Protein 5WX1 (pdb70)

Structure (mmCIF, N/CA/C/O backbone):
data_5WX1
#
_entry.id   5WX1
#
_cell.length_a   111.084
_cell.length_b   111.084
_cell.length_c   139.032
_cell.angle_alpha   90.000
_cell.angle_beta   90.000
_cell.angle_gamma   90.000
#
_symmetry.space_group_name_H-M   'P 42 21 2'
#
loop_
_entity.id
_entity.type
_entity.pdbx_description
1 polymer 'Serine protease NS3'
2 water water
#
loop_
_atom_site.group_PDB
_atom_site.id
_atom_site.type_symbol
_atom_site.label_atom_id
_atom_site.label_alt_id
_atom_site.label_comp_id
_atom_site.label_asym_id
_atom_site.label_entity_id
_atom_site.label_seq_id
_atom_site.pdbx_PDB_ins_code
_atom_site.Cartn_x
_atom_site.Cartn_y
_atom_site.Cartn_z
_atom_site.occupancy
_atom_site.B_iso_or_equiv
_atom_site.auth_seq_id
_atom_site.auth_comp_id
_atom_site.auth_asym_id
_atom_site.auth_atom_id
_atom_site.pdbx_PDB_model_num
ATOM 1 N N . ARG A 1 12 ? 116.783 99.325 58.010 1.00 75.19 -38 ARG A N 1
ATOM 2 C CA . ARG A 1 12 ? 115.958 100.532 58.080 1.00 79.80 -38 ARG A CA 1
ATOM 3 C C . ARG A 1 12 ? 116.735 101.815 58.458 1.00 84.68 -38 ARG A C 1
ATOM 4 O O . ARG A 1 12 ? 116.569 102.846 57.808 1.00 87.72 -38 ARG A O 1
ATOM 6 N N . HIS A 1 13 ? 117.588 101.737 59.485 1.00 83.47 -37 HIS A N 1
ATOM 7 C CA . HIS A 1 13 ? 118.177 102.918 60.121 1.00 73.28 -37 HIS A CA 1
ATOM 8 C C . HIS A 1 13 ? 119.100 103.693 59.173 1.00 65.30 -37 HIS A C 1
ATOM 9 O O . HIS A 1 13 ? 119.464 103.233 58.091 1.00 66.65 -37 HIS A O 1
ATOM 16 N N . ILE A 1 14 ? 119.497 104.877 59.623 1.00 63.93 -36 ILE A N 1
ATOM 17 C CA . ILE A 1 14 ? 120.356 105.786 58.861 1.00 56.09 -36 ILE A CA 1
ATOM 18 C C . ILE A 1 14 ? 121.787 105.640 59.363 1.00 49.83 -36 ILE A C 1
ATOM 19 O O . ILE A 1 14 ? 122.013 105.736 60.581 1.00 52.41 -36 ILE A O 1
ATOM 24 N N . PRO A 1 15 ? 122.773 105.441 58.484 1.00 42.12 -35 PRO A N 1
ATOM 25 C CA . PRO A 1 15 ? 124.171 105.331 58.944 1.00 46.19 -35 PRO A CA 1
ATOM 26 C C . PRO A 1 15 ? 124.708 106.674 59.422 1.00 45.09 -35 PRO A C 1
ATOM 27 O O . PRO A 1 15 ? 124.524 107.697 58.760 1.00 46.44 -35 PRO A O 1
ATOM 31 N N . VAL A 1 16 ? 125.413 106.660 60.550 1.00 34.59 -34 VAL A N 1
ATOM 32 C CA . VAL A 1 16 ? 125.960 107.872 61.146 1.00 39.76 -34 VAL A CA 1
ATOM 33 C C . VAL A 1 16 ? 127.466 107.726 61.301 1.00 42.13 -34 VAL A C 1
ATOM 34 O O . VAL A 1 16 ? 127.945 106.779 61.935 1.00 49.99 -34 VAL A O 1
ATOM 38 N N . VAL A 1 17 ? 128.211 108.673 60.736 1.00 50.57 -33 VAL A N 1
ATOM 39 C CA . VAL A 1 17 ? 129.638 108.762 61.014 1.00 42.39 -33 VAL A CA 1
ATOM 40 C C . VAL A 1 17 ? 129.822 109.283 62.430 1.00 52.85 -33 VAL A C 1
ATOM 41 O O . VAL A 1 17 ? 129.318 110.357 62.776 1.00 61.24 -33 VAL A O 1
ATOM 45 N N . THR A 1 18 ? 130.524 108.511 63.262 1.00 41.19 -32 THR A N 1
ATOM 46 C CA . THR A 1 18 ? 130.779 108.874 64.647 1.00 33.39 -32 THR A CA 1
ATOM 47 C C . THR A 1 18 ? 132.206 109.325 64.894 1.00 39.01 -32 THR A C 1
ATOM 48 O O . THR A 1 18 ? 132.456 110.018 65.884 1.00 50.29 -32 THR A O 1
ATOM 52 N N . ASP A 1 19 ? 133.139 108.942 64.028 1.00 43.89 -31 ASP A N 1
ATOM 53 C CA . ASP A 1 19 ? 134.546 109.266 64.185 1.00 43.03 -31 ASP A CA 1
ATOM 54 C C . ASP A 1 19 ? 135.189 109.366 62.813 1.00 46.55 -31 ASP A C 1
ATOM 55 O O . ASP A 1 19 ? 134.885 108.582 61.905 1.00 39.08 -31 ASP A O 1
ATOM 60 N N . ILE A 1 20 ? 136.090 110.338 62.677 1.00 38.57 -30 ILE A N 1
ATOM 61 C CA . ILE A 1 20 ? 136.834 110.551 61.449 1.00 40.22 -30 ILE A CA 1
ATOM 62 C C . ILE A 1 20 ? 138.301 110.532 61.813 1.00 48.19 -30 ILE A C 1
ATOM 63 O O . ILE A 1 20 ? 138.768 111.396 62.566 1.00 40.73 -30 ILE A O 1
ATOM 68 N N . TYR A 1 21 ? 139.017 109.530 61.303 1.00 43.14 -29 TYR A N 1
ATOM 69 C CA . TYR A 1 21 ? 140.437 109.354 61.542 1.00 41.07 -29 TYR A CA 1
ATOM 70 C C . TYR A 1 21 ? 141.187 109.773 60.284 1.00 42.48 -29 TYR A C 1
ATOM 71 O O . TYR A 1 21 ? 141.104 109.097 59.253 1.00 38.87 -29 TYR A O 1
ATOM 80 N N . SER A 1 22 ? 141.906 110.888 60.366 1.00 38.69 -28 SER A N 1
ATOM 81 C CA . SER A 1 22 ? 142.747 111.326 59.266 1.00 40.80 -28 SER A CA 1
ATOM 82 C C . SER A 1 22 ? 144.000 110.481 59.263 1.00 44.45 -28 SER A C 1
ATOM 83 O O . SER A 1 22 ? 144.525 110.128 60.320 1.00 50.80 -28 SER A O 1
ATOM 86 N N . ILE A 1 23 ? 144.473 110.134 58.075 1.00 48.97 -27 ILE A N 1
ATOM 87 C CA . ILE A 1 23 ? 145.635 109.267 57.950 1.00 46.06 -27 ILE A CA 1
ATOM 88 C C . ILE A 1 23 ? 146.547 109.800 56.866 1.00 45.01 -27 ILE A C 1
ATOM 89 O O . ILE A 1 23 ? 146.185 110.675 56.083 1.00 50.55 -27 ILE A O 1
ATOM 94 N N . GLU A 1 24 ? 147.741 109.230 56.832 1.00 46.00 -26 GLU A N 1
ATOM 95 C CA . GLU A 1 24 ? 148.717 109.547 55.814 1.00 49.69 -26 GLU A CA 1
ATOM 96 C C . GLU A 1 24 ? 149.709 108.401 55.747 1.00 49.78 -26 GLU A C 1
ATOM 97 O O . GLU A 1 24 ? 149.839 107.619 56.692 1.00 45.42 -26 GLU A O 1
ATOM 103 N N . ASP A 1 25 ? 150.396 108.314 54.609 1.00 46.21 -25 ASP A N 1
ATOM 104 C CA . ASP A 1 25 ? 151.372 107.261 54.393 1.00 50.30 -25 ASP A CA 1
ATOM 105 C C . ASP A 1 25 ? 152.511 107.355 55.400 1.00 51.38 -25 ASP A C 1
ATOM 106 O O . ASP A 1 25 ? 152.778 108.402 55.995 1.00 55.44 -25 ASP A O 1
ATOM 111 N N . HIS A 1 26 ? 153.172 106.218 55.600 1.00 48.83 -24 HIS A N 1
ATOM 112 C CA . HIS A 1 26 ? 154.189 106.093 56.640 1.00 51.25 -24 HIS A CA 1
ATOM 113 C C . HIS A 1 26 ? 155.013 104.861 56.267 1.00 44.65 -24 HIS A C 1
ATOM 114 O O . HIS A 1 26 ? 154.587 103.729 56.522 1.00 41.26 -24 HIS A O 1
ATOM 121 N N . ARG A 1 27 ? 156.156 105.092 55.631 1.00 40.92 -23 ARG A N 1
ATOM 122 C CA . ARG A 1 27 ? 157.010 103.997 55.194 1.00 51.12 -23 ARG A CA 1
ATOM 123 C C . ARG A 1 27 ? 157.741 103.413 56.391 1.00 48.76 -23 ARG A C 1
ATOM 124 O O . ARG A 1 27 ? 158.362 104.146 57.162 1.00 49.62 -23 ARG A O 1
ATOM 132 N N . LEU A 1 28 ? 157.665 102.095 56.546 1.00 46.78 -22 LEU A N 1
ATOM 133 C CA . LEU A 1 28 ? 158.273 101.396 57.670 1.00 47.99 -22 LEU A CA 1
ATOM 134 C C . LEU A 1 28 ? 159.120 100.250 57.141 1.00 43.95 -22 LEU A C 1
ATOM 135 O O . LEU A 1 28 ? 158.725 99.574 56.188 1.00 48.46 -22 LEU A O 1
ATOM 140 N N . GLU A 1 29 ? 160.279 100.024 57.762 1.00 47.79 -21 GLU A N 1
ATOM 141 C CA . GLU A 1 29 ? 161.094 98.873 57.378 1.00 49.28 -21 GLU A CA 1
ATOM 142 C C . GLU A 1 29 ? 160.518 97.579 57.928 1.00 49.33 -21 GLU A C 1
ATOM 143 O O . GLU A 1 29 ? 160.701 96.514 57.330 1.00 54.62 -21 GLU A O 1
ATOM 149 N N . ASP A 1 30 ? 159.820 97.655 59.056 1.00 44.71 -20 ASP A N 1
ATOM 150 C CA . ASP A 1 30 ? 159.258 96.495 59.722 1.00 41.14 -20 ASP A CA 1
ATOM 151 C C . ASP A 1 30 ? 157.965 96.906 60.409 1.00 47.23 -20 ASP A C 1
ATOM 152 O O . ASP A 1 30 ? 157.915 97.931 61.096 1.00 50.28 -20 ASP A O 1
ATOM 157 N N . THR A 1 31 ? 156.913 96.108 60.208 1.00 42.81 -19 THR A N 1
ATOM 158 C CA . THR A 1 31 ? 155.596 96.414 60.750 1.00 37.69 -19 THR A CA 1
ATOM 159 C C . THR A 1 31 ? 155.136 95.387 61.777 1.00 40.66 -19 THR A C 1
ATOM 160 O O . THR A 1 31 ? 153.943 95.353 62.108 1.00 42.79 -19 THR A O 1
ATOM 164 N N . THR A 1 32 ? 156.048 94.544 62.275 1.00 34.18 -18 THR A N 1
ATOM 165 C CA . THR A 1 32 ? 155.681 93.502 63.233 1.00 34.59 -18 THR A CA 1
ATOM 166 C C . THR A 1 32 ? 154.939 94.081 64.428 1.00 41.54 -18 THR A C 1
ATOM 167 O O . THR A 1 32 ? 153.903 93.554 64.850 1.00 40.03 -18 THR A O 1
ATOM 171 N N . HIS A 1 33 ? 155.465 95.170 64.991 1.00 40.62 -17 HIS A N 1
ATOM 172 C CA . HIS A 1 33 ? 154.933 95.758 66.214 1.00 38.54 -17 HIS A CA 1
ATOM 173 C C . HIS A 1 33 ? 153.530 96.341 66.045 1.00 41.90 -17 HIS A C 1
ATOM 174 O O . HIS A 1 33 ? 152.914 96.709 67.049 1.00 41.31 -17 HIS A O 1
ATOM 181 N N . LEU A 1 34 ? 153.022 96.451 64.813 1.00 37.27 -16 LEU A N 1
ATOM 182 C CA . LEU A 1 34 ? 151.714 97.034 64.534 1.00 33.21 -16 LEU A CA 1
ATOM 183 C C . LEU A 1 34 ? 150.624 95.987 64.354 1.00 39.70 -16 LEU A C 1
ATOM 184 O O . LEU A 1 34 ? 149.475 96.351 64.088 1.00 43.66 -16 LEU A O 1
ATOM 189 N N . GLN A 1 35 ? 150.940 94.703 64.476 1.00 33.85 -15 GLN A N 1
ATOM 190 C CA . GLN A 1 35 ? 150.008 93.700 63.986 1.00 42.54 -15 GLN A CA 1
ATOM 191 C C . GLN A 1 35 ? 148.956 93.356 65.036 1.00 40.92 -15 GLN A C 1
ATOM 192 O O . GLN A 1 35 ? 149.248 93.239 66.231 1.00 36.60 -15 GLN A O 1
ATOM 198 N N . TYR A 1 36 ? 147.713 93.284 64.577 1.00 32.54 -14 TYR A N 1
ATOM 199 C CA . TYR A 1 36 ? 146.600 92.840 65.399 1.00 24.20 -14 TYR A CA 1
ATOM 200 C C . TYR A 1 36 ? 146.837 91.407 65.854 1.00 22.40 -14 TYR A C 1
ATOM 201 O O . TYR A 1 36 ? 147.181 90.543 65.049 1.00 31.70 -14 TYR A O 1
ATOM 210 N N . ALA A 1 37 ? 146.689 91.145 67.150 1.00 27.54 -13 ALA A N 1
ATOM 211 C CA . ALA A 1 37 ? 146.880 89.793 67.685 1.00 39.78 -13 ALA A CA 1
ATOM 212 C C . ALA A 1 37 ? 146.067 89.615 68.957 1.00 38.48 -13 ALA A C 1
ATOM 213 O O . ALA A 1 37 ? 146.597 89.672 70.069 1.00 44.46 -13 ALA A O 1
ATOM 215 N N . PRO A 1 38 ? 144.764 89.385 68.831 1.00 40.43 -12 PRO A N 1
ATOM 216 C CA . PRO A 1 38 ? 143.959 89.089 70.023 1.00 38.54 -12 PRO A CA 1
ATOM 217 C C . PRO A 1 38 ? 144.511 87.896 70.792 1.00 39.83 -12 PRO A C 1
ATOM 218 O O . PRO A 1 38 ? 144.910 86.885 70.210 1.00 45.99 -12 PRO A O 1
ATOM 222 N N . ASN A 1 39 ? 144.585 88.045 72.112 1.00 36.86 -11 ASN A N 1
ATOM 223 C CA . ASN A 1 39 ? 144.930 86.989 73.069 1.00 51.14 -11 ASN A CA 1
ATOM 224 C C . ASN A 1 39 ? 146.426 86.685 73.163 1.00 60.01 -11 ASN A C 1
ATOM 225 O O . ASN A 1 39 ? 146.799 85.743 73.873 1.00 57.77 -11 ASN A O 1
ATOM 230 N N . ALA A 1 40 ? 147.299 87.452 72.516 1.00 62.28 -10 ALA A N 1
ATOM 231 C CA . ALA A 1 40 ? 148.709 87.090 72.424 1.00 70.01 -10 ALA A CA 1
ATOM 232 C C . ALA A 1 40 ? 149.560 87.773 73.496 1.00 63.25 -10 ALA A C 1
ATOM 233 O O . ALA A 1 40 ? 149.099 88.648 74.234 1.00 55.24 -10 ALA A O 1
ATOM 235 N N . ILE A 1 41 ? 150.823 87.337 73.564 1.00 71.80 -9 ILE A N 1
ATOM 236 C CA . ILE A 1 41 ? 151.834 87.899 74.463 1.00 75.34 -9 ILE A CA 1
ATOM 237 C C . ILE A 1 41 ? 153.208 87.561 73.882 1.00 83.23 -9 ILE A C 1
ATOM 238 O O . ILE A 1 41 ? 153.364 86.578 73.155 1.00 86.02 -9 ILE A O 1
ATOM 243 N N . LYS A 1 42 ? 154.206 88.404 74.178 1.00 84.77 -8 LYS A N 1
ATOM 244 C CA . LYS A 1 42 ? 155.582 88.256 73.663 1.00 75.99 -8 LYS A CA 1
ATOM 245 C C . LYS A 1 42 ? 155.620 88.285 72.136 1.00 75.96 -8 LYS A C 1
ATOM 246 O O . LYS A 1 42 ? 154.954 89.106 71.501 1.00 69.23 -8 LYS A O 1
ATOM 248 N N . GLY A 1 49 ? 160.852 88.882 60.832 1.00 63.03 -1 GLY A N 1
ATOM 249 C CA . GLY A 1 49 ? 160.891 90.191 60.197 1.00 55.10 -1 GLY A CA 1
ATOM 250 C C . GLY A 1 49 ? 159.839 90.333 59.115 1.00 57.75 -1 GLY A C 1
ATOM 251 O O . GLY A 1 49 ? 159.639 89.419 58.316 1.00 62.80 -1 GLY A O 1
ATOM 252 N N . SER A 1 50 ? 159.178 91.490 59.064 1.00 59.93 0 SER A N 1
ATOM 253 C CA . SER A 1 50 ? 157.993 91.623 58.217 1.00 57.15 0 SER A CA 1
ATOM 254 C C . SER A 1 50 ? 158.335 91.935 56.763 1.00 61.28 0 SER A C 1
ATOM 255 O O . SER A 1 50 ? 157.655 91.456 55.847 1.00 59.78 0 SER A O 1
ATOM 258 N N . GLY A 1 51 ? 159.366 92.738 56.529 1.00 55.86 1 GLY A N 1
ATOM 259 C CA . GLY A 1 51 ? 159.516 93.394 55.253 1.00 59.81 1 GLY A CA 1
ATOM 260 C C . GLY A 1 51 ? 158.883 94.771 55.306 1.00 50.87 1 GLY A C 1
ATOM 261 O O . GLY A 1 51 ? 158.079 95.074 56.194 1.00 50.42 1 GLY A O 1
ATOM 262 N N . PRO A 1 52 ? 159.230 95.633 54.358 1.00 52.89 2 PRO A N 1
ATOM 263 C CA . PRO A 1 52 ? 158.742 97.013 54.394 1.00 52.76 2 PRO A CA 1
ATOM 264 C C . PRO A 1 52 ? 157.290 97.100 53.942 1.00 51.42 2 PRO A C 1
ATOM 265 O O . PRO A 1 52 ? 156.722 96.175 53.360 1.00 55.15 2 PRO A O 1
ATOM 269 N N . ALA A 1 53 ? 156.698 98.252 54.215 1.00 46.04 3 ALA A N 1
ATOM 270 C CA . ALA A 1 53 ? 155.336 98.514 53.794 1.00 41.03 3 ALA A CA 1
ATOM 271 C C . ALA A 1 53 ? 155.105 100.014 53.845 1.00 36.19 3 ALA A C 1
ATOM 272 O O . ALA A 1 53 ? 155.645 100.713 54.704 1.00 46.17 3 ALA A O 1
ATOM 274 N N . VAL A 1 54 ? 154.298 100.502 52.909 1.00 36.97 4 VAL A N 1
ATOM 275 C CA . VAL A 1 54 ? 153.744 101.842 53.019 1.00 37.19 4 VAL A CA 1
ATOM 276 C C . VAL A 1 54 ? 152.588 101.719 54.002 1.00 38.69 4 VAL A C 1
ATOM 277 O O . VAL A 1 54 ? 151.494 101.293 53.631 1.00 38.18 4 VAL A O 1
ATOM 281 N N . CYS A 1 55 ? 152.842 102.041 55.266 1.00 34.16 5 CYS A N 1
ATOM 282 C CA . CYS A 1 55 ? 151.832 101.928 56.308 1.00 30.67 5 CYS A CA 1
ATOM 283 C C . CYS A 1 55 ? 150.960 103.173 56.357 1.00 27.65 5 CYS A C 1
ATOM 284 O O . CYS A 1 55 ? 151.192 104.154 55.654 1.00 33.24 5 CYS A O 1
ATOM 287 N N . LYS A 1 56 ? 149.931 103.117 57.191 1.00 28.50 6 LYS A N 1
ATOM 288 C CA . LYS A 1 56 ? 149.034 104.241 57.433 1.00 36.83 6 LYS A CA 1
ATOM 289 C C . LYS A 1 56 ? 149.193 104.703 58.875 1.00 43.97 6 LYS A C 1
ATOM 290 O O . LYS A 1 56 ? 149.275 103.886 59.798 1.00 45.32 6 LYS A O 1
ATOM 296 N N . LYS A 1 57 ? 149.254 106.012 59.060 1.00 51.75 7 LYS A N 1
ATOM 297 C CA . LYS A 1 57 ? 149.456 106.623 60.364 1.00 53.35 7 LYS A CA 1
ATOM 298 C C . LYS A 1 57 ? 148.271 107.524 60.634 1.00 44.33 7 LYS A C 1
ATOM 299 O O . LYS A 1 57 ? 147.916 108.344 59.783 1.00 47.02 7 LYS A O 1
ATOM 305 N N . VAL A 1 58 ? 147.638 107.344 61.788 1.00 38.54 8 VAL A N 1
ATOM 306 C CA . VAL A 1 58 ? 146.567 108.255 62.163 1.00 36.16 8 VAL A CA 1
ATOM 307 C C . VAL A 1 58 ? 147.179 109.610 62.470 1.00 47.56 8 VAL A C 1
ATOM 308 O O . VAL A 1 58 ? 148.106 109.731 63.283 1.00 42.70 8 VAL A O 1
ATOM 312 N N . THR A 1 59 ? 146.664 110.631 61.809 1.00 59.24 9 THR A N 1
ATOM 313 C CA . THR A 1 59 ? 147.151 111.997 61.902 1.00 62.03 9 THR A CA 1
ATOM 314 C C . THR A 1 59 ? 146.320 112.843 62.859 1.00 59.83 9 THR A C 1
ATOM 315 O O . THR A 1 59 ? 146.854 113.715 63.549 1.00 57.41 9 THR A O 1
ATOM 319 N N . GLU A 1 60 ? 145.028 112.554 62.942 1.00 60.54 10 GLU A N 1
ATOM 320 C CA . GLU A 1 60 ? 144.115 113.291 63.791 1.00 58.88 10 GLU A CA 1
ATOM 321 C C . GLU A 1 60 ? 142.838 112.482 63.910 1.00 60.84 10 GLU A C 1
ATOM 322 O O . GLU A 1 60 ? 142.384 111.877 62.935 1.00 64.76 10 GLU A O 1
ATOM 328 N N . HIS A 1 61 ? 142.278 112.472 65.110 1.00 51.78 11 HIS A N 1
ATOM 329 C CA . HIS A 1 61 ? 141.011 111.821 65.378 1.00 47.30 11 HIS A CA 1
ATOM 330 C C . HIS A 1 61 ? 140.016 112.889 65.794 1.00 56.73 11 HIS A C 1
ATOM 331 O O . HIS A 1 61 ? 140.175 113.512 66.848 1.00 63.63 11 HIS A O 1
ATOM 338 N N . GLU A 1 62 ? 138.992 113.088 64.975 1.00 63.07 12 GLU A N 1
ATOM 339 C CA . GLU A 1 62 ? 137.883 113.973 65.295 1.00 53.42 12 GLU A CA 1
ATOM 340 C C . GLU A 1 62 ? 136.669 113.127 65.641 1.00 55.72 12 GLU A C 1
ATOM 341 O O . GLU A 1 62 ? 136.321 112.206 64.897 1.00 62.80 12 GLU A O 1
ATOM 347 N N . LYS A 1 63 ? 136.030 113.425 66.767 1.00 59.28 13 LYS A N 1
ATOM 348 C CA . LYS A 1 63 ? 134.801 112.744 67.150 1.00 57.73 13 LYS A CA 1
ATOM 349 C C . LYS A 1 63 ? 133.612 113.599 66.744 1.00 52.19 13 LYS A C 1
ATOM 350 O O . LYS A 1 63 ? 133.554 114.783 67.079 1.00 64.54 13 LYS A O 1
ATOM 356 N N . CYS A 1 64 ? 132.681 113.003 66.001 1.00 62.52 14 CYS A N 1
ATOM 357 C CA . CYS A 1 64 ? 131.497 113.726 65.557 1.00 69.27 14 CYS A CA 1
ATOM 358 C C . CYS A 1 64 ? 130.592 114.056 66.738 1.00 76.74 14 CYS A C 1
ATOM 359 O O . CYS A 1 64 ? 130.389 113.239 67.639 1.00 78.02 14 CYS A O 1
ATOM 362 N N . THR A 1 65 ? 130.033 115.263 66.710 1.00 80.45 15 THR A N 1
ATOM 363 C CA . THR A 1 65 ? 129.292 115.849 67.819 1.00 82.50 15 THR A CA 1
ATOM 364 C C . THR A 1 65 ? 127.813 115.473 67.819 1.00 85.93 15 THR A C 1
ATOM 365 O O . THR A 1 65 ? 127.052 116.038 68.609 1.00 88.04 15 THR A O 1
ATOM 369 N N . THR A 1 66 ? 127.419 114.500 66.994 1.00 85.93 16 THR A N 1
ATOM 370 C CA . THR A 1 66 ? 126.036 114.243 66.588 1.00 82.21 16 THR A CA 1
ATOM 371 C C . THR A 1 66 ? 125.002 114.497 67.686 1.00 89.90 16 THR A C 1
ATOM 372 O O . THR A 1 66 ? 125.103 113.965 68.796 1.00 87.72 16 THR A O 1
ATOM 376 N N . SER A 1 67 ? 123.992 115.308 67.347 1.00 91.73 17 SER A N 1
ATOM 377 C CA . SER A 1 67 ? 122.960 115.703 68.299 1.00 89.79 17 SER A CA 1
ATOM 378 C C . SER A 1 67 ? 122.043 114.529 68.598 1.00 89.83 17 SER A C 1
ATOM 379 O O . SER A 1 67 ? 121.512 113.904 67.672 1.00 92.57 17 SER A O 1
ATOM 381 N N . ILE A 1 68 ? 121.800 114.271 69.893 1.00 84.40 18 ILE A N 1
ATOM 382 C CA . ILE A 1 68 ? 121.019 113.121 70.366 1.00 77.08 18 ILE A CA 1
ATOM 383 C C . ILE A 1 68 ? 119.637 113.093 69.705 1.00 77.66 18 ILE A C 1
ATOM 384 O O . ILE A 1 68 ? 118.783 112.271 70.050 1.00 80.94 18 ILE A O 1
ATOM 389 N N . MET A 1 69 ? 119.428 113.970 68.721 1.00 78.96 19 MET A N 1
ATOM 390 C CA . MET A 1 69 ? 118.217 114.046 67.924 1.00 74.71 19 MET A CA 1
ATOM 391 C C . MET A 1 69 ? 118.428 113.391 66.560 1.00 69.69 19 MET A C 1
ATOM 392 O O . MET A 1 69 ? 117.541 112.724 66.035 1.00 71.39 19 MET A O 1
ATOM 394 N N . LEU A 1 72 ? 120.609 111.263 66.391 1.00 64.29 22 LEU A N 1
ATOM 395 C CA . LEU A 1 72 ? 120.763 109.813 66.548 1.00 67.63 22 LEU A CA 1
ATOM 396 C C . LEU A 1 72 ? 119.419 109.108 66.701 1.00 77.06 22 LEU A C 1
ATOM 397 O O . LEU A 1 72 ? 119.190 108.084 66.053 1.00 81.25 22 LEU A O 1
ATOM 402 N N . THR A 1 73 ? 118.532 109.622 67.567 1.00 74.39 23 THR A N 1
ATOM 403 C CA . THR A 1 73 ? 117.201 109.025 67.708 1.00 68.72 23 THR A CA 1
ATOM 404 C C . THR A 1 73 ? 116.471 109.028 66.370 1.00 68.92 23 THR A C 1
ATOM 405 O O . THR A 1 73 ? 116.010 107.981 65.897 1.00 61.25 23 THR A O 1
ATOM 407 N N . ALA A 1 74 ? 116.340 110.202 65.757 1.00 71.75 24 ALA A N 1
ATOM 408 C CA . ALA A 1 74 ? 116.190 110.255 64.314 1.00 75.38 24 ALA A CA 1
ATOM 409 C C . ALA A 1 74 ? 117.546 109.928 63.718 1.00 80.62 24 ALA A C 1
ATOM 410 O O . ALA A 1 74 ? 118.569 110.450 64.173 1.00 81.66 24 ALA A O 1
ATOM 412 N N . PHE A 1 75 ? 117.531 109.076 62.687 1.00 76.27 25 PHE A N 1
ATOM 413 C CA . PHE A 1 75 ? 118.631 108.252 62.176 1.00 71.66 25 PHE A CA 1
ATOM 414 C C . PHE A 1 75 ? 118.323 106.833 62.612 1.00 69.16 25 PHE A C 1
ATOM 415 O O . PHE A 1 75 ? 118.046 105.966 61.778 1.00 69.46 25 PHE A O 1
ATOM 417 N N . PHE A 1 76 ? 118.342 106.596 63.924 1.00 70.76 26 PHE A N 1
ATOM 418 C CA . PHE A 1 76 ? 117.731 105.381 64.448 1.00 74.25 26 PHE A CA 1
ATOM 419 C C . PHE A 1 76 ? 116.277 105.288 64.006 1.00 81.99 26 PHE A C 1
ATOM 420 O O . PHE A 1 76 ? 115.775 104.195 63.715 1.00 84.52 26 PHE A O 1
ATOM 428 N N . GLY A 1 77 ? 115.587 106.430 63.942 1.00 82.59 27 GLY A N 1
ATOM 429 C CA . GLY A 1 77 ? 114.356 106.533 63.182 1.00 73.61 27 GLY A CA 1
ATOM 430 C C . GLY A 1 77 ? 114.646 106.698 61.699 1.00 76.58 27 GLY A C 1
ATOM 431 O O . GLY A 1 77 ? 114.389 105.774 60.921 1.00 70.14 27 GLY A O 1
ATOM 432 N N . VAL A 1 78 ? 115.192 107.861 61.309 1.00 84.09 28 VAL A N 1
ATOM 433 C CA . VAL A 1 78 ? 115.544 108.217 59.928 1.00 83.03 28 VAL A CA 1
ATOM 434 C C . VAL A 1 78 ? 116.087 109.653 59.917 1.00 79.02 28 VAL A C 1
ATOM 435 O O . VAL A 1 78 ? 116.131 110.304 60.965 1.00 87.48 28 VAL A O 1
ATOM 439 N N . MET A 1 79 ? 116.546 110.148 58.741 1.00 68.84 29 MET A N 1
ATOM 440 C CA . MET A 1 79 ? 117.279 111.404 58.530 1.00 77.81 29 MET A CA 1
ATOM 441 C C . MET A 1 79 ? 116.715 112.582 59.325 1.00 89.63 29 MET A C 1
ATOM 442 O O . MET A 1 79 ? 115.533 112.565 59.690 1.00 97.97 29 MET A O 1
ATOM 447 N N . PRO A 1 80 ? 117.527 113.622 59.640 1.00 85.77 30 PRO A N 1
ATOM 448 C CA . PRO A 1 80 ? 116.970 114.792 60.340 1.00 85.41 30 PRO A CA 1
ATOM 449 C C . PRO A 1 80 ? 117.027 116.122 59.597 1.00 90.30 30 PRO A C 1
ATOM 450 O O . PRO A 1 80 ? 117.443 116.204 58.435 1.00 90.20 30 PRO A O 1
ATOM 454 N N . ARG A 1 81 ? 116.566 117.156 60.318 1.00 90.69 31 ARG A N 1
ATOM 455 C CA . ARG A 1 81 ? 116.637 118.598 60.066 1.00 89.18 31 ARG A CA 1
ATOM 456 C C . ARG A 1 81 ? 116.855 119.093 58.638 1.00 87.92 31 ARG A C 1
ATOM 457 O O . ARG A 1 81 ? 116.425 118.478 57.658 1.00 86.62 31 ARG A O 1
ATOM 465 N N . GLY A 1 82 ? 117.461 120.272 58.543 1.00 89.62 32 GLY A N 1
ATOM 466 C CA . GLY A 1 82 ? 117.931 120.820 57.294 1.00 88.35 32 GLY A CA 1
ATOM 467 C C . GLY A 1 82 ? 119.418 120.597 57.277 1.00 90.02 32 GLY A C 1
ATOM 468 O O . GLY A 1 82 ? 120.208 121.416 57.753 1.00 88.23 32 GLY A O 1
ATOM 469 N N . THR A 1 83 ? 119.797 119.439 56.775 1.00 93.70 33 THR A N 1
ATOM 470 C CA . THR A 1 83 ? 121.183 119.017 56.778 1.00 85.71 33 THR A CA 1
ATOM 471 C C . THR A 1 83 ? 121.811 119.384 55.442 1.00 78.77 33 THR A C 1
ATOM 472 O O . THR A 1 83 ? 121.280 119.039 54.382 1.00 81.94 33 THR A O 1
ATOM 476 N N . THR A 1 84 ? 122.910 120.118 55.500 1.00 68.96 34 THR A N 1
ATOM 477 C CA . THR A 1 84 ? 123.557 120.604 54.289 1.00 78.09 34 THR A CA 1
ATOM 478 C C . THR A 1 84 ? 124.146 119.434 53.508 1.00 83.88 34 THR A C 1
ATOM 479 O O . THR A 1 84 ? 124.917 118.650 54.078 1.00 82.49 34 THR A O 1
ATOM 483 N N . PRO A 1 85 ? 123.802 119.257 52.233 1.00 81.47 35 PRO A N 1
ATOM 484 C CA . PRO A 1 85 ? 124.509 118.267 51.414 1.00 66.02 35 PRO A CA 1
ATOM 485 C C . PRO A 1 85 ? 125.994 118.586 51.342 1.00 65.04 35 PRO A C 1
ATOM 486 O O . PRO A 1 85 ? 126.399 119.751 51.373 1.00 59.53 35 PRO A O 1
ATOM 490 N N . ARG A 1 86 ? 126.813 117.533 51.246 1.00 62.47 36 ARG A N 1
ATOM 491 C CA . ARG A 1 86 ? 128.266 117.688 51.185 1.00 56.53 36 ARG A CA 1
ATOM 492 C C . ARG A 1 86 ? 128.858 116.773 50.122 1.00 54.52 36 ARG A C 1
ATOM 493 O O . ARG A 1 86 ? 128.567 115.573 50.086 1.00 59.07 36 ARG A O 1
ATOM 501 N N . ALA A 1 87 ? 129.695 117.340 49.271 1.00 50.96 37 ALA A N 1
ATOM 502 C CA . ALA A 1 87 ? 130.364 116.536 48.270 1.00 51.50 37 ALA A CA 1
ATOM 503 C C . ALA A 1 87 ? 131.352 115.591 48.954 1.00 55.47 37 ALA A C 1
ATOM 504 O O . ALA A 1 87 ? 132.054 115.992 49.890 1.00 45.63 37 ALA A O 1
ATOM 506 N N . PRO A 1 88 ? 131.419 114.328 48.523 1.00 50.94 38 PRO A N 1
ATOM 507 C CA . PRO A 1 88 ? 132.207 113.326 49.270 1.00 53.71 38 PRO A CA 1
ATOM 508 C C . PRO A 1 88 ? 133.721 113.536 49.200 1.00 53.17 38 PRO A C 1
ATOM 509 O O . PRO A 1 88 ? 134.463 112.810 49.877 1.00 47.94 38 PRO A O 1
ATOM 513 N N . VAL A 1 89 ? 134.199 114.508 48.424 1.00 57.80 39 VAL A N 1
ATOM 514 C CA . VAL A 1 89 ? 135.619 114.848 48.439 1.00 56.38 39 VAL A CA 1
ATOM 515 C C . VAL A 1 89 ? 135.973 115.776 49.598 1.00 54.69 39 VAL A C 1
ATOM 516 O O . VAL A 1 89 ? 137.152 115.910 49.948 1.00 63.00 39 VAL A O 1
ATOM 520 N N . ARG A 1 90 ? 134.992 116.421 50.222 1.00 49.92 40 ARG A N 1
ATOM 521 C CA . ARG A 1 90 ? 135.291 117.496 51.167 1.00 54.30 40 ARG A CA 1
ATOM 522 C C . ARG A 1 90 ? 135.585 116.922 52.556 1.00 58.01 40 ARG A C 1
ATOM 523 O O . ARG A 1 90 ? 134.931 117.226 53.554 1.00 59.05 40 ARG A O 1
ATOM 525 N N . PHE A 1 91 ? 136.598 116.069 52.597 1.00 55.78 41 PHE A N 1
ATOM 526 C CA . PHE A 1 91 ? 137.086 115.471 53.829 1.00 51.64 41 PHE A CA 1
ATOM 527 C C . PHE A 1 91 ? 138.601 115.405 53.751 1.00 47.50 41 PHE A C 1
ATOM 528 O O . PHE A 1 91 ? 139.171 115.488 52.662 1.00 51.28 41 PHE A O 1
ATOM 536 N N . PRO A 1 92 ? 139.270 115.268 54.889 1.00 44.95 42 PRO A N 1
ATOM 537 C CA . PRO A 1 92 ? 140.664 114.815 54.859 1.00 52.03 42 PRO A CA 1
ATOM 538 C C . PRO A 1 92 ? 140.723 113.352 54.438 1.00 47.24 42 PRO A C 1
ATOM 539 O O . PRO A 1 92 ? 139.758 112.604 54.583 1.00 42.40 42 PRO A O 1
ATOM 543 N N . THR A 1 93 ? 141.862 112.960 53.869 1.00 51.71 43 THR A N 1
ATOM 544 C CA . THR A 1 93 ? 142.106 111.553 53.575 1.00 45.77 43 THR A CA 1
ATOM 545 C C . THR A 1 93 ? 141.939 110.796 54.882 1.00 50.94 43 THR A C 1
ATOM 546 O O . THR A 1 93 ? 142.685 111.033 55.840 1.00 46.97 43 THR A O 1
ATOM 550 N N . SER A 1 94 ? 140.947 109.919 54.963 1.00 45.95 44 SER A N 1
ATOM 551 C CA . SER A 1 94 ? 140.529 109.511 56.290 1.00 38.99 44 SER A CA 1
ATOM 552 C C . SER A 1 94 ? 139.784 108.189 56.243 1.00 41.45 44 SER A C 1
ATOM 553 O O . SER A 1 94 ? 139.345 107.723 55.186 1.00 41.28 44 SER A O 1
ATOM 556 N N . LEU A 1 95 ? 139.626 107.611 57.430 1.00 36.93 45 LEU A N 1
ATOM 557 C CA . LEU A 1 95 ? 138.771 106.460 57.667 1.00 39.27 45 LEU A CA 1
ATOM 558 C C . LEU A 1 95 ? 137.596 106.916 58.526 1.00 35.63 45 LEU A C 1
ATOM 559 O O . LEU A 1 95 ? 137.796 107.575 59.551 1.00 36.44 45 LEU A O 1
ATOM 564 N N . LEU A 1 96 ? 136.378 106.596 58.098 1.00 34.11 46 LEU A N 1
ATOM 565 C CA . LEU A 1 96 ? 135.170 107.092 58.762 1.00 39.51 46 LEU A CA 1
ATOM 566 C C . LEU A 1 96 ? 134.502 105.945 59.518 1.00 46.57 46 LEU A C 1
ATOM 567 O O . LEU A 1 96 ? 133.981 105.010 58.906 1.00 45.18 46 LEU A O 1
ATOM 572 N N . LYS A 1 97 ? 134.536 106.013 60.848 1.00 45.97 47 LYS A N 1
ATOM 573 C CA . LYS A 1 97 ? 133.810 105.058 61.674 1.00 38.83 47 LYS A CA 1
ATOM 574 C C . LYS A 1 97 ? 132.305 105.321 61.578 1.00 43.25 47 LYS A C 1
ATOM 575 O O . LYS A 1 97 ? 131.851 106.458 61.728 1.00 45.57 47 LYS A O 1
ATOM 581 N N . ILE A 1 98 ? 131.530 104.276 61.306 1.00 39.75 48 ILE A N 1
ATOM 582 C CA . ILE A 1 98 ? 130.106 104.418 61.029 1.00 42.83 48 ILE A CA 1
ATOM 583 C C . ILE A 1 98 ? 129.307 103.595 62.023 1.00 44.70 48 ILE A C 1
ATOM 584 O O . ILE A 1 98 ? 129.673 102.456 62.338 1.00 40.79 48 ILE A O 1
ATOM 589 N N . ARG A 1 99 ? 128.210 104.172 62.514 1.00 49.85 49 ARG A N 1
ATOM 590 C CA . ARG A 1 99 ? 127.217 103.416 63.260 1.00 45.77 49 ARG A CA 1
ATOM 591 C C . ARG A 1 99 ? 125.871 103.528 62.565 1.00 48.51 49 ARG A C 1
ATOM 592 O O . ARG A 1 99 ? 125.452 104.612 62.158 1.00 48.35 49 ARG A O 1
ATOM 600 N N . ARG A 1 100 ? 125.212 102.385 62.419 1.00 43.08 50 ARG A N 1
ATOM 601 C CA . ARG A 1 100 ? 123.940 102.283 61.722 1.00 38.38 50 ARG A CA 1
ATOM 602 C C . ARG A 1 100 ? 123.134 101.309 62.572 1.00 48.60 50 ARG A C 1
ATOM 603 O O . ARG A 1 100 ? 123.371 100.090 62.525 1.00 42.33 50 ARG A O 1
ATOM 611 N N . GLY A 1 101 ? 122.230 101.858 63.387 1.00 44.07 51 GLY A N 1
ATOM 612 C CA . GLY A 1 101 ? 121.469 101.035 64.312 1.00 43.07 51 GLY A CA 1
ATOM 613 C C . GLY A 1 101 ? 122.383 100.423 65.353 1.00 41.80 51 GLY A C 1
ATOM 614 O O . GLY A 1 101 ? 123.132 101.122 66.039 1.00 48.83 51 GLY A O 1
ATOM 615 N N . LEU A 1 102 ? 122.327 99.101 65.469 1.00 42.82 52 LEU A N 1
ATOM 616 C CA . LEU A 1 102 ? 123.188 98.350 66.370 1.00 51.27 52 LEU A CA 1
ATOM 617 C C . LEU A 1 102 ? 124.465 97.869 65.709 1.00 50.63 52 LEU A C 1
ATOM 618 O O . LEU A 1 102 ? 125.261 97.194 66.362 1.00 56.16 52 LEU A O 1
ATOM 623 N N . GLU A 1 103 ? 124.676 98.184 64.441 1.00 48.73 53 GLU A N 1
ATOM 624 C CA . GLU A 1 103 ? 125.808 97.672 63.686 1.00 39.56 53 GLU A CA 1
ATOM 625 C C . GLU A 1 103 ? 126.822 98.781 63.461 1.00 40.02 53 GLU A C 1
ATOM 626 O O . GLU A 1 103 ? 126.457 99.957 63.326 1.00 42.47 53 GLU A O 1
ATOM 632 N N . THR A 1 104 ? 128.091 98.404 63.430 1.00 36.01 54 THR A N 1
ATOM 633 C CA . THR A 1 104 ? 129.163 99.338 63.140 1.00 39.98 54 THR A CA 1
ATOM 634 C C . THR A 1 104 ? 129.956 98.859 61.926 1.00 35.75 54 THR A C 1
ATOM 635 O O . THR A 1 104 ? 129.853 97.712 61.483 1.00 39.47 54 THR A O 1
ATOM 639 N N . GLY A 1 105 ? 130.740 99.775 61.379 1.00 35.32 55 GLY A N 1
ATOM 640 C CA . GLY A 1 105 ? 131.561 99.478 60.227 1.00 26.88 55 GLY A CA 1
ATOM 641 C C . GLY A 1 105 ? 132.308 100.725 59.816 1.00 33.49 55 GLY A C 1
ATOM 642 O O . GLY A 1 105 ? 132.402 101.696 60.574 1.00 41.07 55 GLY A O 1
ATOM 643 N N . TRP A 1 106 ? 132.826 100.711 58.594 1.00 29.09 56 TRP A N 1
ATOM 644 C CA . TRP A 1 106 ? 133.739 101.773 58.205 1.00 29.21 56 TRP A CA 1
ATOM 645 C C . TRP A 1 106 ? 133.485 102.216 56.781 1.00 32.01 56 TRP A C 1
ATOM 646 O O . TRP A 1 106 ? 132.835 101.534 55.988 1.00 40.58 56 TRP A O 1
ATOM 657 N N . ALA A 1 107 ? 134.025 103.388 56.480 1.00 34.77 57 ALA A N 1
ATOM 658 C CA . ALA A 1 107 ? 134.059 103.925 55.139 1.00 33.59 57 ALA A CA 1
ATOM 659 C C . ALA A 1 107 ? 135.369 104.680 54.992 1.00 33.68 57 ALA A C 1
ATOM 660 O O . ALA A 1 107 ? 136.018 105.027 55.984 1.00 31.92 57 ALA A O 1
ATOM 662 N N . TYR A 1 108 ? 135.759 104.936 53.746 1.00 32.51 58 TYR A N 1
ATOM 663 C CA . TYR A 1 108 ? 137.048 105.550 53.489 1.00 34.33 58 TYR A CA 1
ATOM 664 C C . TYR A 1 108 ? 136.981 106.482 52.293 1.00 38.75 58 TYR A C 1
ATOM 665 O O . TYR A 1 108 ? 136.288 106.219 51.302 1.00 38.06 58 TYR A O 1
ATOM 674 N N . THR A 1 109 ? 137.744 107.561 52.390 1.00 35.87 59 THR A N 1
ATOM 675 C CA . THR A 1 109 ? 137.815 108.511 51.303 1.00 37.46 59 THR A CA 1
ATOM 676 C C . THR A 1 109 ? 138.797 108.020 50.257 1.00 42.78 59 THR A C 1
ATOM 677 O O . THR A 1 109 ? 139.749 107.282 50.549 1.00 38.59 59 THR A O 1
ATOM 681 N N . HIS A 1 110 ? 138.545 108.441 49.027 1.00 34.15 60 HIS A N 1
ATOM 682 C CA . HIS A 1 110 ? 139.427 108.210 47.912 1.00 38.42 60 HIS A CA 1
ATOM 683 C C . HIS A 1 110 ? 139.180 109.329 46.910 1.00 39.79 60 HIS A C 1
ATOM 684 O O . HIS A 1 110 ? 138.410 110.257 47.170 1.00 39.83 60 HIS A O 1
ATOM 691 N N . GLN A 1 111 ? 139.813 109.221 45.745 1.00 42.39 61 GLN A N 1
ATOM 692 C CA . GLN A 1 111 ? 139.710 110.286 44.764 1.00 44.48 61 GLN A CA 1
ATOM 693 C C . GLN A 1 111 ? 138.270 110.472 44.292 1.00 49.63 61 GLN A C 1
ATOM 694 O O . GLN A 1 111 ? 137.850 111.602 44.007 1.00 47.41 61 GLN A O 1
ATOM 700 N N . GLY A 1 112 ? 137.505 109.387 44.205 1.00 47.04 62 GLY A N 1
ATOM 701 C CA . GLY A 1 112 ? 136.152 109.416 43.693 1.00 44.04 62 GLY A CA 1
ATOM 702 C C . GLY A 1 112 ? 135.099 109.715 44.730 1.00 40.24 62 GLY A C 1
ATOM 703 O O . GLY A 1 112 ? 133.904 109.595 44.436 1.00 39.17 62 GLY A O 1
ATOM 704 N N . GLY A 1 113 ? 135.509 110.089 45.938 1.00 39.51 63 GLY A N 1
ATOM 705 C CA . GLY A 1 113 ? 134.587 110.304 47.034 1.00 39.73 63 GLY A CA 1
ATOM 706 C C . GLY A 1 113 ? 134.840 109.381 48.210 1.00 39.92 63 GLY A C 1
ATOM 707 O O . GLY A 1 113 ? 135.948 109.325 48.758 1.00 44.09 63 GLY A O 1
ATOM 708 N N . ILE A 1 114 ? 133.809 108.643 48.601 1.00 35.55 64 ILE A N 1
ATOM 709 C CA . ILE A 1 114 ? 133.851 107.776 49.772 1.00 40.24 64 ILE A CA 1
ATOM 710 C C . ILE A 1 114 ? 133.194 106.459 49.401 1.00 42.66 64 ILE A C 1
ATOM 711 O O . ILE A 1 114 ? 132.163 106.448 48.713 1.00 43.37 64 ILE A O 1
ATOM 716 N N . SER A 1 115 ? 133.799 105.350 49.845 1.00 40.68 65 SER A N 1
ATOM 717 C CA . SER A 1 115 ? 133.288 104.001 49.615 1.00 42.79 65 SER A CA 1
ATOM 718 C C . SER A 1 115 ? 133.035 103.274 50.934 1.00 37.61 65 SER A C 1
ATOM 719 O O . SER A 1 115 ? 133.733 103.494 51.933 1.00 34.65 65 SER A O 1
ATOM 722 N N . SER A 1 116 ? 132.047 102.383 50.922 1.00 34.16 66 SER A N 1
ATOM 723 C CA . SER A 1 116 ? 131.803 101.487 52.050 1.00 31.71 66 SER A CA 1
ATOM 724 C C . SER A 1 116 ? 131.109 100.235 51.503 1.00 30.48 66 SER A C 1
ATOM 725 O O . SER A 1 116 ? 131.107 99.996 50.292 1.00 33.53 66 SER A O 1
ATOM 728 N N . VAL A 1 117 ? 130.499 99.446 52.374 1.00 25.88 67 VAL A N 1
ATOM 729 C CA . VAL A 1 117 ? 129.841 98.223 51.941 1.00 43.69 67 VAL A CA 1
ATOM 730 C C . VAL A 1 117 ? 128.355 98.261 52.295 1.00 39.83 67 VAL A C 1
ATOM 731 O O . VAL A 1 117 ? 127.964 98.838 53.318 1.00 34.25 67 VAL A O 1
ATOM 735 N N . ASP A 1 118 ? 127.523 97.646 51.434 1.00 29.50 68 ASP A N 1
ATOM 736 C CA . ASP A 1 118 ? 126.067 97.718 51.619 1.00 29.40 68 ASP A CA 1
ATOM 737 C C . ASP A 1 118 ? 125.625 97.208 52.984 1.00 36.41 68 ASP A C 1
ATOM 738 O O . ASP A 1 118 ? 124.639 97.708 53.534 1.00 42.87 68 ASP A O 1
ATOM 743 N N . HIS A 1 119 ? 126.306 96.202 53.550 1.00 31.98 69 HIS A N 1
ATOM 744 C CA . HIS A 1 119 ? 125.758 95.682 54.797 1.00 34.76 69 HIS A CA 1
ATOM 745 C C . HIS A 1 119 ? 126.079 96.579 55.995 1.00 29.88 69 HIS A C 1
ATOM 746 O O . HIS A 1 119 ? 125.504 96.374 57.065 1.00 34.73 69 HIS A O 1
ATOM 753 N N . VAL A 1 120 ? 126.923 97.598 55.822 1.00 30.84 70 VAL A N 1
ATOM 754 C CA . VAL A 1 120 ? 127.117 98.641 56.830 1.00 29.16 70 VAL A CA 1
ATOM 755 C C . VAL A 1 120 ? 126.192 99.842 56.584 1.00 45.17 70 VAL A C 1
ATOM 756 O O . VAL A 1 120 ? 125.648 100.414 57.532 1.00 43.58 70 VAL A O 1
ATOM 760 N N . THR A 1 121 ? 125.976 100.249 55.324 1.00 42.75 71 THR A N 1
ATOM 761 C CA . THR A 1 121 ? 125.227 101.469 55.030 1.00 48.70 71 THR A CA 1
ATOM 762 C C . THR A 1 121 ? 123.805 101.247 54.528 1.00 52.03 71 THR A C 1
ATOM 763 O O . THR A 1 121 ? 123.008 102.194 54.566 1.00 46.83 71 THR A O 1
ATOM 767 N N . CYS A 1 122 ? 123.474 100.039 54.056 1.00 50.73 72 CYS A N 1
ATOM 768 C CA . CYS A 1 122 ? 122.227 99.732 53.338 1.00 48.30 72 CYS A CA 1
ATOM 769 C C . CYS A 1 122 ? 122.020 100.627 52.110 1.00 47.32 72 CYS A C 1
ATOM 770 O O . CYS A 1 122 ? 120.894 100.790 51.641 1.00 50.00 72 CYS A O 1
ATOM 773 N N . GLY A 1 123 ? 123.094 101.211 51.575 1.00 39.40 73 GLY A N 1
ATOM 774 C CA . GLY A 1 123 ? 122.989 102.173 50.502 1.00 42.92 73 GLY A CA 1
ATOM 775 C C . GLY A 1 123 ? 122.263 103.474 50.828 1.00 48.26 73 GLY A C 1
ATOM 776 O O . GLY A 1 123 ? 121.777 104.130 49.907 1.00 48.66 73 GLY A O 1
ATOM 777 N N . LYS A 1 124 ? 122.193 103.882 52.097 1.00 41.34 74 LYS A N 1
ATOM 778 C CA . LYS A 1 124 ? 121.549 105.134 52.490 1.00 39.72 74 LYS A CA 1
ATOM 779 C C . LYS A 1 124 ? 122.579 106.245 52.689 1.00 50.40 74 LYS A C 1
ATOM 780 O O . LYS A 1 124 ? 123.768 105.995 52.910 1.00 52.55 74 LYS A O 1
ATOM 786 N N . ASP A 1 125 ? 122.096 107.487 52.614 1.00 50.08 75 ASP A N 1
ATOM 787 C CA . ASP A 1 125 ? 122.960 108.650 52.781 1.00 54.60 75 ASP A CA 1
ATOM 788 C C . ASP A 1 125 ? 123.571 108.678 54.180 1.00 46.72 75 ASP A C 1
ATOM 789 O O . ASP A 1 125 ? 122.995 108.174 55.148 1.00 47.90 75 ASP A O 1
ATOM 794 N N . LEU A 1 126 ? 124.766 109.260 54.274 1.00 41.12 76 LEU A N 1
ATOM 795 C CA . LEU A 1 126 ? 125.484 109.364 55.532 1.00 37.40 76 LEU A CA 1
ATOM 796 C C . LEU A 1 126 ? 125.120 110.660 56.246 1.00 49.14 76 LEU A C 1
ATOM 797 O O . LEU A 1 126 ? 125.036 111.729 55.634 1.00 50.39 76 LEU A O 1
ATOM 802 N N . LEU A 1 127 ? 124.912 110.558 57.547 1.00 52.22 77 LEU A N 1
ATOM 803 C CA . LEU A 1 127 ? 124.816 111.715 58.417 1.00 49.73 77 LEU A CA 1
ATOM 804 C C . LEU A 1 127 ? 126.200 111.954 59.012 1.00 49.65 77 LEU A C 1
ATOM 805 O O . LEU A 1 127 ? 126.749 111.074 59.685 1.00 51.64 77 LEU A O 1
ATOM 810 N N . VAL A 1 128 ? 126.788 113.109 58.710 1.00 52.23 78 VAL A N 1
ATOM 811 C CA . VAL A 1 128 ? 128.093 113.503 59.235 1.00 50.38 78 VAL A CA 1
ATOM 812 C C . VAL A 1 128 ? 127.916 114.811 59.986 1.00 60.33 78 VAL A C 1
ATOM 813 O O . VAL A 1 128 ? 127.522 115.818 59.387 1.00 61.28 78 VAL A O 1
ATOM 817 N N . CYS A 1 129 ? 128.225 114.808 61.282 1.00 67.63 79 CYS A N 1
ATOM 818 C CA . CYS A 1 129 ? 128.158 116.016 62.111 1.00 57.95 79 CYS A CA 1
ATOM 819 C C . CYS A 1 129 ? 129.586 116.426 62.454 1.00 58.81 79 CYS A C 1
ATOM 820 O O . CYS A 1 129 ? 130.120 116.120 63.519 1.00 56.32 79 CYS A O 1
ATOM 823 N N . ASP A 1 130 ? 130.178 117.166 61.528 1.00 68.71 80 ASP A N 1
ATOM 824 C CA . ASP A 1 130 ? 131.576 117.546 61.467 1.00 75.98 80 ASP A CA 1
ATOM 825 C C . ASP A 1 130 ? 131.832 118.849 62.222 1.00 85.07 80 ASP A C 1
ATOM 826 O O . ASP A 1 130 ? 130.919 119.471 62.774 1.00 79.92 80 ASP A O 1
ATOM 831 N N . THR A 1 131 ? 133.102 11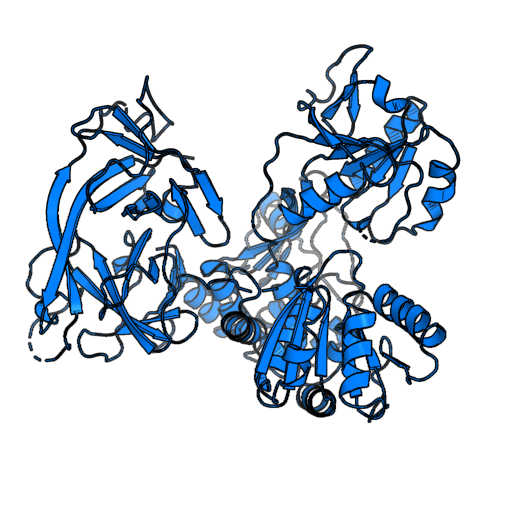9.281 62.210 1.00 92.28 81 THR A N 1
ATOM 832 C CA . THR A 1 131 ? 133.467 120.687 62.384 1.00 90.51 81 THR A CA 1
ATOM 833 C C . THR A 1 131 ? 133.066 121.434 61.121 1.00 83.60 81 THR A C 1
ATOM 834 O O . THR A 1 131 ? 133.891 122.107 60.497 1.00 84.66 81 THR A O 1
ATOM 838 N N . MET A 1 132 ? 131.804 121.299 60.732 1.00 80.51 82 MET A N 1
ATOM 839 C CA . MET A 1 132 ? 131.285 121.802 59.470 1.00 78.95 82 MET A CA 1
ATOM 840 C C . MET A 1 132 ? 129.773 121.761 59.583 1.00 79.41 82 MET A C 1
ATOM 841 O O . MET A 1 132 ? 129.057 122.122 58.645 1.00 76.58 82 MET A O 1
ATOM 846 N N . GLY A 1 133 ? 129.295 121.305 60.741 1.00 79.75 83 GLY A N 1
ATOM 847 C CA . GLY A 1 133 ? 127.883 121.279 61.042 1.00 76.60 83 GLY A CA 1
ATOM 848 C C . GLY A 1 133 ? 127.219 119.990 60.614 1.00 75.36 83 GLY A C 1
ATOM 849 O O . GLY A 1 133 ? 127.857 118.972 60.319 1.00 82.00 83 GLY A O 1
ATOM 850 N N . ARG A 1 134 ? 125.890 120.046 60.584 1.00 69.98 84 ARG A N 1
ATOM 851 C CA . ARG A 1 134 ? 125.087 118.930 60.105 1.00 69.42 84 ARG A CA 1
ATOM 852 C C . ARG A 1 134 ? 125.249 118.784 58.599 1.00 71.96 84 ARG A C 1
ATOM 853 O O . ARG A 1 134 ? 124.798 119.639 57.831 1.00 75.73 84 ARG A O 1
ATOM 855 N N . THR A 1 135 ? 125.879 117.698 58.172 1.00 68.42 85 THR A N 1
ATOM 856 C CA . THR A 1 135 ? 126.093 117.429 56.761 1.00 64.69 85 THR A CA 1
ATOM 857 C C . THR A 1 135 ? 125.531 116.056 56.419 1.00 60.41 85 THR A C 1
ATOM 858 O O . THR A 1 135 ? 125.288 115.223 57.295 1.00 62.38 85 THR A O 1
ATOM 862 N N . ARG A 1 136 ? 125.298 115.839 55.128 1.00 55.77 86 ARG A N 1
ATOM 863 C CA . ARG A 1 136 ? 124.853 114.549 54.629 1.00 56.85 86 ARG A CA 1
ATOM 864 C C . ARG A 1 136 ? 125.590 114.258 53.331 1.00 56.69 86 ARG A C 1
ATOM 865 O O . ARG A 1 136 ? 125.760 115.156 52.501 1.00 55.59 86 ARG A O 1
ATOM 873 N N . VAL A 1 137 ? 126.050 113.013 53.181 1.00 51.66 87 VAL A N 1
ATOM 874 C CA . VAL A 1 137 ? 126.771 112.543 52.000 1.00 46.35 87 VAL A CA 1
ATOM 875 C C . VAL A 1 137 ? 125.872 111.568 51.252 1.00 48.42 87 VAL A C 1
ATOM 876 O O . VAL A 1 137 ? 125.411 110.574 51.825 1.00 53.69 87 VAL A O 1
ATOM 880 N N . VAL A 1 138 ? 125.660 111.831 49.969 1.00 46.81 88 VAL A N 1
ATOM 881 C CA . VAL A 1 138 ? 124.653 111.136 49.175 1.00 53.82 88 VAL A CA 1
ATOM 882 C C . VAL A 1 138 ? 125.229 109.833 48.617 1.00 58.54 88 VAL A C 1
ATOM 883 O O . VAL A 1 138 ? 126.265 109.832 47.947 1.00 51.44 88 VAL A O 1
ATOM 887 N N . CYS A 1 139 ? 124.546 108.718 48.886 1.00 60.35 89 CYS A N 1
ATOM 888 C CA . CYS A 1 139 ? 124.888 107.432 48.279 1.00 53.46 89 CYS A CA 1
ATOM 889 C C . CYS A 1 139 ? 124.511 107.475 46.803 1.00 52.89 89 CYS A C 1
ATOM 890 O O . CYS A 1 139 ? 123.328 107.575 46.461 1.00 56.83 89 CYS A O 1
ATOM 893 N N . GLN A 1 140 ? 125.513 107.404 45.929 1.00 46.84 90 GLN A N 1
ATOM 894 C CA . GLN A 1 140 ? 125.297 107.537 44.496 1.00 42.43 90 GLN A CA 1
ATOM 895 C C . GLN A 1 140 ? 125.083 106.199 43.792 1.00 57.05 90 GLN A C 1
ATOM 896 O O . GLN A 1 140 ? 124.449 106.172 42.729 1.00 62.60 90 GLN A O 1
ATOM 902 N N . SER A 1 141 ? 125.557 105.088 44.364 1.00 61.38 91 SER A N 1
ATOM 903 C CA . SER A 1 141 ? 125.228 103.767 43.832 1.00 61.90 91 SER A CA 1
ATOM 904 C C . SER A 1 141 ? 125.385 102.726 44.931 1.00 56.28 91 SER A C 1
ATOM 905 O O . SER A 1 141 ? 126.120 102.922 45.901 1.00 45.98 91 SER A O 1
ATOM 908 N N . ASN A 1 142 ? 124.684 101.607 44.759 1.00 54.84 92 ASN A N 1
ATOM 909 C CA . ASN A 1 142 ? 124.646 100.554 45.760 1.00 45.26 92 ASN A CA 1
ATOM 910 C C . ASN A 1 142 ? 124.405 99.233 45.060 1.00 49.63 92 ASN A C 1
ATOM 911 O O . ASN A 1 142 ? 123.519 99.131 44.206 1.00 47.62 92 ASN A O 1
ATOM 916 N N . ASN A 1 143 ? 125.170 98.219 45.454 1.00 48.33 93 ASN A N 1
ATOM 917 C CA . ASN A 1 143 ? 125.029 96.875 44.919 1.00 38.62 93 ASN A CA 1
ATOM 918 C C . ASN A 1 143 ? 125.004 95.934 46.119 1.00 35.67 93 ASN A C 1
ATOM 919 O O . ASN A 1 143 ? 126.044 95.683 46.735 1.00 39.71 93 ASN A O 1
ATOM 924 N N . LYS A 1 144 ? 123.815 95.434 46.465 1.00 32.90 94 LYS A N 1
ATOM 925 C CA . LYS A 1 144 ? 123.663 94.561 47.623 1.00 41.71 94 LYS A CA 1
ATOM 926 C C . LYS A 1 144 ? 124.213 93.163 47.366 1.00 47.47 94 LYS A C 1
ATOM 927 O O . LYS A 1 144 ? 124.408 92.403 48.323 1.00 42.88 94 LYS A O 1
ATOM 933 N N . MET A 1 145 ? 124.490 92.832 46.103 1.00 36.02 95 MET A N 1
ATOM 934 C CA . MET A 1 145 ? 125.081 91.553 45.754 1.00 31.50 95 MET A CA 1
ATOM 935 C C . MET A 1 145 ? 126.586 91.552 45.971 1.00 36.80 95 MET A C 1
ATOM 936 O O . MET A 1 145 ? 127.125 90.650 46.629 1.00 38.41 95 MET A O 1
ATOM 941 N N . THR A 1 146 ? 127.286 92.538 45.410 1.00 39.88 96 THR A N 1
ATOM 942 C CA . THR A 1 146 ? 128.716 92.701 45.655 1.00 31.67 96 THR A CA 1
ATOM 943 C C . THR A 1 146 ? 129.022 93.377 46.989 1.00 30.90 96 THR A C 1
ATOM 944 O O . THR A 1 146 ? 130.203 93.523 47.337 1.00 31.06 96 THR A O 1
ATOM 948 N N . ASP A 1 147 ? 127.997 93.815 47.723 1.00 29.28 97 ASP A N 1
ATOM 949 C CA . ASP A 1 147 ? 128.159 94.442 49.042 1.00 36.39 97 ASP A CA 1
ATOM 950 C C . ASP A 1 147 ? 128.993 95.731 48.975 1.00 35.65 97 ASP A C 1
ATOM 951 O O . ASP A 1 147 ? 129.840 95.981 49.832 1.00 33.29 97 ASP A O 1
ATOM 956 N N . GLU A 1 148 ? 128.758 96.566 47.954 1.00 34.70 98 GLU A N 1
ATOM 957 C CA . GLU A 1 148 ? 129.460 97.843 47.818 1.00 34.56 98 GLU A CA 1
ATOM 958 C C . GLU A 1 148 ? 128.461 98.987 47.756 1.00 36.58 98 GLU A C 1
ATOM 959 O O . GLU A 1 148 ? 127.429 98.878 47.096 1.00 49.19 98 GLU A O 1
ATOM 965 N N . SER A 1 149 ? 128.778 100.079 48.444 1.00 36.28 99 SER A N 1
ATOM 966 C CA . SER A 1 149 ? 128.060 101.338 48.309 1.00 40.36 99 SER A CA 1
ATOM 967 C C . SER A 1 149 ? 129.069 102.440 47.989 1.00 44.30 99 SER A C 1
ATOM 968 O O . SER A 1 149 ? 130.148 102.492 48.589 1.00 38.69 99 SER A O 1
ATOM 971 N N . GLU A 1 150 ? 128.738 103.284 47.011 1.00 42.89 100 GLU A N 1
ATOM 972 C CA . GLU A 1 150 ? 129.627 104.339 46.531 1.00 45.86 100 GLU A CA 1
ATOM 973 C C . GLU A 1 150 ? 128.996 105.697 46.846 1.00 50.57 100 GLU A C 1
ATOM 974 O O . GLU A 1 150 ? 127.850 105.964 46.450 1.00 47.22 100 GLU A O 1
ATOM 980 N N . TYR A 1 151 ? 129.726 106.524 47.600 1.00 38.25 101 TYR A N 1
ATOM 981 C CA . TYR A 1 151 ? 129.376 107.933 47.825 1.00 34.69 101 TYR A CA 1
ATOM 982 C C . TYR A 1 151 ? 130.290 108.762 46.930 1.00 39.56 101 TYR A C 1
ATOM 983 O O . TYR A 1 151 ? 131.281 109.344 47.355 1.00 38.17 101 TYR A O 1
ATOM 992 N N . GLY A 1 152 ? 129.973 108.711 45.644 1.00 41.39 102 GLY A N 1
ATOM 993 C CA . GLY A 1 152 ? 130.902 109.108 44.612 1.00 37.00 102 GLY A CA 1
ATOM 994 C C . GLY A 1 152 ? 131.010 108.006 43.575 1.00 43.41 102 GLY A C 1
ATOM 995 O O . GLY A 1 152 ? 130.024 107.305 43.306 1.00 43.71 102 GLY A O 1
ATOM 996 N N . VAL A 1 153 ? 132.207 107.831 43.008 1.00 40.34 103 VAL A N 1
ATOM 997 C CA . VAL A 1 153 ? 132.474 106.850 41.965 1.00 34.79 103 VAL A CA 1
ATOM 998 C C . VAL A 1 153 ? 133.679 106.009 42.384 1.00 44.27 103 VAL A C 1
ATOM 999 O O . VAL A 1 153 ? 134.700 106.550 42.821 1.00 45.02 103 VAL A O 1
ATOM 1003 N N . LYS A 1 154 ? 133.556 104.688 42.226 1.00 45.25 104 LYS A N 1
ATOM 1004 C CA . LYS A 1 154 ? 134.546 103.735 42.704 1.00 36.67 104 LYS A CA 1
ATOM 1005 C C . LYS A 1 154 ? 135.892 103.946 42.014 1.00 45.75 104 LYS A C 1
ATOM 1006 O O . LYS A 1 154 ? 135.957 104.207 40.807 1.00 51.47 104 LYS A O 1
ATOM 1012 N N . THR A 1 155 ? 136.984 103.845 42.803 1.00 40.82 105 THR A N 1
ATOM 1013 C CA . THR A 1 155 ? 138.335 104.033 42.278 1.00 36.49 105 THR A CA 1
ATOM 1014 C C . THR A 1 155 ? 139.331 102.983 42.775 1.00 41.11 105 THR A C 1
ATOM 1015 O O . THR A 1 155 ? 140.539 103.226 42.696 1.00 47.19 105 THR A O 1
ATOM 1019 N N . ASP A 1 156 ? 138.873 101.830 43.282 1.00 40.72 106 ASP A N 1
ATOM 1020 C CA . ASP A 1 156 ? 139.789 100.821 43.827 1.00 47.60 106 ASP A CA 1
ATOM 1021 C C . ASP A 1 156 ? 140.705 100.244 42.742 1.00 46.82 106 ASP A C 1
ATOM 1022 O O . ASP A 1 156 ? 140.247 99.893 41.651 1.00 45.26 106 ASP A O 1
ATOM 1027 N N . SER A 1 157 ? 141.995 100.122 43.045 1.00 43.81 107 SER A N 1
ATOM 1028 C CA . SER A 1 157 ? 142.912 99.570 42.052 1.00 49.39 107 SER A CA 1
ATOM 1029 C C . SER A 1 157 ? 142.866 98.054 42.069 1.00 47.93 107 SER A C 1
ATOM 1030 O O . SER A 1 157 ? 142.420 97.427 43.033 1.00 41.99 107 SER A O 1
ATOM 1033 N N . GLY A 1 158 ? 143.357 97.469 40.982 1.00 49.01 108 GLY A N 1
ATOM 1034 C CA . GLY A 1 158 ? 143.512 96.035 40.927 1.00 40.63 108 GLY A CA 1
ATOM 1035 C C . GLY A 1 158 ? 144.751 95.578 41.671 1.00 46.15 108 GLY A C 1
ATOM 1036 O O . GLY A 1 158 ? 145.769 96.265 41.731 1.00 47.63 108 GLY A O 1
ATOM 1037 N N . CYS A 1 159 ? 144.651 94.389 42.239 1.00 52.52 109 CYS A N 1
ATOM 1038 C CA . CYS A 1 159 ? 145.694 93.812 43.064 1.00 48.12 109 CYS A CA 1
ATOM 1039 C C . CYS A 1 159 ? 146.410 92.719 42.302 1.00 41.50 109 CYS A C 1
ATOM 1040 O O . CYS A 1 159 ? 145.754 91.807 41.786 1.00 53.04 109 CYS A O 1
ATOM 1043 N N . PRO A 1 160 ? 147.725 92.764 42.189 1.00 44.32 110 PRO A N 1
ATOM 1044 C CA . PRO A 1 160 ? 148.437 91.618 41.604 1.00 49.89 110 PRO A CA 1
ATOM 1045 C C . PRO A 1 160 ? 148.320 90.381 42.486 1.00 49.12 110 PRO A C 1
ATOM 1046 O O . PRO A 1 160 ? 148.390 90.462 43.714 1.00 49.76 110 PRO A O 1
ATOM 1050 N N . GLU A 1 161 ? 148.120 89.228 41.842 1.00 45.54 111 GLU A N 1
ATOM 1051 C CA . GLU A 1 161 ? 148.107 87.956 42.556 1.00 44.46 111 GLU A CA 1
ATOM 1052 C C . GLU A 1 161 ? 149.421 87.768 43.303 1.00 42.62 111 GLU A C 1
ATOM 1053 O O . GLU A 1 161 ? 150.496 88.083 42.784 1.00 43.88 111 GLU A O 1
ATOM 1059 N N . GLY A 1 162 ? 149.325 87.276 44.539 1.00 38.41 112 GLY A N 1
ATOM 1060 C CA . GLY A 1 162 ? 150.477 87.125 45.403 1.00 27.69 112 GLY A CA 1
ATOM 1061 C C . GLY A 1 162 ? 150.826 88.335 46.246 1.00 32.97 112 GLY A C 1
ATOM 1062 O O . GLY A 1 162 ? 151.664 88.218 47.149 1.00 37.55 112 GLY A O 1
ATOM 1063 N N . ALA A 1 163 ? 150.229 89.495 45.988 1.00 34.23 113 ALA A N 1
ATOM 1064 C CA . ALA A 1 163 ? 150.661 90.699 46.688 1.00 33.97 113 ALA A CA 1
ATOM 1065 C C . ALA A 1 163 ? 150.391 90.610 48.185 1.00 32.84 113 ALA A C 1
ATOM 1066 O O . ALA A 1 163 ? 149.343 90.129 48.632 1.00 34.36 113 ALA A O 1
ATOM 1068 N N . ARG A 1 164 ? 151.360 91.092 48.955 1.00 33.15 114 ARG A N 1
ATOM 1069 C CA . ARG A 1 164 ? 151.158 91.377 50.365 1.00 31.59 114 ARG A CA 1
ATOM 1070 C C . ARG A 1 164 ? 150.326 92.647 50.520 1.00 35.86 114 ARG A C 1
ATOM 1071 O O . ARG A 1 164 ? 150.626 93.688 49.916 1.00 30.75 114 ARG A O 1
ATOM 1079 N N . CYS A 1 165 ? 149.269 92.548 51.315 1.00 31.51 115 CYS A N 1
ATOM 1080 C CA . CYS A 1 165 ? 148.352 93.642 51.577 1.00 26.27 115 CYS A CA 1
ATOM 1081 C C . CYS A 1 165 ? 148.082 93.690 53.070 1.00 36.81 115 CYS A C 1
ATOM 1082 O O . CYS A 1 165 ? 148.575 92.858 53.841 1.00 37.86 115 CYS A O 1
ATOM 1085 N N . TYR A 1 166 ? 147.266 94.657 53.482 1.00 32.76 116 TYR A N 1
ATOM 1086 C CA . TYR A 1 166 ? 146.907 94.717 54.885 1.00 28.66 116 TYR A CA 1
ATOM 1087 C C . TYR A 1 166 ? 145.626 95.516 55.040 1.00 28.73 116 TYR A C 1
ATOM 1088 O O . TYR A 1 166 ? 145.275 96.340 54.195 1.00 26.94 116 TYR A O 1
ATOM 1097 N N . VAL A 1 167 ? 144.952 95.280 56.154 1.00 28.45 117 VAL A N 1
ATOM 1098 C CA . VAL A 1 167 ? 143.865 96.131 56.603 1.00 25.50 117 VAL A CA 1
ATOM 1099 C C . VAL A 1 167 ? 144.323 96.816 57.877 1.00 27.96 117 VAL A C 1
ATOM 1100 O O . VAL A 1 167 ? 144.870 96.163 58.773 1.00 25.16 117 VAL A O 1
ATOM 1104 N N . PHE A 1 168 ? 144.129 98.124 57.944 1.00 28.80 118 PHE A N 1
ATOM 1105 C CA . PHE A 1 168 ? 144.504 98.929 59.102 1.00 34.91 118 PHE A CA 1
ATOM 1106 C C . PHE A 1 168 ? 143.231 99.442 59.761 1.00 34.22 118 PHE A C 1
ATOM 1107 O O . PHE A 1 168 ? 142.394 100.066 59.100 1.00 31.93 118 PHE A O 1
ATOM 1115 N N . ASN A 1 169 ? 143.082 99.165 61.045 1.00 33.92 119 ASN A N 1
ATOM 1116 C CA . ASN A 1 169 ? 141.929 99.628 61.810 1.00 31.60 119 ASN A CA 1
ATOM 1117 C C . ASN A 1 169 ? 142.416 100.658 62.827 1.00 32.28 119 ASN A C 1
ATOM 1118 O O . ASN A 1 169 ? 143.172 100.309 63.745 1.00 30.19 119 ASN A O 1
ATOM 1123 N N . PRO A 1 170 ? 142.040 101.927 62.699 1.00 36.32 120 PRO A N 1
ATOM 1124 C CA . PRO A 1 170 ? 142.611 102.955 63.589 1.00 43.13 120 PRO A CA 1
ATOM 1125 C C . PRO A 1 170 ? 142.254 102.770 65.063 1.00 41.01 120 PRO A C 1
ATOM 1126 O O . PRO A 1 170 ? 142.962 103.318 65.923 1.00 39.88 120 PRO A O 1
ATOM 1130 N N . GLU A 1 171 ? 141.222 101.979 65.376 1.00 30.67 121 GLU A N 1
ATOM 1131 C CA . GLU A 1 171 ? 140.744 101.792 66.743 1.00 40.19 121 GLU A CA 1
ATOM 1132 C C . GLU A 1 171 ? 141.255 100.526 67.413 1.00 42.56 121 GLU A C 1
ATOM 1133 O O . GLU A 1 171 ? 141.269 100.458 68.647 1.00 44.09 121 GLU A O 1
ATOM 1139 N N . ALA A 1 172 ? 141.638 99.518 66.643 1.00 46.42 122 ALA A N 1
ATOM 1140 C CA . ALA A 1 172 ? 142.088 98.260 67.214 1.00 33.61 122 ALA A CA 1
ATOM 1141 C C . ALA A 1 172 ? 143.491 98.409 67.799 1.00 41.25 122 ALA A C 1
ATOM 1142 O O . ALA A 1 172 ? 144.309 99.197 67.314 1.00 43.80 122 ALA A O 1
ATOM 1144 N N . VAL A 1 173 ? 143.777 97.623 68.847 1.00 43.05 123 VAL A N 1
ATOM 1145 C CA . VAL A 1 173 ? 145.058 97.672 69.557 1.00 42.04 123 VAL A CA 1
ATOM 1146 C C . VAL A 1 173 ? 145.975 96.580 69.014 1.00 37.65 123 VAL A C 1
ATOM 1147 O O . VAL A 1 173 ? 145.559 95.422 68.840 1.00 39.20 123 VAL A O 1
ATOM 1151 N N . ASN A 1 174 ? 147.229 96.942 68.754 1.00 33.28 124 ASN A N 1
ATOM 1152 C CA . ASN A 1 174 ? 148.235 96.035 68.214 1.00 38.43 124 ASN A CA 1
ATOM 1153 C C . ASN A 1 174 ? 148.945 95.297 69.354 1.00 43.58 124 ASN A C 1
ATOM 1154 O O . ASN A 1 174 ? 148.673 95.556 70.530 1.00 46.09 124 ASN A O 1
ATOM 1159 N N . ILE A 1 175 ? 149.886 94.393 69.017 1.00 37.80 125 ILE A N 1
ATOM 1160 C CA . ILE A 1 175 ? 150.600 93.615 70.044 1.00 37.13 125 ILE A CA 1
ATOM 1161 C C . ILE A 1 175 ? 151.495 94.473 70.921 1.00 42.10 125 ILE A C 1
ATOM 1162 O O . ILE A 1 175 ? 152.043 93.961 71.901 1.00 46.60 125 ILE A O 1
ATOM 1167 N N . SER A 1 176 ? 151.730 95.735 70.567 1.00 43.48 126 SER A N 1
ATOM 1168 C CA . SER A 1 176 ? 152.535 96.593 71.423 1.00 49.96 126 SER A CA 1
ATOM 1169 C C . SER A 1 176 ? 151.682 97.548 72.249 1.00 52.06 126 SER A C 1
ATOM 1170 O O . SER A 1 176 ? 152.185 98.575 72.709 1.00 60.71 126 SER A O 1
ATOM 1173 N N . GLY A 1 177 ? 150.406 97.221 72.450 1.00 53.26 127 GLY A N 1
ATOM 1174 C CA . GLY A 1 177 ? 149.524 97.962 73.335 1.00 59.77 127 GLY A CA 1
ATOM 1175 C C . GLY A 1 177 ? 149.046 99.302 72.822 1.00 60.39 127 GLY A C 1
ATOM 1176 O O . GLY A 1 177 ? 148.257 99.962 73.509 1.00 65.39 127 GLY A O 1
ATOM 1177 N N . THR A 1 178 ? 149.503 99.722 71.649 1.00 59.83 128 THR A N 1
ATOM 1178 C CA . THR A 1 178 ? 149.137 100.954 70.965 1.00 56.38 128 THR A CA 1
ATOM 1179 C C . THR A 1 178 ? 147.900 100.728 70.107 1.00 53.88 128 THR A C 1
ATOM 1180 O O . THR A 1 178 ? 147.599 99.603 69.723 1.00 58.47 128 THR A O 1
ATOM 1184 N N . LYS A 1 179 ? 147.174 101.807 69.809 1.00 42.48 129 LYS A N 1
ATOM 1185 C CA . LYS A 1 179 ? 145.963 101.675 69.017 1.00 49.17 129 LYS A CA 1
ATOM 1186 C C . LYS A 1 179 ? 146.217 102.079 67.565 1.00 48.99 129 LYS A C 1
ATOM 1187 O O . LYS A 1 179 ? 147.008 102.979 67.271 1.00 47.07 129 LYS A O 1
ATOM 1193 N N . GLY A 1 180 ? 145.560 101.359 66.652 1.00 37.10 130 GLY A N 1
ATOM 1194 C CA . GLY A 1 180 ? 145.964 101.320 65.259 1.00 30.18 130 GLY A CA 1
ATOM 1195 C C . GLY A 1 180 ? 146.667 100.017 64.918 1.00 35.90 130 GLY A C 1
ATOM 1196 O O . GLY A 1 180 ? 147.871 99.879 65.152 1.00 32.73 130 GLY A O 1
ATOM 1197 N N . ALA A 1 181 ? 145.927 99.038 64.380 1.00 31.33 131 ALA A N 1
ATOM 1198 C CA . ALA A 1 181 ? 146.460 97.702 64.187 1.00 27.94 131 ALA A CA 1
ATOM 1199 C C . ALA A 1 181 ? 146.266 97.255 62.753 1.00 31.95 131 ALA A C 1
ATOM 1200 O O . ALA A 1 181 ? 145.292 97.617 62.082 1.00 27.54 131 ALA A O 1
ATOM 1202 N N . MET A 1 182 ? 147.194 96.421 62.311 1.00 33.81 132 MET A N 1
ATOM 1203 C CA . MET A 1 182 ? 147.186 95.890 60.965 1.00 27.53 132 MET A CA 1
ATOM 1204 C C . MET A 1 182 ? 146.888 94.404 61.018 1.00 29.76 132 MET A C 1
ATOM 1205 O O . MET A 1 182 ? 147.446 93.676 61.848 1.00 27.94 132 MET A O 1
ATOM 1210 N N . VAL A 1 183 ? 146.002 93.965 60.136 1.00 29.38 133 VAL A N 1
ATOM 1211 C CA . VAL A 1 183 ? 145.886 92.559 59.780 1.00 26.32 133 VAL A CA 1
ATOM 1212 C C . VAL A 1 183 ? 146.561 92.412 58.430 1.00 27.46 133 VAL A C 1
ATOM 1213 O O . VAL A 1 183 ? 146.153 93.060 57.454 1.00 29.38 133 VAL A O 1
ATOM 1217 N N . HIS A 1 184 ? 147.620 91.607 58.387 1.00 22.70 134 HIS A N 1
ATOM 1218 C CA . HIS A 1 184 ? 148.361 91.385 57.157 1.00 21.29 134 HIS A CA 1
ATOM 1219 C C . HIS A 1 184 ? 147.669 90.329 56.319 1.00 26.31 134 HIS A C 1
ATOM 1220 O O . HIS A 1 184 ? 147.030 89.414 56.838 1.00 24.69 134 HIS A O 1
ATOM 1227 N N . LEU A 1 185 ? 147.823 90.451 55.009 1.00 26.37 135 LEU A N 1
ATOM 1228 C CA . LEU A 1 185 ? 147.116 89.609 54.058 1.00 23.80 135 LEU A CA 1
ATOM 1229 C C . LEU A 1 185 ? 148.045 89.264 52.912 1.00 33.00 135 LEU A C 1
ATOM 1230 O O . LEU A 1 185 ? 148.995 89.995 52.605 1.00 33.16 135 LEU A O 1
ATOM 1235 N N . GLN A 1 186 ? 147.729 88.157 52.257 1.00 26.39 136 GLN A N 1
ATOM 1236 C CA . GLN A 1 186 ? 148.323 87.837 50.974 1.00 30.50 136 GLN A CA 1
ATOM 1237 C C . GLN A 1 186 ? 147.210 87.507 49.989 1.00 32.52 136 GLN A C 1
ATOM 1238 O O . GLN A 1 186 ? 146.318 86.705 50.300 1.00 27.56 136 GLN A O 1
ATOM 1244 N N . LYS A 1 187 ? 147.264 88.119 48.808 1.00 29.20 137 LYS A N 1
ATOM 1245 C CA . LYS A 1 187 ? 146.265 87.839 47.785 1.00 30.21 137 LYS A CA 1
ATOM 1246 C C . LYS A 1 187 ? 146.507 86.459 47.215 1.00 27.64 137 LYS A C 1
ATOM 1247 O O . LYS A 1 187 ? 147.585 86.177 46.672 1.00 32.02 137 LYS A O 1
ATOM 1253 N N . THR A 1 188 ? 145.507 85.596 47.356 1.00 30.39 138 THR A N 1
ATOM 1254 C CA . THR A 1 188 ? 145.576 84.196 46.949 1.00 39.18 138 THR A CA 1
ATOM 1255 C C . THR A 1 188 ? 144.342 83.934 46.081 1.00 42.45 138 THR A C 1
ATOM 1256 O O . THR A 1 188 ? 143.325 83.405 46.544 1.00 39.62 138 THR A O 1
ATOM 1260 N N . GLY A 1 189 ? 144.427 84.325 44.817 1.00 40.56 139 GLY A N 1
ATOM 1261 C CA . GLY A 1 189 ? 143.287 84.130 43.944 1.00 42.67 139 GLY A CA 1
ATOM 1262 C C . GLY A 1 189 ? 142.183 85.086 44.331 1.00 45.58 139 GLY A C 1
ATOM 1263 O O . GLY A 1 189 ? 142.424 86.278 44.575 1.00 42.18 139 GLY A O 1
ATOM 1264 N N . GLY A 1 190 ? 140.956 84.560 44.391 1.00 41.03 140 GLY A N 1
ATOM 1265 C CA . GLY A 1 190 ? 139.762 85.356 44.593 1.00 31.15 140 GLY A CA 1
ATOM 1266 C C . GLY A 1 190 ? 139.478 85.714 46.041 1.00 45.74 140 GLY A C 1
ATOM 1267 O O . GLY A 1 190 ? 138.328 86.012 46.399 1.00 40.92 140 GLY A O 1
ATOM 1268 N N . GLU A 1 191 ? 140.514 85.699 46.881 1.00 36.71 141 GLU A N 1
ATOM 1269 C CA . GLU A 1 191 ? 140.349 86.030 48.288 1.00 32.81 141 GLU A CA 1
ATOM 1270 C C . GLU A 1 191 ? 141.694 86.468 48.842 1.00 33.14 141 GLU A C 1
ATOM 1271 O O . GLU A 1 191 ? 142.727 86.356 48.182 1.00 33.33 141 GLU A O 1
ATOM 1277 N N . PHE A 1 192 ? 141.673 86.963 50.076 1.00 36.16 142 PHE A N 1
ATOM 1278 C CA . PHE A 1 192 ? 142.889 87.315 50.791 1.00 28.13 142 PHE A CA 1
ATOM 1279 C C . PHE A 1 192 ? 143.081 86.343 51.942 1.00 30.99 142 PHE A C 1
ATOM 1280 O O . PHE A 1 192 ? 142.149 86.085 52.710 1.00 26.96 142 PHE A O 1
ATOM 1288 N N . THR A 1 193 ? 144.277 85.788 52.049 1.00 25.30 143 THR A N 1
ATOM 1289 C CA . THR A 1 193 ? 144.606 84.880 53.138 1.00 23.36 143 THR A CA 1
ATOM 1290 C C . THR A 1 193 ? 145.268 85.693 54.236 1.00 22.09 143 THR A C 1
ATOM 1291 O O . THR A 1 193 ? 146.206 86.453 53.957 1.00 20.77 143 THR A O 1
ATOM 1295 N 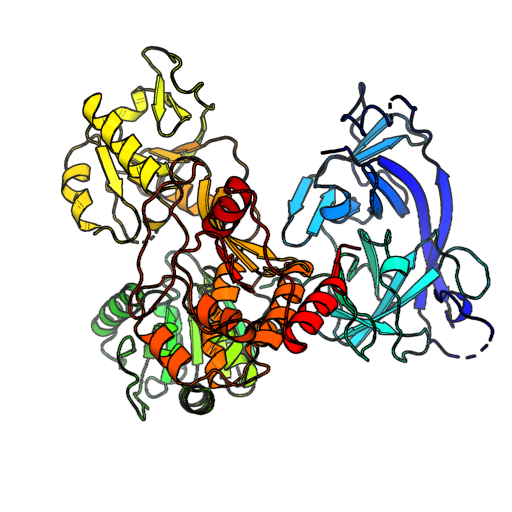N . CYS A 1 194 ? 144.784 85.541 55.472 1.00 26.49 144 CYS A N 1
ATOM 1296 C CA . CYS A 1 194 ? 145.388 86.251 56.595 1.00 24.62 144 CYS A CA 1
ATOM 1297 C C . CYS A 1 194 ? 146.713 85.611 56.962 1.00 28.23 144 CYS A C 1
ATOM 1298 O O . CYS A 1 194 ? 146.834 84.376 57.040 1.00 28.20 144 CYS A O 1
ATOM 1301 N N . VAL A 1 195 ? 147.706 86.468 57.217 1.00 25.86 145 VAL A N 1
ATOM 1302 C CA . VAL A 1 195 ? 149.053 86.043 57.556 1.00 33.73 145 VAL A CA 1
ATOM 1303 C C . VAL A 1 195 ? 149.574 86.934 58.668 1.00 36.70 145 VAL A C 1
ATOM 1304 O O . VAL A 1 195 ? 149.132 88.072 58.838 1.00 35.61 145 VAL A O 1
ATOM 1308 N N . THR A 1 196 ? 150.544 86.408 59.419 1.00 30.13 146 THR A N 1
ATOM 1309 C CA . THR A 1 196 ? 151.307 87.243 60.335 1.00 26.47 146 THR A CA 1
ATOM 1310 C C . THR A 1 196 ? 152.111 88.267 59.535 1.00 30.73 146 THR A C 1
ATOM 1311 O O . THR A 1 196 ? 152.194 88.200 58.308 1.00 32.80 146 THR A O 1
ATOM 1315 N N . ALA A 1 197 ? 152.710 89.238 60.239 1.00 24.00 147 ALA A N 1
ATOM 1316 C CA . ALA A 1 197 ? 153.614 90.187 59.592 1.00 32.33 147 ALA A CA 1
ATOM 1317 C C . ALA A 1 197 ? 154.747 89.503 58.832 1.00 36.88 147 ALA A C 1
ATOM 1318 O O . ALA A 1 197 ? 155.271 90.085 57.878 1.00 39.89 147 ALA A O 1
ATOM 1320 N N . SER A 1 198 ? 155.149 88.298 59.236 1.00 33.42 148 SER A N 1
ATOM 1321 C CA . SER A 1 198 ? 156.220 87.584 58.549 1.00 41.12 148 SER A CA 1
ATOM 1322 C C . SER A 1 198 ? 155.706 86.608 57.492 1.00 42.45 148 SER A C 1
ATOM 1323 O O . SER A 1 198 ? 156.503 85.836 56.949 1.00 36.73 148 SER A O 1
ATOM 1326 N N . GLY A 1 199 ? 154.405 86.612 57.197 1.00 33.70 149 GLY A N 1
ATOM 1327 C CA . GLY A 1 199 ? 153.885 85.845 56.079 1.00 37.86 149 GLY A CA 1
ATOM 1328 C 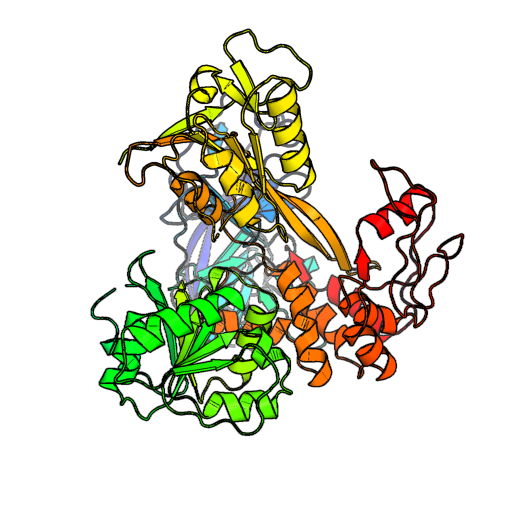C . GLY A 1 199 ? 153.441 84.423 56.363 1.00 35.73 149 GLY A C 1
ATOM 1329 O O . GLY A 1 199 ? 153.060 83.722 55.420 1.00 40.97 149 GLY A O 1
ATOM 1330 N N . THR A 1 200 ? 153.487 83.968 57.610 1.00 29.73 150 THR A N 1
ATOM 1331 C CA . THR A 1 200 ? 152.962 82.657 57.955 1.00 35.72 150 THR A CA 1
ATOM 1332 C C . THR A 1 200 ? 151.454 82.741 58.199 1.00 33.44 150 THR A C 1
ATOM 1333 O O . THR A 1 200 ? 150.925 83.808 58.514 1.00 33.59 150 THR A O 1
ATOM 1337 N N . PRO A 1 201 ? 150.720 81.638 58.067 1.00 35.86 151 PRO A N 1
ATOM 1338 C CA . PRO A 1 201 ? 149.253 81.730 58.109 1.00 32.96 151 PRO A CA 1
ATOM 1339 C C . PRO A 1 201 ? 148.746 82.159 59.474 1.00 34.73 151 PRO A C 1
ATOM 1340 O O . PRO A 1 201 ? 149.321 81.813 60.504 1.00 39.43 151 PRO A O 1
ATOM 1344 N N . ALA A 1 202 ? 147.636 82.911 59.476 1.00 30.00 152 ALA A N 1
ATOM 1345 C CA . ALA A 1 202 ? 147.088 83.480 60.703 1.00 28.33 152 ALA A CA 1
ATOM 1346 C C . ALA A 1 202 ? 145.605 83.153 60.847 1.00 30.79 152 ALA A C 1
ATOM 1347 O O . ALA A 1 202 ? 144.850 83.159 59.866 1.00 25.91 152 ALA A O 1
ATOM 1349 N N . PHE A 1 203 ? 145.183 82.923 62.087 1.00 24.14 153 PHE A N 1
ATOM 1350 C CA . PHE A 1 203 ? 143.780 82.684 62.402 1.00 28.30 153 PHE A CA 1
ATOM 1351 C C . PHE A 1 203 ? 143.221 83.859 63.199 1.00 26.12 153 PHE A C 1
ATOM 1352 O O . PHE A 1 203 ? 143.873 84.364 64.121 1.00 29.01 153 PHE A O 1
ATOM 1360 N N . PHE A 1 204 ? 142.026 84.312 62.832 1.00 26.77 154 PHE A N 1
ATOM 1361 C CA . PHE A 1 204 ? 141.276 85.260 63.647 1.00 26.95 154 PHE A CA 1
ATOM 1362 C C . PHE A 1 204 ? 139.879 84.715 63.831 1.00 31.02 154 PHE A C 1
ATOM 1363 O O . PHE A 1 204 ? 139.233 84.339 62.846 1.00 30.19 154 PHE A O 1
ATOM 1371 N N . ASP A 1 205 ? 139.435 84.640 65.088 1.00 26.92 155 ASP A N 1
ATOM 1372 C CA . ASP A 1 205 ? 138.014 84.475 65.361 1.00 29.65 155 ASP A CA 1
ATOM 1373 C C . ASP A 1 205 ? 137.250 85.609 64.686 1.00 25.79 155 ASP A C 1
ATOM 1374 O O . ASP A 1 205 ? 137.662 86.783 64.737 1.00 26.88 155 ASP A O 1
ATOM 1379 N N . LEU A 1 206 ? 136.174 85.248 63.996 1.00 21.46 156 LEU A N 1
ATOM 1380 C CA . LEU A 1 206 ? 135.436 86.252 63.233 1.00 31.77 156 LEU A CA 1
ATOM 1381 C C . LEU A 1 206 ? 134.835 87.305 64.151 1.00 34.28 156 LEU A C 1
ATOM 1382 O O . LEU A 1 206 ? 134.716 88.475 63.772 1.00 30.69 156 LEU A O 1
ATOM 1387 N N . LYS A 1 207 ? 134.474 86.910 65.367 1.00 31.21 157 LYS A N 1
ATOM 1388 C CA . LYS A 1 207 ? 134.092 87.879 66.390 1.00 34.49 157 LYS A CA 1
ATOM 1389 C C . LYS A 1 207 ? 135.174 88.936 66.619 1.00 29.50 157 LYS A C 1
ATOM 1390 O O . LYS A 1 207 ? 134.862 90.067 67.009 1.00 29.77 157 LYS A O 1
ATOM 1396 N N . ASN A 1 208 ? 136.450 88.605 66.374 1.00 33.09 158 ASN A N 1
ATOM 1397 C CA . ASN A 1 208 ? 137.495 89.611 66.554 1.00 34.09 158 ASN A CA 1
ATOM 1398 C C . ASN A 1 208 ? 137.655 90.531 65.351 1.00 31.11 158 ASN A C 1
ATOM 1399 O O . ASN A 1 208 ? 138.389 91.523 65.444 1.00 28.78 158 ASN A O 1
ATOM 1404 N N . LEU A 1 209 ? 136.986 90.245 64.238 1.00 29.26 159 LEU A N 1
ATOM 1405 C CA . LEU A 1 209 ? 137.035 91.099 63.063 1.00 30.83 159 LEU A CA 1
ATOM 1406 C C . LEU A 1 209 ? 135.696 91.783 62.820 1.00 33.12 159 LEU A C 1
ATOM 1407 O O . LEU A 1 209 ? 135.532 92.494 61.824 1.00 33.50 159 LEU A O 1
ATOM 1412 N N . LYS A 1 210 ? 134.738 91.578 63.711 1.00 27.78 160 LYS A N 1
ATOM 1413 C CA . LYS A 1 210 ? 133.449 92.234 63.598 1.00 28.68 160 LYS A CA 1
ATOM 1414 C C . LYS A 1 210 ? 133.603 93.741 63.790 1.00 29.47 160 LYS A C 1
ATOM 1415 O O . LYS A 1 210 ? 134.292 94.202 64.707 1.00 26.26 160 LYS A O 1
ATOM 1421 N N . GLY A 1 211 ? 132.956 94.510 62.911 1.00 29.78 161 GLY A N 1
ATOM 1422 C CA . GLY A 1 211 ? 133.084 95.947 62.902 1.00 28.12 161 GLY A CA 1
ATOM 1423 C C . GLY A 1 211 ? 134.173 96.482 61.990 1.00 31.60 161 GLY A C 1
ATOM 1424 O O . GLY A 1 211 ? 134.302 97.702 61.866 1.00 34.78 161 GLY A O 1
ATOM 1425 N N . TRP A 1 212 ? 134.963 95.607 61.360 1.00 32.23 162 TRP A N 1
ATOM 1426 C CA . TRP A 1 212 ? 136.013 95.983 60.419 1.00 23.15 162 TRP A CA 1
ATOM 1427 C C . TRP A 1 212 ? 135.519 96.146 58.988 1.00 25.24 162 TRP A C 1
ATOM 1428 O O . TRP A 1 212 ? 136.302 96.578 58.139 1.00 25.01 162 TRP A O 1
ATOM 1439 N N . ALA A 1 213 ? 134.276 95.775 58.681 1.00 27.40 163 ALA A N 1
ATOM 1440 C CA . ALA A 1 213 ? 133.814 95.827 57.298 1.00 34.60 163 ALA A CA 1
ATOM 1441 C C . ALA A 1 213 ? 133.705 97.272 56.827 1.00 32.86 163 ALA A C 1
ATOM 1442 O O . ALA A 1 213 ? 133.429 98.188 57.608 1.00 32.47 163 ALA A O 1
ATOM 1444 N N . GLY A 1 214 ? 133.922 97.471 55.531 1.00 28.52 164 GLY A N 1
ATOM 1445 C CA . GLY A 1 214 ? 134.059 98.796 54.980 1.00 24.87 164 GLY A CA 1
ATOM 1446 C C . GLY A 1 214 ? 135.470 99.351 55.004 1.00 27.37 164 GLY A C 1
ATOM 1447 O O . GLY A 1 214 ? 135.747 100.318 54.284 1.00 25.07 164 GLY A O 1
ATOM 1448 N N . LEU A 1 215 ? 136.381 98.764 55.788 1.00 24.13 165 LEU A N 1
ATOM 1449 C CA . LEU A 1 215 ? 137.746 99.277 55.818 1.00 23.66 165 LEU A CA 1
ATOM 1450 C C . LEU A 1 215 ? 138.436 98.990 54.486 1.00 28.25 165 LEU A C 1
ATOM 1451 O O . LEU A 1 215 ? 138.187 97.952 53.860 1.00 28.49 165 LEU A O 1
ATOM 1456 N N . PRO A 1 216 ? 139.285 99.899 54.014 1.00 27.62 166 PRO A N 1
ATOM 1457 C CA . PRO A 1 216 ? 140.015 99.639 52.771 1.00 23.53 166 PRO A CA 1
ATOM 1458 C C . PRO A 1 216 ? 141.086 98.579 52.970 1.00 29.52 166 PRO A C 1
ATOM 1459 O O . PRO A 1 216 ? 141.623 98.381 54.067 1.00 27.74 166 PRO A O 1
ATOM 1463 N N . ILE A 1 217 ? 141.382 97.884 51.880 1.00 27.47 167 ILE A N 1
ATOM 1464 C CA . ILE A 1 217 ? 142.504 96.963 51.821 1.00 22.42 167 ILE A CA 1
ATOM 1465 C C . ILE A 1 217 ? 143.622 97.621 51.015 1.00 26.05 167 ILE A C 1
ATOM 1466 O O . ILE A 1 217 ? 143.426 97.990 49.852 1.00 33.12 167 ILE A O 1
ATOM 1471 N N . PHE A 1 218 ? 144.794 97.764 51.623 1.00 25.89 168 PHE A N 1
ATOM 1472 C CA . PHE A 1 218 ? 145.928 98.428 50.993 1.00 29.25 168 PHE A CA 1
ATOM 1473 C C . PHE A 1 218 ? 146.965 97.419 50.514 1.00 35.17 168 PHE A C 1
ATOM 1474 O O . PHE A 1 218 ? 147.293 96.462 51.224 1.00 31.45 168 PHE A O 1
ATOM 1482 N N . GLU A 1 219 ? 147.517 97.673 49.330 1.00 33.12 169 GLU A N 1
ATOM 1483 C CA . GLU A 1 219 ? 148.718 96.981 48.879 1.00 35.98 169 GLU A CA 1
ATOM 1484 C C . GLU A 1 219 ? 149.937 97.540 49.612 1.00 35.04 169 GLU A C 1
ATOM 1485 O O . GLU A 1 219 ? 150.133 98.756 49.668 1.00 38.79 169 GLU A O 1
ATOM 1491 N N . ALA A 1 220 ? 150.744 96.647 50.190 1.00 30.81 170 ALA A N 1
ATOM 1492 C CA . ALA A 1 220 ? 151.811 97.056 51.102 1.00 29.50 170 ALA A CA 1
ATOM 1493 C C . ALA A 1 220 ? 152.924 97.819 50.391 1.00 39.74 170 ALA A C 1
ATOM 1494 O O . ALA A 1 220 ? 153.531 98.729 50.973 1.00 40.83 170 ALA A O 1
ATOM 1496 N N . SER A 1 221 ? 153.254 97.425 49.160 1.00 32.95 171 SER A N 1
ATOM 1497 C CA . SER A 1 221 ? 154.376 98.066 48.487 1.00 41.88 171 SER A CA 1
ATOM 1498 C C . SER A 1 221 ? 154.036 99.489 48.071 1.00 47.13 171 SER A C 1
ATOM 1499 O O . SER A 1 221 ? 154.929 100.331 47.970 1.00 56.30 171 SER A O 1
ATOM 1502 N N . SER A 1 222 ? 152.761 99.785 47.856 1.00 43.03 172 SER A N 1
ATOM 1503 C CA . SER A 1 222 ? 152.338 101.085 47.348 1.00 42.54 172 SER A CA 1
ATOM 1504 C C . SER A 1 222 ? 151.506 101.889 48.332 1.00 45.61 172 SER A C 1
ATOM 1505 O O . SER A 1 222 ? 151.565 103.120 48.319 1.00 44.25 172 SER A O 1
ATOM 1508 N N . GLY A 1 223 ? 150.708 101.234 49.173 1.00 37.83 173 GLY A N 1
ATOM 1509 C CA . GLY A 1 223 ? 149.711 101.958 49.924 1.00 31.09 173 GLY A CA 1
ATOM 1510 C C . GLY A 1 223 ? 148.460 102.298 49.147 1.00 33.60 173 GLY A C 1
ATOM 1511 O O . GLY A 1 223 ? 147.649 103.090 49.629 1.00 42.50 173 GLY A O 1
ATOM 1512 N N . ARG A 1 224 ? 148.263 101.723 47.969 1.00 35.48 174 ARG A N 1
ATOM 1513 C CA . ARG A 1 224 ? 147.041 101.978 47.218 1.00 36.38 174 ARG A CA 1
ATOM 1514 C C . ARG A 1 224 ? 145.908 101.088 47.700 1.00 31.39 174 ARG A C 1
ATOM 1515 O O . ARG A 1 224 ? 146.116 99.946 48.112 1.00 34.37 174 ARG A O 1
ATOM 1523 N N . VAL A 1 225 ? 144.695 101.618 47.631 1.00 34.57 175 VAL A N 1
ATOM 1524 C CA . VAL A 1 225 ? 143.541 100.824 47.990 1.00 24.94 175 VAL A CA 1
ATOM 1525 C C . VAL A 1 225 ? 143.308 99.811 46.890 1.00 28.78 175 VAL A C 1
ATOM 1526 O O . VAL A 1 225 ? 143.342 100.140 45.696 1.00 33.75 175 VAL A O 1
ATOM 1530 N N . VAL A 1 226 ? 143.030 98.581 47.282 1.00 31.67 176 VAL A N 1
ATOM 1531 C CA . VAL A 1 226 ? 142.962 97.519 46.293 1.00 39.82 176 VAL A CA 1
ATOM 1532 C C . VAL A 1 226 ? 141.712 96.680 46.554 1.00 33.54 176 VAL A C 1
ATOM 1533 O O . VAL A 1 226 ? 141.531 95.609 45.962 1.00 34.81 176 VAL A O 1
ATOM 1537 N N . GLY A 1 227 ? 140.814 97.198 47.386 1.00 33.75 177 GLY A N 1
ATOM 1538 C CA . GLY A 1 227 ? 139.612 96.488 47.800 1.00 23.84 177 GLY A CA 1
ATOM 1539 C C . GLY A 1 227 ? 139.164 96.966 49.172 1.00 32.23 177 GLY A C 1
ATOM 1540 O O . GLY A 1 227 ? 139.748 97.874 49.764 1.00 31.31 177 GLY A O 1
ATOM 1541 N N . ARG A 1 228 ? 138.088 96.337 49.667 1.00 27.28 178 ARG A N 1
ATOM 1542 C CA . ARG A 1 228 ? 137.506 96.678 50.964 1.00 22.60 178 ARG A CA 1
ATOM 1543 C C . ARG A 1 228 ? 137.005 95.419 51.680 1.00 29.25 178 ARG A C 1
ATOM 1544 O O . ARG A 1 228 ? 136.653 94.410 51.052 1.00 23.57 178 ARG A O 1
ATOM 1552 N N . VAL A 1 229 ? 136.974 95.490 53.013 1.00 27.81 179 VAL A N 1
ATOM 1553 C CA . VAL A 1 229 ? 136.601 94.328 53.812 1.00 22.25 179 VAL A CA 1
ATOM 1554 C C . VAL A 1 229 ? 135.093 94.146 53.768 1.00 27.48 179 VAL A C 1
ATOM 1555 O O . VAL A 1 229 ? 134.325 95.077 54.051 1.00 29.51 179 VAL A O 1
ATOM 1559 N N . LYS A 1 230 ? 134.665 92.942 53.418 1.00 22.67 180 LYS A N 1
ATOM 1560 C CA . LYS A 1 230 ? 133.255 92.595 53.364 1.00 24.09 180 LYS A CA 1
ATOM 1561 C C . LYS A 1 230 ? 132.972 91.372 54.211 1.00 23.34 180 LYS A C 1
ATOM 1562 O O . LYS A 1 230 ? 132.224 91.452 55.191 1.00 28.97 180 LYS A O 1
ATOM 1568 N N . VAL A 1 231 ? 133.602 90.250 53.859 1.00 28.67 181 VAL A N 1
ATOM 1569 C CA . VAL A 1 231 ? 133.237 88.931 54.361 1.00 31.22 181 VAL A CA 1
ATOM 1570 C C . VAL A 1 231 ? 134.472 88.239 54.931 1.00 28.33 181 VAL A C 1
ATOM 1571 O O . VAL A 1 231 ? 135.583 88.394 54.417 1.00 30.96 181 VAL A O 1
ATOM 1575 N N . GLY A 1 232 ? 134.275 87.492 56.007 1.00 33.13 182 GLY A N 1
ATOM 1576 C CA . GLY A 1 232 ? 135.345 86.794 56.686 1.00 20.57 182 GLY A CA 1
ATOM 1577 C C . GLY A 1 232 ? 134.966 85.334 56.721 1.00 28.20 182 GLY A C 1
ATOM 1578 O O . GLY A 1 232 ? 133.811 84.998 56.983 1.00 32.64 182 GLY A O 1
ATOM 1579 N N . LYS A 1 233 ? 135.910 84.457 56.421 1.00 22.51 183 LYS A N 1
ATOM 1580 C CA . LYS A 1 233 ? 135.628 83.038 56.322 1.00 32.14 183 LYS A CA 1
ATOM 1581 C C . LYS A 1 233 ? 136.696 82.261 57.073 1.00 31.32 183 LYS A C 1
ATOM 1582 O O . LYS A 1 233 ? 137.890 82.431 56.801 1.00 25.74 183 LYS A O 1
ATOM 1588 N N . ASN A 1 234 ? 136.261 81.419 58.016 1.00 32.45 184 ASN A N 1
ATOM 1589 C CA . ASN A 1 234 ? 137.118 80.443 58.670 1.00 30.52 184 ASN A CA 1
ATOM 1590 C C . ASN A 1 234 ? 136.715 79.035 58.253 1.00 33.92 184 ASN A C 1
ATOM 1591 O O . ASN A 1 234 ? 135.531 78.748 58.040 1.00 31.17 184 ASN A O 1
ATOM 1596 N N . GLU A 1 235 ? 137.705 78.156 58.154 1.00 33.02 185 GLU A N 1
ATOM 1597 C CA . GLU A 1 235 ? 137.471 76.812 57.663 1.00 35.27 185 GLU A CA 1
ATOM 1598 C C . GLU A 1 235 ? 138.505 75.908 58.315 1.00 39.21 185 GLU A C 1
ATOM 1599 O O . GLU A 1 235 ? 139.653 76.308 58.511 1.00 41.14 185 GLU A O 1
ATOM 1605 N N . ASP A 1 236 ? 138.078 74.717 58.692 1.00 40.15 186 ASP A N 1
ATOM 1606 C CA . ASP A 1 236 ? 138.860 73.859 59.561 1.00 48.15 186 ASP A CA 1
ATOM 1607 C C . ASP A 1 236 ? 140.320 73.773 59.134 1.00 43.87 186 ASP A C 1
ATOM 1608 O O . ASP A 1 236 ? 140.628 73.397 58.001 1.00 36.28 186 ASP A O 1
ATOM 1613 N N . SER A 1 237 ? 141.214 74.159 60.043 1.00 44.09 187 SER A N 1
ATOM 1614 C CA . SER A 1 237 ? 142.669 74.099 59.894 1.00 43.01 187 SER A CA 1
ATOM 1615 C C . SER A 1 237 ? 143.190 74.952 58.746 1.00 45.00 187 SER A C 1
ATOM 1616 O O . SER A 1 237 ? 144.342 74.781 58.330 1.00 51.00 187 SER A O 1
ATOM 1619 N N . LYS A 1 238 ? 142.396 75.892 58.239 1.00 39.13 188 LYS A N 1
ATOM 1620 C CA . LYS A 1 238 ? 143.037 76.839 57.347 1.00 34.59 188 LYS A CA 1
ATOM 1621 C C . LYS A 1 238 ? 143.169 78.202 58.007 1.00 33.14 188 LYS A C 1
ATOM 1622 O O . LYS A 1 238 ? 142.536 78.471 59.034 1.00 34.32 188 LYS A O 1
ATOM 1628 N N . PRO A 1 239 ? 144.018 79.071 57.463 1.00 30.55 189 PRO A N 1
ATOM 1629 C CA . PRO A 1 239 ? 144.032 80.470 57.910 1.00 30.50 189 PRO A CA 1
ATOM 1630 C C . PRO A 1 239 ? 142.734 81.177 57.542 1.00 30.06 189 PRO A C 1
ATOM 1631 O O . PRO A 1 239 ? 142.030 80.819 56.593 1.00 22.01 189 PRO A O 1
ATOM 1635 N N . THR A 1 240 ? 142.417 82.200 58.325 1.00 18.37 190 THR A N 1
ATOM 1636 C CA . THR A 1 240 ? 141.253 83.011 58.010 1.00 20.50 190 THR A CA 1
ATOM 1637 C C . THR A 1 240 ? 141.421 83.650 56.631 1.00 30.82 190 THR A C 1
ATOM 1638 O O . THR A 1 240 ? 142.530 84.015 56.226 1.00 29.87 190 THR A O 1
ATOM 1642 N N . LYS A 1 241 ? 140.321 83.763 55.895 1.00 27.88 191 LYS A N 1
ATOM 1643 C CA . LYS A 1 241 ? 140.317 84.470 54.624 1.00 25.87 191 LYS A CA 1
ATOM 1644 C C . LYS A 1 241 ? 139.370 85.650 54.714 1.00 32.69 191 LYS A C 1
ATOM 1645 O O . LYS A 1 241 ? 138.292 85.543 55.314 1.00 30.05 191 LYS A O 1
ATOM 1651 N N . LEU A 1 242 ? 139.788 86.776 54.126 1.00 19.79 192 LEU A N 1
ATOM 1652 C CA . LEU A 1 242 ? 138.909 87.899 53.856 1.00 22.54 192 LEU A CA 1
ATOM 1653 C C . LEU A 1 242 ? 138.509 87.832 52.394 1.00 25.83 192 LEU A C 1
ATOM 1654 O O . LEU A 1 242 ? 139.366 87.678 51.524 1.00 25.84 192 LEU A O 1
ATOM 1659 N N . MET A 1 243 ? 137.219 87.953 52.124 1.00 24.15 193 MET A N 1
ATOM 1660 C CA . MET A 1 243 ? 136.720 87.889 50.760 1.00 23.11 193 MET A CA 1
ATOM 1661 C C . MET A 1 243 ? 136.146 89.245 50.391 1.00 31.14 193 MET A C 1
ATOM 1662 O O . MET A 1 243 ? 135.314 89.794 51.124 1.00 28.64 193 MET A O 1
ATOM 1667 N N . SER A 1 244 ? 136.621 89.801 49.273 1.00 26.16 194 SER A N 1
ATOM 1668 C CA . SER A 1 244 ? 136.197 91.128 48.861 1.00 40.07 194 SER A CA 1
ATOM 1669 C C . SER A 1 244 ? 135.585 91.117 47.470 1.00 36.66 194 SER A C 1
ATOM 1670 O O . SER A 1 244 ? 135.272 92.174 46.919 1.00 41.13 194 SER A O 1
ATOM 1673 N N . GLY A 1 245 ? 135.350 89.936 46.935 1.00 31.13 195 GLY A N 1
ATOM 1674 C CA . GLY A 1 245 ? 134.775 89.800 45.632 1.00 31.96 195 GLY A CA 1
ATOM 1675 C C . GLY A 1 245 ? 135.854 89.782 44.578 1.00 35.97 195 GLY A C 1
ATOM 1676 O O . GLY A 1 245 ? 137.043 89.615 44.847 1.00 39.25 195 GLY A O 1
ATOM 1677 N N . ILE A 1 246 ? 135.407 89.942 43.341 1.00 40.35 196 ILE A N 1
ATOM 1678 C CA . ILE A 1 246 ? 136.276 89.948 42.178 1.00 43.89 196 ILE A CA 1
ATOM 1679 C C . ILE A 1 246 ? 135.915 91.156 41.319 1.00 49.97 196 ILE A C 1
ATOM 1680 O O . ILE A 1 246 ? 134.810 91.695 41.395 1.00 50.74 196 ILE A O 1
ATOM 1685 N N . GLN A 1 247 ? 136.853 91.582 40.489 1.00 51.76 197 GLN A N 1
ATOM 1686 C CA . GLN A 1 247 ? 136.591 92.677 39.566 1.00 53.60 197 GLN A CA 1
ATOM 1687 C C . GLN A 1 247 ? 136.268 92.102 38.190 1.00 53.96 197 GLN A C 1
ATOM 1688 O O . GLN A 1 247 ? 137.072 91.362 37.610 1.00 50.56 197 GLN A O 1
ATOM 1694 N N . THR A 1 248 ? 135.083 92.447 37.685 1.00 54.04 198 THR A N 1
ATOM 1695 C CA . THR A 1 248 ? 134.564 91.919 36.428 1.00 61.00 198 THR A CA 1
ATOM 1696 C C . THR A 1 248 ? 135.120 92.688 35.235 1.00 67.23 198 THR A C 1
ATOM 1697 O O . THR A 1 248 ? 135.121 93.923 35.226 1.00 61.81 198 THR A O 1
ATOM 1701 N N . VAL A 1 249 ? 135.534 91.955 34.209 1.00 77.04 199 VAL A N 1
ATOM 1702 C CA . VAL A 1 249 ? 136.197 92.547 33.056 1.00 76.72 199 VAL A CA 1
ATOM 1703 C C . VAL A 1 249 ? 135.452 92.230 31.758 1.00 73.32 199 VAL A C 1
ATOM 1704 O O . VAL A 1 249 ? 135.239 91.061 31.417 1.00 71.37 199 VAL A O 1
ATOM 1708 N N . THR A 1 257 ? 135.040 94.710 15.375 1.00 61.36 207 THR A N 1
ATOM 1709 C CA . THR A 1 257 ? 134.957 94.017 14.093 1.00 69.13 207 THR A CA 1
ATOM 1710 C C . THR A 1 257 ? 136.250 93.257 13.792 1.00 77.15 207 THR A C 1
ATOM 1711 O O . THR A 1 257 ? 136.326 92.030 13.931 1.00 70.46 207 THR A O 1
ATOM 1713 N N . GLU A 1 258 ? 137.272 93.999 13.372 1.00 108.38 208 GLU A N 1
ATOM 1714 C CA . GLU A 1 258 ? 138.596 93.424 13.180 1.00 98.64 208 GLU A CA 1
ATOM 1715 C C . GLU A 1 258 ? 139.187 93.006 14.527 1.00 94.65 208 GLU A C 1
ATOM 1716 O O . GLU A 1 258 ? 140.200 93.555 14.975 1.00 90.64 208 GLU A O 1
ATOM 1718 N N . MET A 1 259 ? 138.533 92.044 15.186 1.00 92.63 209 MET A N 1
ATOM 1719 C CA . MET A 1 259 ? 138.997 91.446 16.430 1.00 82.41 209 MET A CA 1
ATOM 1720 C C . MET A 1 259 ? 139.234 89.952 16.310 1.00 84.23 209 MET A C 1
ATOM 1721 O O . MET A 1 259 ? 139.820 89.358 17.225 1.00 88.05 209 MET A O 1
ATOM 1723 N N . VAL A 1 260 ? 138.786 89.328 15.217 1.00 83.71 210 VAL A N 1
ATOM 1724 C CA . VAL A 1 260 ? 139.076 87.926 14.955 1.00 78.18 210 VAL A CA 1
ATOM 1725 C C . VAL A 1 260 ? 140.576 87.669 14.900 1.00 80.47 210 VAL A C 1
ATOM 1726 O O . VAL A 1 260 ? 141.013 86.516 14.993 1.00 75.91 210 VAL A O 1
ATOM 1728 N N . LYS A 1 261 ? 141.379 88.723 14.736 1.00 82.66 211 LYS A N 1
ATOM 1729 C CA . LYS A 1 261 ? 142.826 88.559 14.732 1.00 82.18 211 LYS A CA 1
ATOM 1730 C C . LYS A 1 261 ? 143.331 88.153 16.108 1.00 80.83 211 LYS A C 1
ATOM 1731 O O . LYS A 1 261 ? 144.161 87.244 16.230 1.00 79.66 211 LYS A O 1
ATOM 1733 N N . LYS A 1 262 ? 142.835 88.816 17.157 1.00 79.08 212 LYS A N 1
ATOM 1734 C CA . LYS A 1 262 ? 143.257 88.490 18.515 1.00 72.77 212 LYS A CA 1
ATOM 1735 C C . LYS A 1 262 ? 142.799 87.092 18.914 1.00 72.81 212 LYS A C 1
ATOM 1736 O O . LYS A 1 262 ? 143.544 86.349 19.561 1.00 72.60 212 LYS A O 1
ATOM 1742 N N . ILE A 1 263 ? 141.594 86.700 18.500 1.00 82.35 213 ILE A N 1
ATOM 1743 C CA . ILE A 1 263 ? 141.101 85.361 18.814 1.00 80.46 213 ILE A CA 1
ATOM 1744 C C . ILE A 1 263 ? 141.942 84.277 18.132 1.00 81.27 213 ILE A C 1
ATOM 1745 O O . ILE A 1 263 ? 142.117 83.181 18.682 1.00 82.92 213 ILE A O 1
ATOM 1750 N N . THR A 1 264 ? 142.499 84.561 16.951 1.00 75.85 214 THR A N 1
ATOM 1751 C CA . THR A 1 264 ? 143.269 83.561 16.214 1.00 73.29 214 THR A CA 1
ATOM 1752 C C . THR A 1 264 ? 144.686 83.359 16.748 1.00 69.93 214 THR A C 1
ATOM 1753 O O . THR A 1 264 ? 145.261 82.287 16.526 1.00 63.35 214 THR A O 1
ATOM 1757 N N . THR A 1 265 ? 145.269 84.347 17.433 1.00 78.91 215 THR A N 1
ATOM 1758 C CA . THR A 1 265 ? 146.596 84.149 18.012 1.00 83.70 215 THR A CA 1
ATOM 1759 C C . THR A 1 265 ? 146.579 83.233 19.238 1.00 86.77 215 THR A C 1
ATOM 1760 O O . THR A 1 265 ? 147.634 82.708 19.612 1.00 85.98 215 THR A O 1
ATOM 1764 N N . MET A 1 266 ? 145.409 83.014 19.846 1.00 76.97 216 MET A N 1
ATOM 1765 C CA . MET A 1 266 ? 145.322 82.392 21.164 1.00 70.54 216 MET A CA 1
ATOM 1766 C C . MET A 1 266 ? 145.945 81.000 21.195 1.00 63.74 216 MET A C 1
ATOM 1767 O O . MET A 1 266 ? 145.801 80.209 20.261 1.00 60.59 216 MET A O 1
ATOM 1772 N N . ASN A 1 267 ? 146.630 80.700 22.293 1.00 65.88 217 ASN A N 1
ATOM 1773 C CA . ASN A 1 267 ? 147.134 79.363 22.568 1.00 68.21 217 ASN A CA 1
ATOM 1774 C C . ASN A 1 267 ? 146.245 78.665 23.595 1.00 69.99 217 ASN A C 1
ATOM 1775 O O . ASN A 1 267 ? 145.519 79.303 24.363 1.00 59.80 217 ASN A O 1
ATOM 1780 N N . ARG A 1 268 ? 146.322 77.336 23.606 1.00 80.32 218 ARG A N 1
ATOM 1781 C CA . ARG A 1 268 ? 145.544 76.548 24.552 1.00 74.28 218 ARG A CA 1
ATOM 1782 C C . ARG A 1 268 ? 145.938 76.896 25.983 1.00 73.25 218 ARG A C 1
ATOM 1783 O O . ARG A 1 268 ? 147.126 76.952 26.321 1.00 78.75 218 ARG A O 1
ATOM 1791 N N . GLY A 1 269 ? 144.930 77.142 26.820 1.00 63.95 219 GLY A N 1
ATOM 1792 C CA . GLY A 1 269 ? 145.133 77.692 28.140 1.00 49.70 219 GLY A CA 1
ATOM 1793 C C . GLY A 1 269 ? 144.824 79.166 28.277 1.00 51.35 219 GLY A C 1
ATOM 1794 O O . GLY A 1 269 ? 144.984 79.707 29.377 1.00 54.72 219 GLY A O 1
ATOM 1795 N N . GLU A 1 270 ? 144.378 79.829 27.210 1.00 54.09 220 GLU A N 1
ATOM 1796 C CA . GLU A 1 270 ? 144.030 81.245 27.234 1.00 63.68 220 GLU A CA 1
ATOM 1797 C C . GLU A 1 270 ? 142.523 81.459 27.120 1.00 58.33 220 GLU A C 1
ATOM 1798 O O . GLU A 1 270 ? 141.790 80.629 26.575 1.00 50.47 220 GLU A O 1
ATOM 1804 N N . PHE A 1 271 ? 142.078 82.623 27.606 1.00 57.29 221 PHE A N 1
ATOM 1805 C CA . PHE A 1 271 ? 140.673 83.014 27.624 1.00 54.75 221 PHE A CA 1
ATOM 1806 C C . PHE A 1 271 ? 140.519 84.456 27.159 1.00 51.93 221 PHE A C 1
ATOM 1807 O O . PHE A 1 271 ? 141.328 85.318 27.517 1.00 43.56 221 PHE A O 1
ATOM 1815 N N . ARG A 1 272 ? 139.453 84.729 26.398 1.00 53.55 222 ARG A N 1
ATOM 1816 C CA . ARG A 1 272 ? 139.124 86.098 26.024 1.00 61.63 222 ARG A CA 1
ATOM 1817 C C . ARG A 1 272 ? 137.615 86.319 26.040 1.00 61.47 222 ARG A C 1
ATOM 1818 O O . ARG A 1 272 ? 136.842 85.490 25.552 1.00 61.37 222 ARG A O 1
ATOM 1826 N N . GLN A 1 273 ? 137.203 87.456 26.588 1.00 50.57 223 GLN A N 1
ATOM 1827 C CA . GLN A 1 273 ? 135.802 87.842 26.617 1.00 52.33 223 GLN A CA 1
ATOM 1828 C C . GLN A 1 273 ? 135.526 88.877 25.530 1.00 59.86 223 GLN A C 1
ATOM 1829 O O . GLN A 1 273 ? 136.327 89.793 25.313 1.00 60.90 223 GLN A O 1
ATOM 1835 N N . ILE A 1 274 ? 134.380 88.728 24.859 1.00 55.69 224 ILE A N 1
ATOM 1836 C CA . ILE A 1 274 ? 133.963 89.583 23.750 1.00 57.95 224 ILE A CA 1
ATOM 1837 C C . ILE A 1 274 ? 132.622 90.216 24.095 1.00 64.40 224 ILE A C 1
ATOM 1838 O O . ILE A 1 274 ? 131.687 89.511 24.490 1.00 61.67 224 ILE A O 1
ATOM 1843 N N . THR A 1 275 ? 132.520 91.534 23.918 1.00 74.31 225 THR A N 1
ATOM 1844 C CA . THR A 1 275 ? 131.238 92.226 23.830 1.00 73.05 225 THR A CA 1
ATOM 1845 C C . THR A 1 275 ? 131.002 92.590 22.373 1.00 76.14 225 THR A C 1
ATOM 1846 O O . THR A 1 275 ? 131.891 93.156 21.728 1.00 75.64 225 THR A O 1
ATOM 1850 N N . LEU A 1 276 ? 129.817 92.266 21.854 1.00 76.43 226 LEU A N 1
ATOM 1851 C CA . LEU A 1 276 ? 129.511 92.556 20.460 1.00 91.62 226 LEU A CA 1
ATOM 1852 C C . LEU A 1 276 ? 128.100 93.111 20.324 1.00 103.80 226 LEU A C 1
ATOM 1853 O O . LEU A 1 276 ? 127.222 92.837 21.149 1.00 112.06 226 LEU A O 1
ATOM 1858 N N . ALA A 1 277 ? 127.897 93.890 19.258 1.00 102.93 227 ALA A N 1
ATOM 1859 C CA . ALA A 1 277 ? 126.621 94.552 19.018 1.00 102.91 227 ALA A CA 1
ATOM 1860 C C . ALA A 1 277 ? 125.510 93.535 18.787 1.00 110.22 227 ALA A C 1
ATOM 1861 O O . ALA A 1 277 ? 125.744 92.414 18.322 1.00 113.42 227 ALA A O 1
ATOM 1863 N N . THR A 1 278 ? 124.281 93.946 19.105 1.00 110.50 228 THR A N 1
ATOM 1864 C CA . THR A 1 278 ? 123.104 93.092 18.950 1.00 110.06 228 THR A CA 1
ATOM 1865 C C . THR A 1 278 ? 122.690 92.921 17.494 1.00 112.62 228 THR A C 1
ATOM 1866 O O . THR A 1 278 ? 121.497 92.878 17.183 1.00 112.44 228 THR A O 1
ATOM 1868 N N . GLY A 1 279 ? 123.659 92.821 16.587 1.00 112.61 229 GLY A N 1
ATOM 1869 C CA . GLY A 1 279 ? 123.383 92.700 15.171 1.00 111.99 229 GLY A CA 1
ATOM 1870 C C . GLY A 1 279 ? 124.597 92.252 14.385 1.00 108.38 229 GLY A C 1
ATOM 1871 O O . GLY A 1 279 ? 124.478 91.832 13.229 1.00 107.61 229 GLY A O 1
ATOM 1872 N N . ALA A 1 280 ? 125.778 92.330 15.010 1.00 105.40 230 ALA A N 1
ATOM 1873 C CA . ALA A 1 280 ? 127.018 91.870 14.387 1.00 102.78 230 ALA A CA 1
ATOM 1874 C C . ALA A 1 280 ? 127.098 90.350 14.277 1.00 107.17 230 ALA A C 1
ATOM 1875 O O . ALA A 1 280 ? 128.177 89.857 13.900 1.00 103.05 230 ALA A O 1
ATOM 1877 N N . GLY A 1 281 ? 126.006 89.645 14.590 1.00 106.03 231 GLY A N 1
ATOM 1878 C CA . GLY A 1 281 ? 125.957 88.196 14.550 1.00 99.49 231 GLY A CA 1
ATOM 1879 C C . GLY A 1 281 ? 127.171 87.543 15.179 1.00 95.47 231 GLY A C 1
ATOM 1880 O O . GLY A 1 281 ? 127.883 86.773 14.523 1.00 97.46 231 GLY A O 1
ATOM 1881 N N . LYS A 1 282 ? 127.430 87.873 16.446 1.00 87.12 232 LYS A N 1
ATOM 1882 C CA . LYS A 1 282 ? 128.529 87.253 17.175 1.00 88.54 232 LYS A CA 1
ATOM 1883 C C . LYS A 1 282 ? 128.499 85.737 17.057 1.00 95.25 232 LYS A C 1
ATOM 1884 O O . LYS A 1 282 ? 129.552 85.093 17.059 1.00 104.79 232 LYS A O 1
ATOM 1890 N N . THR A 1 283 ? 127.303 85.152 16.951 1.00 92.88 233 THR A N 1
ATOM 1891 C CA . THR A 1 283 ? 127.138 83.716 16.777 1.00 89.53 233 THR A CA 1
ATOM 1892 C C . THR A 1 283 ? 127.370 83.266 15.344 1.00 90.06 233 THR A C 1
ATOM 1893 O O . THR A 1 283 ? 127.499 82.061 15.102 1.00 90.42 233 THR A O 1
ATOM 1897 N N . THR A 1 284 ? 127.430 84.200 14.396 1.00 92.77 234 THR A N 1
ATOM 1898 C CA . THR A 1 284 ? 127.478 83.854 12.983 1.00 94.05 234 THR A CA 1
ATOM 1899 C C . THR A 1 284 ? 128.846 84.132 12.377 1.00 94.27 234 THR A C 1
ATOM 1900 O O . THR A 1 284 ? 129.646 83.216 12.161 1.00 91.37 234 THR A O 1
ATOM 1904 N N . GLU A 1 285 ? 129.119 85.409 12.107 1.00 94.17 235 GLU A N 1
ATOM 1905 C CA . GLU A 1 285 ? 130.296 85.767 11.327 1.00 85.02 235 GLU A CA 1
ATOM 1906 C C . GLU A 1 285 ? 131.576 85.538 12.124 1.00 77.67 235 GLU A C 1
ATOM 1907 O O . GLU A 1 285 ? 132.599 85.128 11.558 1.00 76.02 235 GLU A O 1
ATOM 1913 N N . LEU A 1 286 ? 131.527 85.746 13.445 1.00 68.96 236 LEU A N 1
ATOM 1914 C CA . LEU A 1 286 ? 132.734 85.608 14.260 1.00 66.02 236 LEU A CA 1
ATOM 1915 C C . LEU A 1 286 ? 133.256 84.177 14.297 1.00 68.07 236 LEU A C 1
ATOM 1916 O O . LEU A 1 286 ? 134.453 83.971 14.035 1.00 65.08 236 LEU A O 1
ATOM 1921 N N . PRO A 1 287 ? 132.450 83.158 14.615 1.00 74.25 237 PRO A N 1
ATOM 1922 C CA . PRO A 1 287 ? 132.961 81.786 14.469 1.00 77.19 237 PRO A CA 1
ATOM 1923 C C . PRO A 1 287 ? 133.252 81.420 13.031 1.00 71.56 237 PRO A C 1
ATOM 1924 O O . PRO A 1 287 ? 134.141 80.604 12.771 1.00 68.95 237 PRO A O 1
ATOM 1928 N N . ARG A 1 288 ? 132.533 82.001 12.075 1.00 75.00 238 ARG A N 1
ATOM 1929 C CA . ARG A 1 288 ? 132.778 81.655 10.682 1.00 80.37 238 ARG A CA 1
ATOM 1930 C C . ARG A 1 288 ? 134.104 82.250 10.225 1.00 77.78 238 ARG A C 1
ATOM 1931 O O . ARG A 1 288 ? 134.972 81.539 9.701 1.00 78.78 238 ARG A O 1
ATOM 1939 N N . SER A 1 289 ? 134.303 83.550 10.481 1.00 67.11 239 SER A N 1
ATOM 1940 C CA . SER A 1 289 ? 135.592 84.171 10.195 1.00 63.32 239 SER A CA 1
ATOM 1941 C C . SER A 1 289 ? 136.736 83.397 10.832 1.00 74.36 239 SER A C 1
ATOM 1942 O O . SER A 1 289 ? 137.816 83.268 10.242 1.00 78.54 239 SER A O 1
ATOM 1945 N N . VAL A 1 290 ? 136.516 82.868 12.034 1.00 69.19 240 VAL A N 1
ATOM 1946 C CA . VAL A 1 290 ? 137.593 82.211 12.761 1.00 74.63 240 VAL A CA 1
ATOM 1947 C C . VAL A 1 290 ? 137.925 80.861 12.138 1.00 79.33 240 VAL A C 1
ATOM 1948 O O . VAL A 1 290 ? 139.097 80.547 11.901 1.00 81.28 240 VAL A O 1
ATOM 1952 N N . ILE A 1 291 ? 136.909 80.037 11.857 1.00 75.96 241 ILE A N 1
ATOM 1953 C CA . ILE A 1 291 ? 137.202 78.755 11.227 1.00 77.35 241 ILE A CA 1
ATOM 1954 C C . ILE A 1 291 ? 137.764 78.963 9.828 1.00 83.56 241 ILE A C 1
ATOM 1955 O O . ILE A 1 291 ? 138.476 78.095 9.312 1.00 82.09 241 ILE A O 1
ATOM 1960 N N . GLU A 1 292 ? 137.488 80.113 9.212 1.00 88.68 242 GLU A N 1
ATOM 1961 C CA . GLU A 1 292 ? 138.085 80.474 7.934 1.00 93.39 242 GLU A CA 1
ATOM 1962 C C . GLU A 1 292 ? 139.590 80.660 8.068 1.00 102.38 242 GLU A C 1
ATOM 1963 O O . GLU A 1 292 ? 140.364 79.918 7.456 1.00 110.97 242 GLU A O 1
ATOM 1969 N N . GLU A 1 293 ? 140.010 81.646 8.871 1.00 97.53 243 GLU A N 1
ATOM 1970 C CA . GLU A 1 293 ? 141.435 81.944 9.004 1.00 92.82 243 GLU A CA 1
ATOM 1971 C C . GLU A 1 293 ? 142.225 80.729 9.484 1.00 89.91 243 GLU A C 1
ATOM 1972 O O . GLU A 1 293 ? 143.348 80.494 9.022 1.00 92.37 243 GLU A O 1
ATOM 1978 N N . ILE A 1 294 ? 141.661 79.936 10.399 1.00 88.64 244 ILE A N 1
ATOM 1979 C CA . ILE A 1 294 ? 142.405 78.777 10.887 1.00 84.92 244 ILE A CA 1
ATOM 1980 C C . ILE A 1 294 ? 142.325 77.624 9.893 1.00 79.60 244 ILE A C 1
ATOM 1981 O O . ILE A 1 294 ? 143.325 76.945 9.645 1.00 85.89 244 ILE A O 1
ATOM 1986 N N . GLY A 1 295 ? 141.161 77.396 9.288 1.00 75.06 245 GLY A N 1
ATOM 1987 C CA . GLY A 1 295 ? 141.001 76.283 8.370 1.00 81.60 245 GLY A CA 1
ATOM 1988 C C . GLY A 1 295 ? 139.707 75.515 8.547 1.00 87.32 245 GLY A C 1
ATOM 1989 O O . GLY A 1 295 ? 139.450 74.954 9.616 1.00 88.31 245 GLY A O 1
ATOM 1990 N N . ARG A 1 296 ? 138.887 75.468 7.491 1.00 93.97 246 ARG A N 1
ATOM 1991 C CA . ARG A 1 296 ? 137.559 74.857 7.523 1.00 94.78 246 ARG A CA 1
ATOM 1992 C C . ARG A 1 296 ? 137.581 73.362 7.834 1.00 98.40 246 ARG A C 1
ATOM 1993 O O . ARG A 1 296 ? 136.509 72.746 7.859 1.00 101.96 246 ARG A O 1
ATOM 1995 N N . HIS A 1 297 ? 138.751 72.762 8.062 1.00 98.68 247 HIS A N 1
ATOM 1996 C CA . HIS A 1 297 ? 138.825 71.373 8.498 1.00 102.74 247 HIS A CA 1
ATOM 1997 C C . HIS A 1 297 ? 138.894 71.244 10.010 1.00 101.83 247 HIS A C 1
ATOM 1998 O O . HIS A 1 297 ? 138.528 70.192 10.548 1.00 102.97 247 HIS A O 1
ATOM 2000 N N . LYS A 1 298 ? 139.342 72.290 10.699 1.00 99.31 248 LYS A N 1
ATOM 2001 C CA . LYS A 1 298 ? 139.413 72.292 12.149 1.00 91.18 248 LYS A CA 1
ATOM 2002 C C . LYS A 1 298 ? 138.010 72.198 12.743 1.00 84.94 248 LYS A C 1
ATOM 2003 O O . LYS A 1 298 ? 136.995 72.206 12.039 1.00 80.52 248 LYS A O 1
ATOM 2009 N N . ARG A 1 299 ? 137.954 72.109 14.067 1.00 80.49 249 ARG A N 1
ATOM 2010 C CA . ARG A 1 299 ? 136.691 72.017 14.782 1.00 77.31 249 ARG A CA 1
ATOM 2011 C C . ARG A 1 299 ? 136.559 73.197 15.737 1.00 70.79 249 ARG A C 1
ATOM 2012 O O . ARG A 1 299 ? 137.415 73.405 16.607 1.00 53.97 249 ARG A O 1
ATOM 2020 N N . VAL A 1 300 ? 135.494 73.969 15.551 1.00 67.82 250 VAL A N 1
ATOM 2021 C CA . VAL A 1 300 ? 135.118 75.058 16.440 1.00 62.72 250 VAL A CA 1
ATOM 2022 C C . VAL A 1 300 ? 133.811 74.671 17.110 1.00 59.69 250 VAL A C 1
ATOM 2023 O O . VAL A 1 300 ? 132.903 74.136 16.459 1.00 56.94 250 VAL A O 1
ATOM 2027 N N . LEU A 1 301 ? 133.727 74.922 18.412 1.00 53.27 251 LEU A N 1
ATOM 2028 C CA . LEU A 1 301 ? 132.516 74.711 19.185 1.00 44.75 251 LEU A CA 1
ATOM 2029 C C . LEU A 1 301 ? 131.916 76.059 19.556 1.00 53.45 251 LEU A C 1
ATOM 2030 O O . LEU A 1 301 ? 132.643 76.997 19.915 1.00 49.83 251 LEU A O 1
ATOM 2035 N N . VAL A 1 302 ? 130.591 76.152 19.435 1.00 56.45 252 VAL A N 1
ATOM 2036 C CA . VAL A 1 302 ? 129.810 77.322 19.825 1.00 51.96 252 VAL A CA 1
ATOM 2037 C C . VAL A 1 302 ? 128.645 76.837 20.675 1.00 47.54 252 VAL A C 1
ATOM 2038 O O . VAL A 1 302 ? 127.798 76.068 20.196 1.00 44.48 252 VAL A O 1
ATOM 2042 N N . LEU A 1 303 ? 128.590 77.304 21.918 1.00 41.98 253 LEU A N 1
ATOM 2043 C CA . LEU A 1 303 ? 127.594 76.878 22.886 1.00 38.55 253 LEU A CA 1
ATOM 2044 C C . LEU A 1 303 ? 126.557 77.976 23.070 1.00 41.37 253 LEU A C 1
ATOM 2045 O O . LEU A 1 303 ? 126.909 79.144 23.277 1.00 38.17 253 LEU A O 1
ATOM 2050 N N . ILE A 1 304 ? 125.288 77.587 23.022 1.00 39.02 254 ILE A N 1
ATOM 2051 C CA . ILE A 1 304 ? 124.156 78.503 23.091 1.00 48.11 254 ILE A CA 1
ATOM 2052 C C . ILE A 1 304 ? 123.194 77.961 24.142 1.00 48.31 254 ILE A C 1
ATOM 2053 O O . ILE A 1 304 ? 123.054 76.735 24.270 1.00 43.33 254 ILE A O 1
ATOM 2058 N N . PRO A 1 305 ? 122.542 78.828 24.935 1.00 45.52 255 PRO A N 1
ATOM 2059 C CA . PRO A 1 305 ? 121.649 78.343 26.000 1.00 46.28 255 PRO A CA 1
ATOM 2060 C C . PRO A 1 305 ? 120.527 77.428 25.521 1.00 56.15 255 PRO A C 1
ATOM 2061 O O . PRO A 1 305 ? 120.404 76.295 26.005 1.00 54.89 255 PRO A O 1
ATOM 2065 N N . LEU A 1 306 ? 119.698 77.890 24.591 1.00 58.73 256 LEU A N 1
ATOM 2066 C CA . LEU A 1 306 ? 118.477 77.165 24.243 1.00 65.06 256 LEU A CA 1
ATOM 2067 C C . LEU A 1 306 ? 118.669 76.250 23.038 1.00 65.09 256 LEU A C 1
ATOM 2068 O O . LEU A 1 306 ? 119.321 76.622 22.059 1.00 73.54 256 LEU A O 1
ATOM 2073 N N . ARG A 1 307 ? 118.083 75.049 23.124 1.00 65.18 257 ARG A N 1
ATOM 2074 C CA . ARG A 1 307 ? 118.126 74.103 22.009 1.00 69.39 257 ARG A CA 1
ATOM 2075 C C . ARG A 1 307 ? 117.574 74.726 20.730 1.00 64.90 257 ARG A C 1
ATOM 2076 O O . ARG A 1 307 ? 118.118 74.511 19.640 1.00 68.77 257 ARG A O 1
ATOM 2084 N N . ALA A 1 308 ? 116.511 75.526 20.848 1.00 59.38 258 ALA A N 1
ATOM 2085 C CA . ALA A 1 308 ? 115.921 76.157 19.670 1.00 60.74 258 ALA A CA 1
ATOM 2086 C C . ALA A 1 308 ? 116.881 77.149 19.025 1.00 62.45 258 ALA A C 1
ATOM 2087 O O . ALA A 1 308 ? 116.999 77.196 17.795 1.00 59.61 258 ALA A O 1
ATOM 2089 N N . ALA A 1 309 ? 117.575 77.951 19.839 1.00 67.57 259 ALA A N 1
ATOM 2090 C CA . ALA A 1 309 ? 118.481 78.958 19.291 1.00 60.83 259 ALA A CA 1
ATOM 2091 C C . ALA A 1 309 ? 119.680 78.307 18.614 1.00 61.37 259 ALA A C 1
ATOM 2092 O O . ALA A 1 309 ? 120.103 78.743 17.533 1.00 62.41 259 ALA A O 1
ATOM 2094 N N . ALA A 1 310 ? 120.233 77.257 19.229 1.00 60.13 260 ALA A N 1
ATOM 2095 C CA . ALA A 1 310 ? 121.308 76.499 18.597 1.00 51.45 260 ALA A CA 1
ATOM 2096 C C . ALA A 1 310 ? 120.860 75.928 17.256 1.00 59.99 260 ALA A C 1
ATOM 2097 O O . ALA A 1 310 ? 121.574 76.027 16.251 1.00 60.22 260 ALA A O 1
ATOM 2099 N N . GLU A 1 311 ? 119.673 75.323 17.225 1.00 65.15 261 GLU A N 1
ATOM 2100 C CA . GLU A 1 311 ? 119.196 74.691 16.001 1.00 76.97 261 GLU A CA 1
ATOM 2101 C C . GLU A 1 311 ? 118.949 75.730 14.913 1.00 72.19 261 GLU A C 1
ATOM 2102 O O . GLU A 1 311 ? 119.381 75.565 13.765 1.00 69.60 261 GLU A O 1
ATOM 2108 N N . SER A 1 312 ? 118.280 76.826 15.271 1.00 71.82 262 SER A N 1
ATOM 2109 C CA . SER A 1 312 ? 117.958 77.866 14.300 1.00 66.59 262 SER A CA 1
ATOM 2110 C C . SER A 1 312 ? 119.220 78.436 13.667 1.00 72.53 262 SER A C 1
ATOM 2111 O O . SER A 1 312 ? 119.322 78.538 12.439 1.00 78.32 262 SER A O 1
ATOM 2114 N N . VAL A 1 313 ? 120.197 78.814 14.495 1.00 72.07 263 VAL A N 1
ATOM 2115 C CA . VAL A 1 313 ? 121.467 79.318 13.983 1.00 69.84 263 VAL A CA 1
ATOM 2116 C C . VAL A 1 313 ? 122.134 78.291 13.077 1.00 73.22 263 VAL A C 1
ATOM 2117 O O . VAL A 1 313 ? 122.813 78.647 12.102 1.00 71.01 263 VAL A O 1
ATOM 2121 N N . TYR A 1 314 ? 121.945 77.004 13.375 1.00 75.46 264 TYR A N 1
ATOM 2122 C CA . TYR A 1 314 ? 122.673 75.962 12.664 1.00 73.00 264 TYR A CA 1
ATOM 2123 C C . TYR A 1 314 ? 122.161 75.778 11.242 1.00 80.78 264 TYR A C 1
ATOM 2124 O O . TYR A 1 314 ? 122.882 75.242 10.393 1.00 80.31 264 TYR A O 1
ATOM 2133 N N . GLN A 1 315 ? 120.937 76.222 10.949 1.00 80.37 265 GLN A N 1
ATOM 2134 C CA . GLN A 1 315 ? 120.453 76.187 9.578 1.00 82.14 265 GLN A CA 1
ATOM 2135 C C . GLN A 1 315 ? 120.430 77.545 8.891 1.00 82.78 265 GLN A C 1
ATOM 2136 O O . GLN A 1 315 ? 120.349 77.589 7.660 1.00 92.83 265 GLN A O 1
ATOM 2142 N N . TYR A 1 316 ? 120.532 78.647 9.635 1.00 79.13 266 TYR A N 1
ATOM 2143 C CA . TYR A 1 316 ? 120.797 79.927 8.988 1.00 79.41 266 TYR A CA 1
ATOM 2144 C C . TYR A 1 316 ? 122.223 79.995 8.455 1.00 85.00 266 TYR A C 1
ATOM 2145 O O . TYR A 1 316 ? 122.474 80.649 7.435 1.00 92.17 266 TYR A O 1
ATOM 2154 N N . MET A 1 317 ? 123.161 79.323 9.125 1.00 81.01 267 MET A N 1
ATOM 2155 C CA . MET A 1 317 ? 124.560 79.273 8.721 1.00 77.59 267 MET A CA 1
ATOM 2156 C C . MET A 1 317 ? 124.829 78.161 7.719 1.00 80.04 267 MET A C 1
ATOM 2157 O O . MET A 1 317 ? 125.640 78.336 6.803 1.00 80.31 267 MET A O 1
ATOM 2162 N N . ARG A 1 318 ? 124.165 77.015 7.895 1.00 79.99 268 ARG A N 1
ATOM 2163 C CA . ARG A 1 318 ? 124.363 75.878 7.003 1.00 84.13 268 ARG A CA 1
ATOM 2164 C C . ARG A 1 318 ? 124.010 76.226 5.566 1.00 84.50 268 ARG A C 1
ATOM 2165 O O . ARG A 1 318 ? 124.634 75.707 4.632 1.00 82.94 268 ARG A O 1
ATOM 2173 N N . GLN A 1 319 ? 123.014 77.097 5.371 1.00 84.03 269 GLN A N 1
ATOM 2174 C CA . GLN A 1 319 ? 122.640 77.526 4.027 1.00 85.40 269 GLN A CA 1
ATOM 2175 C C . GLN A 1 319 ? 123.572 78.623 3.523 1.00 86.25 269 GLN A C 1
ATOM 2176 O O . GLN A 1 319 ? 124.197 78.485 2.465 1.00 88.31 269 GLN A O 1
ATOM 2178 N N . LYS A 1 320 ? 123.700 79.712 4.285 1.00 85.93 270 LYS A N 1
ATOM 2179 C CA . LYS A 1 320 ? 124.401 80.887 3.774 1.00 93.32 270 LYS A CA 1
ATOM 2180 C C . LYS A 1 320 ? 125.890 80.638 3.551 1.00 93.86 270 LYS A C 1
ATOM 2181 O O . LYS A 1 320 ? 126.513 81.357 2.763 1.00 94.82 270 LYS A O 1
ATOM 2187 N N . HIS A 1 321 ? 126.473 79.625 4.193 1.00 95.39 271 HIS A N 1
ATOM 2188 C CA . HIS A 1 321 ? 127.898 79.331 4.061 1.00 96.16 271 HIS A CA 1
ATOM 2189 C C . HIS A 1 321 ? 128.069 77.882 3.617 1.00 95.70 271 HIS A C 1
ATOM 2190 O O . HIS A 1 321 ? 128.385 76.997 4.428 1.00 93.98 271 HIS A O 1
ATOM 2197 N N . PRO A 1 322 ? 127.882 77.609 2.322 1.00 95.08 272 PRO A N 1
ATOM 2198 C CA . PRO A 1 322 ? 127.980 76.224 1.841 1.00 91.69 272 PRO A CA 1
ATOM 2199 C C . PRO A 1 322 ? 129.379 75.650 1.937 1.00 91.61 272 PRO A C 1
ATOM 2200 O O . PRO A 1 322 ? 129.525 74.426 2.026 1.00 92.85 272 PRO A O 1
ATOM 2204 N N . SER A 1 323 ? 130.412 76.496 1.920 1.00 91.03 273 SER A N 1
ATOM 2205 C CA . SER A 1 323 ? 131.782 75.994 1.961 1.00 95.22 273 SER A CA 1
ATOM 2206 C C . SER A 1 323 ? 132.078 75.233 3.250 1.00 100.06 273 SER A C 1
ATOM 2207 O O . SER A 1 323 ? 132.846 74.262 3.235 1.00 100.56 273 SER A O 1
ATOM 2210 N N . ILE A 1 324 ? 131.478 75.644 4.363 1.00 98.97 274 ILE A N 1
ATOM 2211 C CA . ILE A 1 324 ? 131.833 75.147 5.687 1.00 91.76 274 ILE A CA 1
ATOM 2212 C C . ILE A 1 324 ? 130.885 74.023 6.082 1.00 86.75 274 ILE A C 1
ATOM 2213 O O . ILE A 1 324 ? 129.671 74.097 5.839 1.00 84.19 274 ILE A O 1
ATOM 2218 N N . ALA A 1 325 ? 131.445 72.968 6.677 1.00 79.97 275 ALA A N 1
ATOM 2219 C CA . ALA A 1 325 ? 130.633 71.935 7.301 1.00 79.29 275 ALA A CA 1
ATOM 2220 C C . ALA A 1 325 ? 130.054 72.452 8.614 1.00 76.70 275 ALA A C 1
ATOM 2221 O O . ALA A 1 325 ? 130.674 73.252 9.321 1.00 72.99 275 ALA A O 1
ATOM 2223 N N . PHE A 1 326 ? 128.848 71.991 8.935 1.00 72.13 276 PHE A N 1
ATOM 2224 C CA . PHE A 1 326 ? 128.150 72.436 10.131 1.00 71.76 276 PHE A CA 1
ATOM 2225 C C . PHE A 1 326 ? 127.534 71.239 10.837 1.00 79.68 276 PHE A C 1
ATOM 2226 O O . PHE A 1 326 ? 126.956 70.354 10.196 1.00 83.80 276 PHE A O 1
ATOM 2234 N N . ASN A 1 327 ? 127.652 71.228 12.163 1.00 81.61 277 ASN A N 1
ATOM 2235 C CA . ASN A 1 327 ? 127.158 70.143 12.997 1.00 74.57 277 ASN A CA 1
ATOM 2236 C C . ASN A 1 327 ? 126.313 70.717 14.124 1.00 66.49 277 ASN A C 1
ATOM 2237 O O . ASN A 1 327 ? 126.521 71.855 14.552 1.00 70.26 277 ASN A O 1
ATOM 2242 N N . LEU A 1 328 ? 125.348 69.924 14.595 1.00 59.89 278 LEU A N 1
ATOM 2243 C CA . LEU A 1 328 ? 124.426 70.366 15.632 1.00 56.92 278 LEU A CA 1
ATOM 2244 C C . LEU A 1 328 ? 124.245 69.271 16.672 1.00 66.08 278 LEU A C 1
ATOM 2245 O O . LEU A 1 328 ? 123.956 68.119 16.327 1.00 68.62 278 LEU A O 1
ATOM 2250 N N . ARG A 1 329 ? 124.397 69.640 17.944 1.00 65.67 279 ARG A N 1
ATOM 2251 C CA . ARG A 1 329 ? 124.282 68.704 19.060 1.00 57.57 279 ARG A CA 1
ATOM 2252 C C . ARG A 1 329 ? 123.309 69.276 20.085 1.00 59.10 279 ARG A C 1
ATOM 2253 O O . ARG A 1 329 ? 123.670 70.156 20.874 1.00 69.31 279 ARG A O 1
ATOM 2261 N N . ILE A 1 330 ? 122.070 68.782 20.057 1.00 57.13 280 ILE A N 1
ATOM 2262 C CA . ILE A 1 330 ? 121.073 69.098 21.069 1.00 62.27 280 ILE A CA 1
ATOM 2263 C C . ILE A 1 330 ? 120.358 67.861 21.588 1.00 72.84 280 ILE A C 1
ATOM 2264 O O . ILE A 1 330 ? 119.449 67.986 22.411 1.00 69.59 280 ILE A O 1
ATOM 2269 N N . GLY A 1 331 ? 120.736 66.662 21.133 1.00 72.51 281 GLY A N 1
ATOM 2270 C CA . GLY A 1 331 ? 120.027 65.454 21.514 1.00 67.76 281 GLY A CA 1
ATOM 2271 C C . GLY A 1 331 ? 120.861 64.468 22.308 1.00 73.29 281 GLY A C 1
ATOM 2272 O O . GLY A 1 331 ? 121.450 64.829 23.337 1.00 73.94 281 GLY A O 1
ATOM 2273 N N . GLU A 1 332 ? 120.914 63.220 21.837 1.00 64.00 282 GLU A N 1
ATOM 2274 C CA . GLU A 1 332 ? 121.667 62.171 22.505 1.00 61.20 282 GLU A CA 1
ATOM 2275 C C . GLU A 1 332 ? 123.165 62.363 22.283 1.00 61.68 282 GLU A C 1
ATOM 2276 O O . GLU A 1 332 ? 123.603 63.010 21.332 1.00 62.09 282 GLU A O 1
ATOM 2278 N N . MET A 1 333 ? 123.951 61.736 23.157 1.00 70.74 283 MET A N 1
ATOM 2279 C CA . MET A 1 333 ? 125.329 62.134 23.414 1.00 80.07 283 MET A CA 1
ATOM 2280 C C . MET A 1 333 ? 126.259 62.003 22.210 1.00 85.50 283 MET A C 1
ATOM 2281 O O . MET A 1 333 ? 127.321 62.639 22.216 1.00 88.26 283 MET A O 1
ATOM 2286 N N . LYS A 1 334 ? 125.904 61.215 21.190 1.00 82.51 284 LYS A N 1
ATOM 2287 C CA . LYS A 1 334 ? 126.694 61.108 19.958 1.00 82.00 284 LYS A CA 1
ATOM 2288 C C . LYS A 1 334 ? 128.132 60.682 20.288 1.00 85.48 284 LYS A C 1
ATOM 2289 O O . LYS A 1 334 ? 129.078 61.475 20.279 1.00 78.81 284 LYS A O 1
ATOM 2295 N N . GLU A 1 335 ? 128.261 59.387 20.579 1.00 92.17 285 GLU A N 1
ATOM 2296 C CA . GLU A 1 335 ? 129.495 58.854 21.145 1.00 98.91 285 GLU A CA 1
ATOM 2297 C C . GLU A 1 335 ? 130.618 58.835 20.111 1.00 98.78 285 GLU A C 1
ATOM 2298 O O . GLU A 1 335 ? 130.420 58.436 18.959 1.00 105.63 285 GLU A O 1
ATOM 2304 N N . GLY A 1 336 ? 131.805 59.279 20.534 1.00 90.80 286 GLY A N 1
ATOM 2305 C CA . GLY A 1 336 ? 132.963 59.363 19.663 1.00 86.67 286 GLY A CA 1
ATOM 2306 C C . GLY A 1 336 ? 132.763 60.300 18.489 1.00 84.28 286 GLY A C 1
ATOM 2307 O O . GLY A 1 336 ? 132.577 59.849 17.354 1.00 88.96 286 GLY A O 1
ATOM 2308 N N . ASP A 1 337 ? 132.813 61.606 18.749 1.00 80.35 287 ASP A N 1
ATOM 2309 C CA . ASP A 1 337 ? 132.448 62.631 17.776 1.00 74.63 287 ASP A CA 1
ATOM 2310 C C . ASP A 1 337 ? 133.671 63.467 17.416 1.00 69.91 287 ASP A C 1
ATOM 2311 O O . ASP A 1 337 ? 134.237 64.150 18.274 1.00 68.16 287 ASP A O 1
ATOM 2316 N N . MET A 1 338 ? 134.068 63.421 16.142 1.00 77.22 288 MET A N 1
ATOM 2317 C CA . MET A 1 338 ? 135.157 64.244 15.624 1.00 79.86 288 MET A CA 1
ATOM 2318 C C . MET A 1 338 ? 134.716 65.015 14.383 1.00 77.67 288 MET A C 1
ATOM 2319 O O . MET A 1 338 ? 135.534 65.313 13.508 1.00 78.08 288 MET A O 1
ATOM 2324 N N . ALA A 1 339 ? 133.426 65.337 14.292 1.00 72.90 289 ALA A N 1
ATOM 2325 C CA . ALA A 1 339 ? 132.912 66.035 13.123 1.00 65.27 289 ALA A CA 1
ATOM 2326 C C . ALA A 1 339 ? 133.719 67.296 12.864 1.00 71.94 289 ALA A C 1
ATOM 2327 O O . ALA A 1 339 ? 134.131 67.993 13.792 1.00 75.31 289 ALA A O 1
ATOM 2329 N N . THR A 1 340 ? 133.963 67.561 11.591 1.00 80.51 290 THR A N 1
ATOM 2330 C CA . THR A 1 340 ? 134.702 68.719 11.121 1.00 82.97 290 THR A CA 1
ATOM 2331 C C . THR A 1 340 ? 133.784 69.935 11.025 1.00 72.88 290 THR A C 1
ATOM 2332 O O . THR A 1 340 ? 132.561 69.814 10.917 1.00 76.34 290 THR A O 1
ATOM 2336 N N . GLY A 1 341 ? 134.391 71.117 11.060 1.00 62.44 291 GLY A N 1
ATOM 2337 C CA . GLY A 1 341 ? 133.641 72.354 10.905 1.00 54.63 291 GLY A CA 1
ATOM 2338 C C . GLY A 1 341 ? 133.198 72.966 12.227 1.00 62.09 291 GLY A C 1
ATOM 2339 O O . GLY A 1 341 ? 133.779 72.749 13.298 1.00 50.16 291 GLY A O 1
ATOM 2340 N N . ILE A 1 342 ? 132.141 73.766 12.131 1.00 63.31 292 ILE A N 1
ATOM 2341 C CA . ILE A 1 342 ? 131.596 74.482 13.278 1.00 63.74 292 ILE A CA 1
ATOM 2342 C C . ILE A 1 342 ? 130.451 73.669 13.866 1.00 64.15 292 ILE A C 1
ATOM 2343 O O . ILE A 1 342 ? 129.492 73.332 13.160 1.00 68.04 292 ILE A O 1
ATOM 2348 N N . THR A 1 343 ? 130.545 73.352 15.155 1.00 55.78 293 THR A N 1
ATOM 2349 C CA . THR A 1 343 ? 129.471 72.662 15.861 1.00 58.18 293 THR A CA 1
ATOM 2350 C C . THR A 1 343 ? 128.716 73.659 16.742 1.00 57.40 293 THR A C 1
ATOM 2351 O O . THR A 1 343 ? 129.316 74.336 17.586 1.00 50.98 293 THR A O 1
ATOM 2355 N N . TYR A 1 344 ? 127.409 73.765 16.519 1.00 59.95 294 TYR A N 1
ATOM 2356 C CA . TYR A 1 344 ? 126.509 74.468 17.420 1.00 55.92 294 TYR A CA 1
ATOM 2357 C C . TYR A 1 344 ? 125.918 73.458 18.387 1.00 62.17 294 TYR A C 1
ATOM 2358 O O . TYR A 1 344 ? 125.378 72.428 17.967 1.00 59.59 294 TYR A O 1
ATOM 2367 N N . ALA A 1 345 ? 126.040 73.739 19.677 1.00 62.92 295 ALA A N 1
ATOM 2368 C CA . ALA A 1 345 ? 125.544 72.825 20.689 1.00 51.02 295 ALA A CA 1
ATOM 2369 C C . ALA A 1 345 ? 124.936 73.620 21.827 1.00 48.60 295 ALA A C 1
ATOM 2370 O O . ALA A 1 345 ? 125.268 74.792 22.039 1.00 43.57 295 ALA A O 1
ATOM 2372 N N . SER A 1 346 ? 124.028 72.967 22.545 1.00 39.82 296 SER A N 1
ATOM 2373 C CA . SER A 1 346 ? 123.529 73.509 23.790 1.00 42.45 296 SER A CA 1
ATOM 2374 C C . SER A 1 346 ? 124.474 73.107 24.905 1.00 43.04 296 SER A C 1
ATOM 2375 O O . SER A 1 346 ? 125.151 72.075 24.830 1.00 49.09 296 SER A O 1
ATOM 2378 N N . TYR A 1 347 ? 124.542 73.942 25.941 1.00 39.37 297 TYR A N 1
ATOM 2379 C CA . TYR A 1 347 ? 125.330 73.550 27.101 1.00 40.37 297 TYR A CA 1
ATOM 2380 C C . TYR A 1 347 ? 124.782 72.254 27.695 1.00 40.19 297 TYR A C 1
ATOM 2381 O O . TYR A 1 347 ? 125.546 71.372 28.105 1.00 38.39 297 TYR A O 1
ATOM 2390 N N . GLY A 1 348 ? 123.454 72.112 27.727 1.00 41.03 298 GLY A N 1
ATOM 2391 C CA . GLY A 1 348 ? 122.853 70.921 28.304 1.00 44.98 298 GLY A CA 1
ATOM 2392 C C . GLY A 1 348 ? 123.291 69.640 27.618 1.00 45.51 298 GLY A C 1
ATOM 2393 O O . GLY A 1 348 ? 123.393 68.589 28.263 1.00 46.42 298 GLY A O 1
ATOM 2394 N N . TYR A 1 349 ? 123.581 69.714 26.317 1.00 45.22 299 TYR A N 1
ATOM 2395 C CA . TYR A 1 349 ? 124.068 68.543 25.592 1.00 56.71 299 TYR A CA 1
ATOM 2396 C C . TYR A 1 349 ? 125.286 67.940 26.276 1.00 63.45 299 TYR A C 1
ATOM 2397 O O . TYR A 1 349 ? 125.390 66.714 26.403 1.00 63.86 299 TYR A O 1
ATOM 2406 N N . PHE A 1 350 ? 126.197 68.789 26.761 1.00 59.77 300 PHE A N 1
ATOM 2407 C CA . PHE A 1 350 ? 127.430 68.347 27.399 1.00 49.49 300 PHE A CA 1
ATOM 2408 C C . PHE A 1 350 ? 127.280 68.050 28.886 1.00 51.78 300 PHE A C 1
ATOM 2409 O O . PHE A 1 350 ? 128.175 67.423 29.465 1.00 52.70 300 PHE A O 1
ATOM 2417 N N . CYS A 1 351 ? 126.184 68.470 29.518 1.00 55.47 301 CYS A N 1
ATOM 2418 C CA . CYS A 1 351 ? 125.971 68.118 30.917 1.00 64.26 301 CYS A CA 1
ATOM 2419 C C . CYS A 1 351 ? 125.641 66.640 31.096 1.00 64.81 301 CYS A C 1
ATOM 2420 O O . CYS A 1 351 ? 125.799 66.108 32.202 1.00 59.10 301 CYS A O 1
ATOM 2423 N N . GLN A 1 352 ? 125.178 65.974 30.038 1.00 72.75 302 GLN A N 1
ATOM 2424 C CA . GLN A 1 352 ? 125.012 64.529 30.093 1.00 80.68 302 GLN A CA 1
ATOM 2425 C C . GLN A 1 352 ? 126.336 63.825 30.366 1.00 86.64 302 GLN A C 1
ATOM 2426 O O . GLN A 1 352 ? 126.355 62.774 31.024 1.00 91.48 302 GLN A O 1
ATOM 2432 N N . MET A 1 353 ? 127.448 64.399 29.904 1.00 80.30 303 MET A N 1
ATOM 2433 C CA . MET A 1 353 ? 128.707 63.661 29.881 1.00 64.52 303 MET A CA 1
ATOM 2434 C C . MET A 1 353 ? 129.345 63.578 31.258 1.00 61.00 303 MET A C 1
ATOM 2435 O O . MET A 1 353 ? 129.445 64.596 31.956 1.00 62.51 303 MET A O 1
ATOM 2440 N N . PRO A 1 354 ? 129.802 62.396 31.672 1.00 68.32 304 PRO A N 1
ATOM 2441 C CA . PRO A 1 354 ? 130.765 62.318 32.777 1.00 64.69 304 PRO A CA 1
ATOM 2442 C C . PRO A 1 354 ? 132.035 63.102 32.455 1.00 52.03 304 PRO A C 1
ATOM 2443 O O . PRO A 1 354 ? 132.381 63.316 31.294 1.00 55.06 304 PRO A O 1
ATOM 2447 N N . GLN A 1 355 ? 132.748 63.505 33.509 1.00 47.33 305 GLN A N 1
ATOM 2448 C CA . GLN A 1 355 ? 133.832 64.481 33.365 1.00 53.14 305 GLN A CA 1
ATOM 2449 C C . GLN A 1 355 ? 134.976 64.074 32.439 1.00 59.97 305 GLN A C 1
ATOM 2450 O O . GLN A 1 355 ? 135.464 64.951 31.699 1.00 63.97 305 GLN A O 1
ATOM 2456 N N . PRO A 1 356 ? 135.469 62.830 32.443 1.00 72.78 306 PRO A N 1
ATOM 2457 C CA . PRO A 1 356 ? 136.545 62.493 31.497 1.00 65.39 306 PRO A CA 1
ATOM 2458 C C . PRO A 1 356 ? 136.080 62.414 30.057 1.00 53.32 306 PRO A C 1
ATOM 2459 O O . PRO A 1 356 ? 136.858 62.713 29.131 1.00 54.69 306 PRO A O 1
ATOM 2463 N N . LYS A 1 357 ? 134.825 62.003 29.842 1.00 60.23 307 LYS A N 1
ATOM 2464 C CA . LYS A 1 357 ? 134.248 62.088 28.507 1.00 63.39 307 LYS A CA 1
ATOM 2465 C C . LYS A 1 357 ? 134.124 63.541 28.064 1.00 64.67 307 LYS A C 1
ATOM 2466 O O . LYS A 1 357 ? 134.473 63.884 26.926 1.00 63.66 307 LYS A O 1
ATOM 2468 N N . LEU A 1 358 ? 133.641 64.406 28.966 1.00 66.75 308 LEU A N 1
ATOM 2469 C CA . LEU A 1 358 ? 133.499 65.832 28.673 1.00 63.77 308 LEU A CA 1
ATOM 2470 C C . LEU A 1 358 ? 134.844 66.458 28.330 1.00 48.83 308 LEU A C 1
ATOM 2471 O O . LEU A 1 358 ? 134.970 67.196 27.349 1.00 52.66 308 LEU A O 1
ATOM 2476 N N . ARG A 1 359 ? 135.864 66.158 29.130 1.00 42.37 309 ARG A N 1
ATOM 2477 C CA . ARG A 1 359 ? 137.199 66.668 28.863 1.00 45.93 309 ARG A CA 1
ATOM 2478 C C . ARG A 1 359 ? 137.747 66.086 27.563 1.00 55.66 309 ARG A C 1
ATOM 2479 O O . ARG A 1 359 ? 138.280 66.818 26.719 1.00 54.45 309 ARG A O 1
ATOM 2487 N N . ALA A 1 360 ? 137.591 64.767 27.367 1.00 57.99 310 ALA A N 1
ATOM 2488 C CA . ALA A 1 360 ? 138.062 64.130 26.138 1.00 56.88 310 ALA A CA 1
ATOM 2489 C C . ALA A 1 360 ? 137.421 64.772 24.917 1.00 57.21 310 ALA A C 1
ATOM 2490 O O . ALA A 1 360 ? 138.093 65.058 23.920 1.00 53.02 310 ALA A O 1
ATOM 2492 N N . ALA A 1 361 ? 136.111 65.013 24.981 1.00 62.07 311 ALA A N 1
ATOM 2493 C CA . ALA A 1 361 ? 135.423 65.645 23.860 1.00 59.40 311 ALA A CA 1
ATOM 2494 C C . ALA A 1 361 ? 135.821 67.107 23.722 1.00 53.83 311 ALA A C 1
ATOM 2495 O O . ALA A 1 361 ? 136.008 67.604 22.606 1.00 49.76 311 ALA A O 1
ATOM 2497 N N . MET A 1 362 ? 135.973 67.806 24.851 1.00 57.19 312 MET A N 1
ATOM 2498 C CA . MET A 1 362 ? 136.214 69.245 24.819 1.00 52.08 312 MET A CA 1
ATOM 2499 C C . MET A 1 362 ? 137.589 69.573 24.251 1.00 53.10 312 MET A C 1
ATOM 2500 O O . MET A 1 362 ? 137.753 70.586 23.562 1.00 48.16 312 MET A O 1
ATOM 2505 N N . VAL A 1 363 ? 138.598 68.749 24.547 1.00 57.08 313 VAL A N 1
ATOM 2506 C CA . VAL A 1 363 ? 139.943 69.086 24.094 1.00 61.64 313 VAL A CA 1
ATOM 2507 C C . VAL A 1 363 ? 140.091 68.912 22.588 1.00 65.31 313 VAL A C 1
ATOM 2508 O O . VAL A 1 363 ? 140.952 69.559 21.981 1.00 67.21 313 VAL A O 1
ATOM 2512 N N . GLU A 1 364 ? 139.240 68.086 21.957 1.00 66.29 314 GLU A N 1
ATOM 2513 C CA . GLU A 1 364 ? 139.270 67.879 20.505 1.00 67.98 314 GLU A CA 1
ATOM 2514 C C . GLU A 1 364 ? 138.720 69.085 19.688 1.00 73.94 314 GLU A C 1
ATOM 2515 O O . GLU A 1 364 ? 138.593 68.948 18.463 1.00 77.09 314 GLU A O 1
ATOM 2521 N N . TYR A 1 365 ? 138.385 70.230 20.281 1.00 73.42 315 TYR A N 1
ATOM 2522 C CA . TYR A 1 365 ? 138.047 71.430 19.527 1.00 63.12 315 TYR A CA 1
ATOM 2523 C C . TYR A 1 365 ? 139.228 72.386 19.528 1.00 55.45 315 TYR A C 1
ATOM 2524 O O . TYR A 1 365 ? 139.959 72.486 20.518 1.00 52.74 315 TYR A O 1
ATOM 2533 N N . SER A 1 366 ? 139.414 73.077 18.403 1.00 60.69 316 SER A N 1
ATOM 2534 C CA . SER A 1 366 ? 140.376 74.170 18.374 1.00 57.90 316 SER A CA 1
ATOM 2535 C C . SER A 1 366 ? 139.896 75.318 19.241 1.00 54.46 316 SER A C 1
ATOM 2536 O O . SER A 1 366 ? 140.682 75.908 19.988 1.00 57.42 316 SER A O 1
ATOM 2539 N N . PHE A 1 367 ? 138.598 75.624 19.174 1.00 62.34 317 PHE A N 1
ATOM 2540 C CA . PHE A 1 367 ? 138.012 76.785 19.830 1.00 59.78 317 PHE A CA 1
ATOM 2541 C C . PHE A 1 367 ? 136.652 76.454 20.429 1.00 57.27 317 PHE A C 1
ATOM 2542 O O . PHE A 1 367 ? 135.884 75.665 19.870 1.00 55.30 317 PHE A O 1
ATOM 2550 N N . ILE A 1 368 ? 136.358 77.080 21.565 1.00 51.45 318 ILE A N 1
ATOM 2551 C CA . ILE A 1 368 ? 135.097 76.922 22.273 1.00 45.49 318 ILE A CA 1
ATOM 2552 C C . ILE A 1 368 ? 134.553 78.323 22.519 1.00 47.00 318 ILE A C 1
ATOM 2553 O O . ILE A 1 368 ? 135.142 79.098 23.285 1.00 46.15 318 ILE A O 1
ATOM 2558 N N . PHE A 1 369 ? 133.454 78.662 21.853 1.00 47.74 319 PHE A N 1
ATOM 2559 C CA . PHE A 1 369 ? 132.766 79.924 22.077 1.00 47.01 319 PHE A CA 1
ATOM 2560 C C . PHE A 1 369 ? 131.603 79.701 23.033 1.00 48.09 319 PHE A C 1
ATOM 2561 O O . PHE A 1 369 ? 130.792 78.789 22.829 1.00 46.13 319 PHE A O 1
ATOM 2569 N N . LEU A 1 370 ? 131.538 80.530 24.080 1.00 41.67 320 LEU A N 1
ATOM 2570 C CA . LEU A 1 370 ? 130.445 80.522 25.052 1.00 37.98 320 LEU A CA 1
ATOM 2571 C C . LEU A 1 370 ? 129.545 81.704 24.718 1.00 37.31 320 LEU A C 1
ATOM 2572 O O . LEU A 1 370 ? 129.873 82.855 25.022 1.00 37.05 320 LEU A O 1
ATOM 2577 N N . ASP A 1 371 ? 128.432 81.431 24.052 1.00 39.04 321 ASP A N 1
ATOM 2578 C CA . ASP A 1 371 ? 127.514 82.500 23.690 1.00 45.16 321 ASP A CA 1
ATOM 2579 C C . ASP A 1 371 ? 126.569 82.796 24.855 1.00 41.59 321 ASP A C 1
ATOM 2580 O O . ASP A 1 371 ? 126.300 81.935 25.698 1.00 30.27 321 ASP A O 1
ATOM 2585 N N . GLU A 1 372 ? 126.095 84.046 24.907 1.00 48.81 322 GLU A N 1
ATOM 2586 C CA . GLU A 1 372 ? 125.095 84.510 25.878 1.00 42.37 322 GLU A CA 1
ATOM 2587 C C . GLU A 1 372 ? 125.464 84.123 27.310 1.00 40.68 322 GLU A C 1
ATOM 2588 O O . GLU A 1 372 ? 124.659 83.566 28.058 1.00 46.69 322 GLU A O 1
ATOM 2594 N N . TYR A 1 373 ? 126.705 84.421 27.699 1.00 36.01 323 TYR A N 1
ATOM 2595 C CA . TYR A 1 373 ? 127.138 84.010 29.027 1.00 36.81 323 TYR A CA 1
ATOM 2596 C C . TYR A 1 373 ? 126.443 84.805 30.120 1.00 45.40 323 TYR A C 1
ATOM 2597 O O . TYR A 1 373 ? 126.390 84.340 31.266 1.00 51.48 323 TYR A O 1
ATOM 2606 N N . HIS A 1 374 ? 125.905 85.986 29.787 1.00 40.28 324 HIS A N 1
ATOM 2607 C CA . HIS A 1 374 ? 125.164 86.790 30.758 1.00 35.70 324 HIS A CA 1
ATOM 2608 C C . HIS A 1 374 ? 123.922 86.066 31.276 1.00 35.63 324 HIS A C 1
ATOM 2609 O O . HIS A 1 374 ? 123.421 86.413 32.349 1.00 42.14 324 HIS A O 1
ATOM 2616 N N . CYS A 1 375 ? 123.447 85.038 30.558 1.00 35.22 325 CYS A N 1
ATOM 2617 C CA . CYS A 1 375 ? 122.261 84.295 30.979 1.00 35.60 325 CYS A CA 1
ATOM 2618 C C . CYS A 1 375 ? 122.490 83.482 32.257 1.00 43.25 325 CYS A C 1
ATOM 2619 O O . CYS A 1 375 ? 121.548 83.302 33.037 1.00 38.58 325 CYS A O 1
ATOM 2622 N N . ALA A 1 376 ? 123.706 82.957 32.475 1.00 35.12 326 ALA A N 1
ATOM 2623 C CA . ALA A 1 376 ? 124.039 82.156 33.661 1.00 28.68 326 ALA A CA 1
ATOM 2624 C C . ALA A 1 376 ? 122.990 81.080 33.960 1.00 35.72 326 ALA A C 1
ATOM 2625 O O . ALA A 1 376 ? 122.494 80.954 35.085 1.00 27.25 326 ALA A O 1
ATOM 2627 N N . THR A 1 377 ? 122.646 80.295 32.936 1.00 34.92 327 THR A N 1
ATOM 2628 C CA . THR A 1 377 ? 121.763 79.156 33.133 1.00 36.77 327 THR A CA 1
ATOM 2629 C C . THR A 1 377 ? 122.492 78.079 33.937 1.00 41.63 327 THR A C 1
ATOM 2630 O O . THR A 1 377 ? 123.726 78.023 33.929 1.00 36.74 327 THR A O 1
ATOM 2634 N N . PRO A 1 378 ? 121.748 77.207 34.638 1.00 39.07 328 PRO A N 1
ATOM 2635 C CA . PRO A 1 378 ? 122.412 76.105 35.368 1.00 37.30 328 PRO A CA 1
ATOM 2636 C C . PRO A 1 378 ? 123.382 75.314 34.509 1.00 44.98 328 PRO A C 1
ATOM 2637 O O . PRO A 1 378 ? 124.498 75.009 34.953 1.00 44.08 328 PRO A O 1
ATOM 2641 N N . GLU A 1 379 ? 122.991 75.002 33.270 1.00 42.79 329 GLU A N 1
ATOM 2642 C CA . GLU A 1 379 ? 123.845 74.214 32.386 1.00 44.17 329 GLU A CA 1
ATOM 2643 C C . GLU A 1 379 ? 125.064 75.009 31.950 1.00 35.60 329 GLU A C 1
ATOM 2644 O O . GLU A 1 379 ? 126.149 74.441 31.772 1.00 32.32 329 GLU A O 1
ATOM 2650 N N . GLN A 1 380 ? 124.888 76.316 31.736 1.00 29.71 330 GLN A N 1
ATOM 2651 C CA . GLN A 1 380 ? 126.017 77.197 31.463 1.00 36.59 330 GLN A CA 1
ATOM 2652 C C . GLN A 1 380 ? 127.005 77.190 32.621 1.00 37.10 330 GLN A C 1
ATOM 2653 O O . GLN A 1 380 ? 128.199 76.942 32.430 1.00 32.59 330 GLN A O 1
ATOM 2659 N N . LEU A 1 381 ? 126.519 77.474 33.833 1.00 34.18 331 LEU A N 1
ATOM 2660 C CA . LEU A 1 381 ? 127.419 77.602 34.975 1.00 38.17 331 LEU A CA 1
ATOM 2661 C C . LEU A 1 381 ? 128.167 76.302 35.234 1.00 41.87 331 LEU A C 1
ATOM 2662 O O . LEU A 1 381 ? 129.363 76.320 35.546 1.00 39.20 331 LEU A O 1
ATOM 2667 N N . ALA A 1 382 ? 127.482 75.163 35.100 1.00 35.57 332 ALA A N 1
ATOM 2668 C CA . ALA A 1 382 ? 128.142 73.886 35.342 1.00 36.09 332 ALA A CA 1
ATOM 2669 C C . ALA A 1 382 ? 129.193 73.616 34.282 1.00 36.68 332 ALA A C 1
ATOM 2670 O O . ALA A 1 382 ? 130.289 73.146 34.598 1.00 38.84 332 ALA A O 1
ATOM 2672 N N . ILE A 1 383 ? 128.882 73.927 33.021 1.00 34.18 333 ILE A N 1
ATOM 2673 C CA . ILE A 1 383 ? 129.815 73.665 31.933 1.00 33.16 333 ILE A CA 1
ATOM 2674 C C . ILE A 1 383 ? 131.046 74.555 32.042 1.00 37.04 333 ILE A C 1
ATOM 2675 O O . ILE A 1 383 ? 132.177 74.096 31.839 1.00 39.62 333 ILE A O 1
ATOM 2680 N N . MET A 1 384 ? 130.849 75.843 32.343 1.00 38.33 334 MET A N 1
ATOM 2681 C CA . MET A 1 384 ? 131.983 76.743 32.529 1.00 40.86 334 MET A CA 1
ATOM 2682 C C . MET A 1 384 ? 132.817 76.338 33.738 1.00 39.81 334 MET A C 1
ATOM 2683 O O . MET A 1 384 ? 134.048 76.438 33.716 1.00 40.15 334 MET A O 1
ATOM 2688 N N . GLY A 1 385 ? 132.163 75.895 34.812 1.00 34.52 335 GLY A N 1
ATOM 2689 C CA . GLY A 1 385 ? 132.909 75.355 35.931 1.00 43.16 335 GLY A CA 1
ATOM 2690 C C . GLY A 1 385 ? 133.648 74.081 35.560 1.00 41.91 335 GLY A C 1
ATOM 2691 O O . GLY A 1 385 ? 134.811 73.897 35.925 1.00 44.96 335 GLY A O 1
ATOM 2692 N N . LYS A 1 386 ? 132.993 73.198 34.809 1.00 46.49 336 LYS A N 1
ATOM 2693 C CA . LYS A 1 386 ? 133.559 71.881 34.547 1.00 50.22 336 LYS A CA 1
ATOM 2694 C C . LYS A 1 386 ? 134.718 71.960 33.563 1.00 54.48 336 LYS A C 1
ATOM 2695 O O . LYS A 1 386 ? 135.779 71.369 33.801 1.00 51.48 336 LYS A O 1
ATOM 2701 N N . ILE A 1 387 ? 134.550 72.690 32.457 1.00 47.32 337 ILE A N 1
ATOM 2702 C CA . ILE A 1 387 ? 135.661 72.754 31.512 1.00 53.89 337 ILE A CA 1
ATOM 2703 C C . ILE A 1 387 ? 136.834 73.540 32.100 1.00 53.07 337 ILE A C 1
ATOM 2704 O O . ILE A 1 387 ? 137.993 73.277 31.752 1.00 57.11 337 ILE A O 1
ATOM 2709 N N . HIS A 1 388 ? 136.574 74.479 33.019 1.00 44.02 338 HIS A N 1
ATOM 2710 C CA . HIS A 1 388 ? 137.667 75.283 33.562 1.00 51.60 338 HIS A CA 1
ATOM 2711 C C . HIS A 1 388 ? 138.666 74.439 34.343 1.00 52.65 338 HIS A C 1
ATOM 2712 O O . HIS A 1 388 ? 139.837 74.818 34.445 1.00 46.16 338 HIS A O 1
ATOM 2719 N N . ARG A 1 389 ? 138.226 73.304 34.904 1.00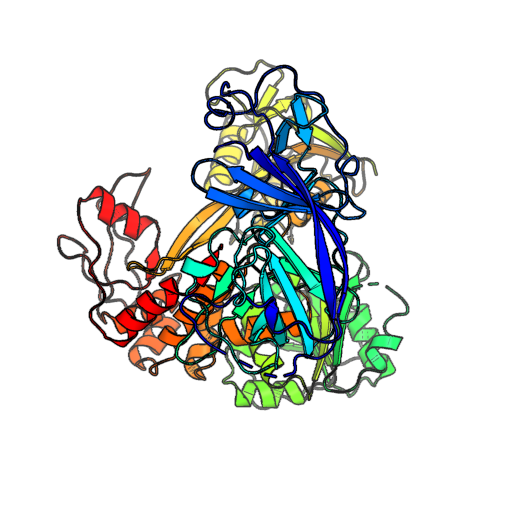 51.03 339 ARG A N 1
ATOM 2720 C CA . ARG A 1 389 ? 139.121 72.422 35.645 1.00 53.88 339 ARG A CA 1
ATOM 2721 C C . ARG A 1 389 ? 140.237 71.859 34.774 1.00 56.63 339 ARG A C 1
ATOM 2722 O O . ARG A 1 389 ? 141.236 71.377 35.317 1.00 58.92 339 ARG A O 1
ATOM 2730 N N . PHE A 1 390 ? 140.074 71.875 33.442 1.00 53.15 340 PHE A N 1
ATOM 2731 C CA . PHE A 1 390 ? 141.108 71.472 32.492 1.00 49.89 340 PHE A CA 1
ATOM 2732 C C . PHE A 1 390 ? 141.320 72.543 31.426 1.00 51.27 340 PHE A C 1
ATOM 2733 O O . PHE A 1 390 ? 141.592 72.231 30.264 1.00 52.36 340 PHE A O 1
ATOM 2741 N N . SER A 1 391 ? 141.214 73.817 31.813 1.00 50.47 341 SER A N 1
ATOM 2742 C CA . SER A 1 391 ? 141.184 74.899 30.838 1.00 45.57 341 SER A CA 1
ATOM 2743 C C . SER A 1 391 ? 142.529 75.126 30.159 1.00 44.39 341 SER A C 1
ATOM 2744 O O . SER A 1 391 ? 142.577 75.795 29.125 1.00 48.69 341 SER A O 1
ATOM 2747 N N . GLU A 1 392 ? 143.620 74.581 30.697 1.00 56.15 342 GLU A N 1
ATOM 2748 C CA . GLU A 1 392 ? 144.926 74.845 30.109 1.00 52.27 342 GLU A CA 1
ATOM 2749 C C . GLU A 1 392 ? 145.077 74.208 28.736 1.00 61.91 342 GLU A C 1
ATOM 2750 O O . GLU A 1 392 ? 146.024 74.548 28.020 1.00 68.92 342 GLU A O 1
ATOM 2756 N N . ASN A 1 393 ? 144.147 73.333 28.337 1.00 64.14 343 ASN A N 1
ATOM 2757 C CA . ASN A 1 393 ? 144.156 72.692 27.027 1.00 60.53 343 ASN A CA 1
ATOM 2758 C C . ASN A 1 393 ? 143.116 73.263 26.064 1.00 62.55 343 ASN A C 1
ATOM 2759 O O . ASN A 1 393 ? 142.856 72.648 25.021 1.00 63.60 343 ASN A O 1
ATOM 2764 N N . LEU A 1 394 ? 142.521 74.413 26.378 1.00 54.61 344 LEU A N 1
ATOM 2765 C CA . LEU A 1 394 ? 141.434 74.961 25.575 1.00 57.77 344 LEU A CA 1
ATOM 2766 C C . LEU A 1 394 ? 141.701 76.418 25.222 1.00 50.19 344 LEU A C 1
ATOM 2767 O O . LEU A 1 394 ? 142.410 77.129 25.935 1.00 52.28 344 LEU A O 1
ATOM 2772 N N . ARG A 1 395 ? 141.114 76.862 24.117 1.00 45.39 345 ARG A N 1
ATOM 2773 C CA . ARG A 1 395 ? 141.001 78.285 23.823 1.00 58.26 345 ARG A CA 1
ATOM 2774 C C . ARG A 1 395 ? 139.534 78.657 23.968 1.00 55.54 345 ARG A C 1
ATOM 2775 O O . ARG A 1 395 ? 138.687 78.148 23.226 1.00 47.84 345 ARG A O 1
ATOM 2783 N N . VAL A 1 396 ? 139.234 79.525 24.929 1.00 51.43 346 VAL A N 1
ATOM 2784 C CA . VAL A 1 396 ? 137.858 79.811 25.312 1.00 53.40 346 VAL A CA 1
ATOM 2785 C C . VAL A 1 396 ? 137.570 81.287 25.093 1.00 54.74 346 VAL A C 1
ATOM 2786 O O . VAL A 1 396 ? 138.293 82.153 25.607 1.00 56.90 346 VAL A O 1
ATOM 2790 N N . VAL A 1 397 ? 136.500 81.566 24.350 1.00 44.29 347 VAL A N 1
ATOM 2791 C CA . VAL A 1 397 ? 136.046 82.922 24.075 1.00 41.69 347 VAL A CA 1
ATOM 2792 C C . VAL A 1 397 ? 134.595 83.041 24.521 1.00 44.83 347 VAL A C 1
ATOM 2793 O O . VAL A 1 397 ? 133.730 82.298 24.037 1.00 45.39 347 VAL A O 1
ATOM 2797 N N . ALA A 1 398 ? 134.324 83.968 25.435 1.00 48.10 348 ALA A N 1
ATOM 2798 C CA . ALA A 1 398 ? 132.981 84.189 25.959 1.00 53.27 348 ALA A CA 1
ATOM 2799 C C . ALA A 1 398 ? 132.425 85.496 25.401 1.00 46.02 348 ALA A C 1
ATOM 2800 O O . ALA A 1 398 ? 133.065 86.544 25.534 1.00 47.74 348 ALA A O 1
ATOM 2802 N N . MET A 1 399 ? 131.231 85.434 24.804 1.00 40.60 349 MET A N 1
ATOM 2803 C CA . MET A 1 399 ? 130.625 86.556 24.092 1.00 52.91 349 MET A CA 1
ATOM 2804 C C . MET A 1 399 ? 129.232 86.868 24.626 1.00 52.66 349 MET A C 1
ATOM 2805 O O . MET A 1 399 ? 128.490 85.964 25.025 1.00 50.94 349 MET A O 1
ATOM 2810 N N . THR A 1 400 ? 128.860 88.150 24.585 1.00 51.64 350 THR A N 1
ATOM 2811 C CA . THR A 1 400 ? 127.478 88.554 24.894 1.00 56.98 350 THR A CA 1
ATOM 2812 C C . THR A 1 400 ? 126.969 89.750 24.069 1.00 55.95 350 THR A C 1
ATOM 2813 O O . THR A 1 400 ? 127.717 90.667 23.744 1.00 62.35 350 THR A O 1
ATOM 2817 N N . HIS A 1 414 ? 115.984 105.947 16.613 1.00 56.18 364 HIS A N 1
ATOM 2818 C CA . HIS A 1 414 ? 114.779 106.758 16.819 1.00 58.21 364 HIS A CA 1
ATOM 2819 C C . HIS A 1 414 ? 114.570 107.106 18.309 1.00 57.41 364 HIS A C 1
ATOM 2820 O O . HIS A 1 414 ? 115.101 106.430 19.194 1.00 56.76 364 HIS A O 1
ATOM 2827 N N . PRO A 1 415 ? 113.808 108.164 18.592 1.00 61.78 365 PRO A N 1
ATOM 2828 C CA . PRO A 1 415 ? 113.633 108.584 19.989 1.00 60.94 365 PRO A CA 1
ATOM 2829 C C . PRO A 1 415 ? 112.604 107.742 20.727 1.00 63.69 365 PRO A C 1
ATOM 2830 O O . PRO A 1 415 ? 111.561 107.365 20.180 1.00 60.32 365 PRO A O 1
ATOM 2834 N N . ILE A 1 416 ? 112.903 107.473 21.994 1.00 50.85 366 ILE A N 1
ATOM 2835 C CA . ILE A 1 416 ? 111.976 106.826 22.911 1.00 49.25 366 ILE A CA 1
ATOM 2836 C C . ILE A 1 416 ? 111.648 107.832 24.012 1.00 42.47 366 ILE A C 1
ATOM 2837 O O . ILE A 1 416 ? 112.518 108.185 24.822 1.00 40.88 366 ILE A O 1
ATOM 2842 N N . GLU A 1 417 ? 110.409 108.322 24.015 1.00 36.72 367 GLU A N 1
ATOM 2843 C CA . GLU A 1 417 ? 109.923 109.224 25.054 1.00 46.26 367 GLU A CA 1
ATOM 2844 C C . GLU A 1 417 ? 109.612 108.409 26.301 1.00 46.55 367 GLU A C 1
ATOM 2845 O O . GLU A 1 417 ? 108.705 107.572 26.290 1.00 49.66 367 GLU A O 1
ATOM 2851 N N . GLU A 1 418 ? 110.346 108.638 27.374 1.00 41.40 368 GLU A N 1
ATOM 2852 C CA . GLU A 1 418 ? 110.173 107.858 28.585 1.00 38.50 368 GLU A CA 1
ATOM 2853 C C . GLU A 1 418 ? 109.321 108.612 29.600 1.00 43.47 368 GLU A C 1
ATOM 2854 O O . GLU A 1 418 ? 109.336 109.843 29.660 1.00 48.51 368 GLU A O 1
ATOM 2860 N N . PHE A 1 419 ? 108.558 107.853 30.385 1.00 42.42 369 PHE A N 1
ATOM 2861 C CA . PHE A 1 419 ? 107.722 108.403 31.442 1.00 36.86 369 PHE A CA 1
ATOM 2862 C C . PHE A 1 419 ? 107.719 107.459 32.628 1.00 44.26 369 PHE A C 1
ATOM 2863 O O . PHE A 1 419 ? 107.881 106.241 32.486 1.00 46.05 369 PHE A O 1
ATOM 2871 N N . ILE A 1 420 ? 107.484 108.036 33.793 1.00 38.56 370 ILE A N 1
ATOM 2872 C CA . ILE A 1 420 ? 107.244 107.277 35.000 1.00 43.15 370 ILE A CA 1
ATOM 2873 C C . ILE A 1 420 ? 105.738 107.256 35.210 1.00 45.74 370 ILE A C 1
ATOM 2874 O O . ILE A 1 420 ? 105.106 108.312 35.330 1.00 49.46 370 ILE A O 1
ATOM 2879 N N . ALA A 1 421 ? 105.168 106.077 35.200 1.00 39.85 371 ALA A N 1
ATOM 2880 C CA . ALA A 1 421 ? 103.750 105.969 35.500 1.00 43.24 371 ALA A CA 1
ATOM 2881 C C . ALA A 1 421 ? 103.552 105.773 37.002 1.00 48.16 371 ALA A C 1
ATOM 2882 O O . ALA A 1 421 ? 104.309 105.031 37.637 1.00 41.49 371 ALA A O 1
ATOM 2884 N N . PRO A 1 422 ? 102.573 106.439 37.604 1.00 48.64 372 PRO A N 1
ATOM 2885 C CA . PRO A 1 422 ? 102.367 106.289 39.044 1.00 48.13 372 PRO A CA 1
ATOM 2886 C C . PRO A 1 422 ? 101.642 104.996 39.379 1.00 53.11 372 PRO A C 1
ATOM 2887 O O . PRO A 1 422 ? 100.871 104.453 38.582 1.00 43.64 372 PRO A O 1
ATOM 2891 N N . GLU A 1 423 ? 101.925 104.496 40.583 1.00 65.72 373 GLU A N 1
ATOM 2892 C CA . GLU A 1 423 ? 101.239 103.321 41.100 1.00 68.77 373 GLU A CA 1
ATOM 2893 C C . GLU A 1 423 ? 99.760 103.636 41.268 1.00 67.84 373 GLU A C 1
ATOM 2894 O O . GLU A 1 423 ? 99.398 104.685 41.800 1.00 82.31 373 GLU A O 1
ATOM 2900 N N . VAL A 1 424 ? 98.912 102.737 40.807 1.00 65.09 374 VAL A N 1
ATOM 2901 C CA . VAL A 1 424 ? 97.466 102.890 40.885 1.00 64.09 374 VAL A CA 1
ATOM 2902 C C . VAL A 1 424 ? 96.989 102.389 42.239 1.00 77.27 374 VAL A C 1
ATOM 2903 O O . VAL A 1 424 ? 97.481 101.381 42.764 1.00 74.12 374 VAL A O 1
ATOM 2907 N N . MET A 1 425 ? 96.004 103.091 42.807 1.00 84.86 375 MET A N 1
ATOM 2908 C CA . MET A 1 425 ? 95.534 102.783 44.151 1.00 88.67 375 MET A CA 1
ATOM 2909 C C . MET A 1 425 ? 94.880 101.409 44.257 1.00 89.01 375 MET A C 1
ATOM 2910 O O . MET A 1 425 ? 94.627 100.955 45.380 1.00 90.02 375 MET A O 1
ATOM 2912 N N . LYS A 1 426 ? 94.615 100.744 43.127 1.00 93.36 376 LYS A N 1
ATOM 2913 C CA . LYS A 1 426 ? 94.182 99.348 43.083 1.00 93.68 376 LYS A CA 1
ATOM 2914 C C . LYS A 1 426 ? 92.752 99.199 43.588 1.00 96.66 376 LYS A C 1
ATOM 2915 O O . LYS A 1 426 ? 92.515 99.022 44.789 1.00 99.11 376 LYS A O 1
ATOM 2917 N N . GLY A 1 427 ? 91.796 99.247 42.663 1.00 91.89 377 GLY A N 1
ATOM 2918 C CA . GLY A 1 427 ? 90.397 99.354 43.000 1.00 83.82 377 GLY A CA 1
ATOM 2919 C C . GLY A 1 427 ? 89.891 100.773 43.138 1.00 79.77 377 GLY A C 1
ATOM 2920 O O . GLY A 1 427 ? 88.680 100.967 43.296 1.00 80.75 377 GLY A O 1
ATOM 2921 N N . GLU A 1 428 ? 90.770 101.771 43.093 1.00 78.00 378 GLU A N 1
ATOM 2922 C CA . GLU A 1 428 ? 90.347 103.165 43.112 1.00 78.20 378 GLU A CA 1
ATOM 2923 C C . GLU A 1 428 ? 90.108 103.669 41.694 1.00 75.80 378 GLU A C 1
ATOM 2924 O O . GLU A 1 428 ? 90.710 103.186 40.730 1.00 71.92 378 GLU A O 1
ATOM 2926 N N . ASP A 1 429 ? 89.221 104.648 41.568 1.00 70.74 379 ASP A N 1
ATOM 2927 C CA . ASP A 1 429 ? 89.034 105.249 40.261 1.00 70.48 379 ASP A CA 1
ATOM 2928 C C . ASP A 1 429 ? 90.239 106.122 39.929 1.00 69.43 379 ASP A C 1
ATOM 2929 O O . ASP A 1 429 ? 90.909 106.674 40.810 1.00 72.31 379 ASP A O 1
ATOM 2934 N N . LEU A 1 430 ? 90.533 106.208 38.636 1.00 65.56 380 LEU A N 1
ATOM 2935 C CA . LEU A 1 430 ? 91.620 107.032 38.141 1.00 66.37 380 LEU A CA 1
ATOM 2936 C C . LEU A 1 430 ? 91.152 108.151 37.235 1.00 67.27 380 LEU A C 1
ATOM 2937 O O . LEU A 1 430 ? 91.907 109.106 37.010 1.00 61.62 380 LEU A O 1
ATOM 2942 N N . GLY A 1 431 ? 89.945 108.056 36.712 1.00 79.19 381 GLY A N 1
ATOM 2943 C CA . GLY A 1 431 ? 89.407 109.001 35.763 1.00 83.26 381 GLY A CA 1
ATOM 2944 C C . GLY A 1 431 ? 89.085 108.328 34.445 1.00 81.12 381 GLY A C 1
ATOM 2945 O O . GLY A 1 431 ? 89.282 107.128 34.256 1.00 86.56 381 GLY A O 1
ATOM 2946 N N . SER A 1 432 ? 88.587 109.142 33.521 1.00 78.41 382 SER A N 1
ATOM 2947 C CA . SER A 1 432 ? 88.160 108.667 32.217 1.00 73.57 382 SER A CA 1
ATOM 2948 C C . SER A 1 432 ? 89.267 108.712 31.164 1.00 69.01 382 SER A C 1
ATOM 2949 O O . SER A 1 432 ? 89.073 108.177 30.065 1.00 71.20 382 SER A O 1
ATOM 2952 N N . GLU A 1 433 ? 90.417 109.329 31.461 1.00 68.87 383 GLU A N 1
ATOM 2953 C CA . GLU A 1 433 ? 91.525 109.396 30.513 1.00 75.60 383 GLU A CA 1
ATOM 2954 C C . GLU A 1 433 ? 92.744 108.583 30.939 1.00 72.04 383 GLU A C 1
ATOM 2955 O O . GLU A 1 433 ? 93.729 108.531 30.186 1.00 66.29 383 GLU A O 1
ATOM 2961 N N . TYR A 1 434 ? 92.692 107.919 32.097 1.00 74.68 384 TYR A N 1
ATOM 2962 C CA . TYR A 1 434 ? 93.735 107.001 32.539 1.00 70.66 384 TYR A CA 1
ATOM 2963 C C . TYR A 1 434 ? 93.122 105.643 32.849 1.00 74.65 384 TYR A C 1
ATOM 2964 O O . TYR A 1 434 ? 91.987 105.560 33.321 1.00 74.40 384 TYR A O 1
ATOM 2973 N N . LEU A 1 435 ? 93.880 104.573 32.590 1.00 77.50 385 LEU A N 1
ATOM 2974 C CA . LEU A 1 435 ? 93.479 103.232 33.010 1.00 67.77 385 LEU A CA 1
ATOM 2975 C C . LEU A 1 435 ? 94.618 102.492 33.701 1.00 61.41 385 LEU A C 1
ATOM 2976 O O . LEU A 1 435 ? 95.802 102.735 33.450 1.00 57.01 385 LEU A O 1
ATOM 2981 N N . ASP A 1 436 ? 94.225 101.568 34.569 1.00 64.67 386 ASP A N 1
ATOM 2982 C CA . ASP A 1 436 ? 95.151 100.674 35.244 1.00 62.24 386 ASP A CA 1
ATOM 2983 C C . ASP A 1 436 ? 95.678 99.638 34.261 1.00 56.55 386 ASP A C 1
ATOM 2984 O O . ASP A 1 436 ? 94.926 98.793 33.773 1.00 49.77 386 ASP A O 1
ATOM 2989 N N . ILE A 1 437 ? 96.971 99.684 33.988 1.00 43.35 387 ILE A N 1
ATOM 2990 C CA . ILE A 1 437 ? 97.632 98.636 33.224 1.00 43.61 387 ILE A CA 1
ATOM 2991 C C . ILE A 1 437 ? 98.713 98.060 34.127 1.00 38.97 387 ILE A C 1
ATOM 2992 O O . ILE A 1 437 ? 99.687 98.749 34.459 1.00 32.49 387 ILE A O 1
ATOM 2997 N N . ALA A 1 438 ? 98.505 96.826 34.585 1.00 35.62 388 ALA A N 1
ATOM 2998 C CA . ALA A 1 438 ? 99.461 96.136 35.451 1.00 33.57 388 ALA A CA 1
ATOM 2999 C C . ALA A 1 438 ? 99.754 96.936 36.717 1.00 36.98 388 ALA A C 1
ATOM 3000 O O . ALA A 1 438 ? 100.873 96.915 37.244 1.00 43.34 388 ALA A O 1
ATOM 3002 N N . GLY A 1 439 ? 98.758 97.659 37.218 1.00 46.06 389 GLY A N 1
ATOM 3003 C CA . GLY A 1 439 ? 98.947 98.449 38.420 1.00 42.93 389 GLY A CA 1
ATOM 3004 C C . GLY A 1 439 ? 99.595 99.793 38.206 1.00 40.45 389 GLY A C 1
ATOM 3005 O O . GLY A 1 439 ? 100.104 100.374 39.170 1.00 45.05 389 GLY A O 1
ATOM 3006 N N . LEU A 1 440 ? 99.591 100.308 36.967 1.00 43.59 390 LEU A N 1
ATOM 3007 C CA . LEU A 1 440 ? 100.245 101.563 36.607 1.00 41.15 390 LEU A CA 1
ATOM 3008 C C . LEU A 1 440 ? 99.266 102.480 35.883 1.00 43.38 390 LEU A C 1
ATOM 3009 O O . LEU A 1 440 ? 98.486 102.033 35.038 1.00 43.31 390 LEU A O 1
ATOM 3014 N N . LYS A 1 441 ? 99.326 103.769 36.213 1.00 51.84 391 LYS A N 1
ATOM 3015 C CA . LYS A 1 441 ? 98.433 104.770 35.639 1.00 52.39 391 LYS A CA 1
ATOM 3016 C C . LYS A 1 441 ? 98.942 105.149 34.251 1.00 43.57 391 LYS A C 1
ATOM 3017 O O . LYS A 1 441 ? 99.983 105.796 34.114 1.00 47.23 391 LYS A O 1
ATOM 3023 N N . ILE A 1 442 ? 98.214 104.740 33.211 1.00 37.45 392 ILE A N 1
ATOM 3024 C CA . ILE A 1 442 ? 98.632 104.915 31.829 1.00 44.87 392 ILE A CA 1
ATOM 3025 C C . ILE A 1 442 ? 97.544 105.717 31.123 1.00 54.41 392 ILE A C 1
ATOM 3026 O O . ILE A 1 442 ? 96.366 105.400 31.280 1.00 58.41 392 ILE A O 1
ATOM 3031 N N . PRO A 1 443 ? 97.882 106.754 30.355 1.00 54.11 393 PRO A N 1
ATOM 3032 C CA . PRO A 1 443 ? 96.831 107.544 29.689 1.00 60.59 393 PRO A CA 1
ATOM 3033 C C . PRO A 1 443 ? 96.134 106.724 28.610 1.00 61.15 393 PRO A C 1
ATOM 3034 O O . PRO A 1 443 ? 96.785 106.059 27.800 1.00 64.98 393 PRO A O 1
ATOM 3038 N N . VAL A 1 444 ? 94.799 106.778 28.607 1.00 55.13 394 VAL A N 1
ATOM 3039 C CA . VAL A 1 444 ? 93.969 105.910 27.770 1.00 54.36 394 VAL A CA 1
ATOM 3040 C C . VAL A 1 444 ? 94.325 106.094 26.301 1.00 58.50 394 VAL A C 1
ATOM 3041 O O . VAL A 1 444 ? 94.088 105.198 25.478 1.00 66.90 394 VAL A O 1
ATOM 3045 N N . GLU A 1 445 ? 94.931 107.239 25.964 1.00 55.09 395 GLU A N 1
ATOM 3046 C CA . GLU A 1 445 ? 95.247 107.518 24.567 1.00 64.30 395 GLU A CA 1
ATOM 3047 C C . GLU A 1 445 ? 96.234 106.509 23.996 1.00 59.31 395 GLU A C 1
ATOM 3048 O O . GLU A 1 445 ? 96.233 106.257 22.783 1.00 55.29 395 GLU A O 1
ATOM 3054 N N . GLU A 1 446 ? 97.073 105.913 24.849 1.00 56.37 396 GLU A N 1
ATOM 3055 C CA . GLU A 1 446 ? 98.036 104.931 24.356 1.00 53.90 396 GLU A CA 1
ATOM 3056 C C . GLU A 1 446 ? 97.348 103.654 23.899 1.00 48.56 396 GLU A C 1
ATOM 3057 O O . GLU A 1 446 ? 97.914 102.904 23.096 1.00 51.24 396 GLU A O 1
ATOM 3063 N N . MET A 1 447 ? 96.130 103.394 24.388 1.00 55.02 397 MET A N 1
ATOM 3064 C CA . MET A 1 447 ? 95.420 102.176 24.009 1.00 59.31 397 MET A CA 1
ATOM 3065 C C . MET A 1 447 ? 95.106 102.135 22.523 1.00 69.58 397 MET A C 1
ATOM 3066 O O . MET A 1 447 ? 94.864 101.049 21.981 1.00 76.60 397 MET A O 1
ATOM 3071 N N . LYS A 1 448 ? 95.118 103.291 21.851 1.00 73.66 398 LYS A N 1
ATOM 3072 C CA . LYS A 1 448 ? 94.946 103.384 20.406 1.00 72.12 398 LYS A CA 1
ATOM 3073 C C . LYS A 1 448 ? 96.206 103.085 19.662 1.00 60.35 398 LYS A C 1
ATOM 3074 O O . LYS A 1 448 ? 96.306 103.263 18.456 1.00 60.11 398 LYS A O 1
ATOM 3080 N N . SER A 1 449 ? 97.203 102.595 20.374 1.00 54.56 399 SER A N 1
ATOM 3081 C CA . SER A 1 449 ? 98.503 102.282 19.814 1.00 53.09 399 SER A CA 1
ATOM 3082 C C . SER A 1 449 ? 98.778 100.796 20.034 1.00 44.23 399 SER A C 1
ATOM 3083 O O . SER A 1 449 ? 97.994 100.099 20.673 1.00 49.15 399 SER A O 1
ATOM 3086 N N . ASN A 1 450 ? 99.906 100.314 19.513 1.00 42.94 400 ASN A N 1
ATOM 3087 C CA . ASN A 1 450 ? 100.330 98.926 19.699 1.00 37.21 400 ASN A CA 1
ATOM 3088 C C . ASN A 1 450 ? 101.257 98.836 20.913 1.00 50.21 400 ASN A C 1
ATOM 3089 O O . ASN A 1 450 ? 102.380 99.361 20.893 1.00 54.36 400 ASN A O 1
ATOM 3094 N N . MET A 1 451 ? 100.800 98.143 21.958 1.00 42.55 401 MET A N 1
ATOM 3095 C CA . MET A 1 451 ? 101.422 98.166 23.273 1.00 40.29 401 MET A CA 1
ATOM 3096 C C . MET A 1 451 ? 101.974 96.801 23.671 1.00 38.00 401 MET A C 1
ATOM 3097 O O . MET A 1 451 ? 101.375 95.763 23.374 1.00 37.25 401 MET A O 1
ATOM 3102 N N . LEU A 1 452 ? 103.131 96.824 24.331 1.00 42.20 402 LEU A N 1
ATOM 3103 C CA . LEU A 1 452 ? 103.714 95.686 25.033 1.00 34.25 402 LEU A CA 1
ATOM 3104 C C . LEU A 1 452 ? 103.824 96.015 26.515 1.00 37.90 402 LEU A C 1
ATOM 3105 O O . LEU A 1 452 ? 104.461 97.006 26.894 1.00 33.60 402 LEU A O 1
ATOM 3110 N N . VAL A 1 453 ? 103.244 95.164 27.345 1.00 28.92 403 VAL A N 1
ATOM 3111 C CA . VAL A 1 453 ? 103.269 95.331 28.787 1.00 28.32 403 VAL A CA 1
ATOM 3112 C C . VAL A 1 453 ? 104.143 94.239 29.392 1.00 32.14 403 VAL A C 1
ATOM 3113 O O . VAL A 1 453 ? 103.936 93.056 29.116 1.00 30.80 403 VAL A O 1
ATOM 3117 N N . PHE A 1 454 ? 105.119 94.638 30.213 1.00 32.20 404 PHE A N 1
ATOM 3118 C CA . PHE A 1 454 ? 106.004 93.700 30.894 1.00 33.41 404 PHE A CA 1
ATOM 3119 C C . PHE A 1 454 ? 105.565 93.542 32.341 1.00 35.16 404 PHE A C 1
ATOM 3120 O O . PHE A 1 454 ? 105.523 94.513 33.100 1.00 29.52 404 PHE A O 1
ATOM 3128 N N . VAL A 1 455 ? 105.312 92.306 32.725 1.00 27.33 405 VAL A N 1
ATOM 3129 C CA . VAL A 1 455 ? 104.625 91.978 33.958 1.00 29.89 405 VAL A CA 1
ATOM 3130 C C . VAL A 1 455 ? 105.482 90.908 34.624 1.00 22.64 405 VAL A C 1
ATOM 3131 O O . VAL A 1 455 ? 106.161 90.180 33.914 1.00 28.54 405 VAL A O 1
ATOM 3135 N N . PRO A 1 456 ? 105.537 90.794 35.952 1.00 29.22 406 PRO A N 1
ATOM 3136 C CA . PRO A 1 456 ? 106.433 89.790 36.560 1.00 26.79 406 PRO A CA 1
ATOM 3137 C C . PRO A 1 456 ? 105.947 88.346 36.472 1.00 37.17 406 PRO A C 1
ATOM 3138 O O . PRO A 1 456 ? 106.758 87.421 36.352 1.00 40.83 406 PRO A O 1
ATOM 3142 N N . THR A 1 457 ? 104.646 88.122 36.535 1.00 34.39 407 THR A N 1
ATOM 3143 C CA . THR A 1 457 ? 104.137 86.772 36.720 1.00 38.75 407 THR A CA 1
ATOM 3144 C C . THR A 1 457 ? 103.181 86.367 35.608 1.00 37.92 407 THR A C 1
ATOM 3145 O O . THR A 1 457 ? 102.469 87.198 35.026 1.00 35.08 407 THR A O 1
ATOM 3149 N N . ARG A 1 458 ? 103.216 85.070 35.316 1.00 35.63 408 ARG A N 1
ATOM 3150 C CA . ARG A 1 458 ? 102.162 84.322 34.642 1.00 44.06 408 ARG A CA 1
ATOM 3151 C C . ARG A 1 458 ? 100.774 84.884 34.929 1.00 42.01 408 ARG A C 1
ATOM 3152 O O . ARG A 1 458 ? 100.024 85.220 34.008 1.00 37.68 408 ARG A O 1
ATOM 3160 N N . ASN A 1 459 ? 100.430 84.976 36.215 1.00 44.40 409 ASN A N 1
ATOM 3161 C CA . ASN A 1 459 ? 99.080 85.368 36.607 1.00 51.74 409 ASN A CA 1
ATOM 3162 C C . ASN A 1 459 ? 98.775 86.793 36.182 1.00 52.34 409 ASN A C 1
ATOM 3163 O O . ASN A 1 459 ? 97.733 87.047 35.564 1.00 46.79 409 ASN A O 1
ATOM 3168 N N . MET A 1 460 ? 99.666 87.742 36.522 1.00 50.85 410 MET A N 1
ATOM 3169 C CA . MET A 1 460 ? 99.460 89.127 36.110 1.00 42.58 410 MET A CA 1
ATOM 3170 C C . MET A 1 460 ? 99.291 89.227 34.604 1.00 36.41 410 MET A C 1
ATOM 3171 O O . MET A 1 460 ? 98.466 90.008 34.119 1.00 38.16 410 MET A O 1
ATOM 3176 N N . ALA A 1 461 ? 100.053 88.437 33.844 1.00 39.50 411 ALA A N 1
ATOM 3177 C CA . ALA A 1 461 ? 99.916 88.485 32.392 1.00 39.83 411 ALA A CA 1
ATOM 3178 C C . ALA A 1 461 ? 98.518 88.040 31.966 1.00 37.42 411 ALA A C 1
ATOM 3179 O O . ALA A 1 461 ? 97.838 88.728 31.194 1.00 31.10 411 ALA A O 1
ATOM 3181 N N . VAL A 1 462 ? 98.044 86.922 32.512 1.00 35.69 412 VAL A N 1
ATOM 3182 C CA . VAL A 1 462 ? 96.719 86.424 32.147 1.00 32.90 412 VAL A CA 1
ATOM 3183 C C . VAL A 1 462 ? 95.621 87.371 32.638 1.00 43.25 412 VAL A C 1
ATOM 3184 O O . VAL A 1 462 ? 94.728 87.755 31.868 1.00 37.08 412 VAL A O 1
ATOM 3188 N N . GLU A 1 463 ? 95.688 87.803 33.911 1.00 46.77 413 GLU A N 1
ATOM 3189 C CA . GLU A 1 463 ? 94.631 88.670 34.448 1.00 41.94 413 GLU A CA 1
ATOM 3190 C C . GLU A 1 463 ? 94.618 90.033 33.769 1.00 38.12 413 GLU A C 1
ATOM 3191 O O . GLU A 1 463 ? 93.542 90.609 33.558 1.00 45.83 413 GLU A O 1
ATOM 3197 N N . THR A 1 464 ? 95.791 90.577 33.419 1.00 34.44 414 THR A N 1
ATOM 3198 C CA . THR A 1 464 ? 95.781 91.874 32.744 1.00 36.01 414 THR A CA 1
ATOM 3199 C C . THR A 1 464 ? 95.205 91.761 31.333 1.00 41.81 414 THR A C 1
ATOM 3200 O O . THR A 1 464 ? 94.427 92.623 30.913 1.00 40.88 414 THR A O 1
ATOM 3204 N N . ALA A 1 465 ? 95.580 90.710 30.588 1.00 35.33 415 ALA A N 1
ATOM 3205 C CA . ALA A 1 465 ? 95.031 90.511 29.253 1.00 41.75 415 ALA A CA 1
ATOM 3206 C C . ALA A 1 465 ? 93.522 90.310 29.320 1.00 55.57 415 ALA A C 1
ATOM 3207 O O . ALA A 1 465 ? 92.786 90.717 28.414 1.00 58.34 415 ALA A O 1
ATOM 3209 N N . LYS A 1 466 ? 93.037 89.696 30.400 1.00 52.42 416 LYS A N 1
ATOM 3210 C CA . LYS A 1 466 ? 91.613 89.365 30.462 1.00 48.88 416 LYS A CA 1
ATOM 3211 C C . LYS A 1 466 ? 90.759 90.591 30.773 1.00 52.29 416 LYS A C 1
ATOM 3212 O O . LYS A 1 466 ? 89.741 90.819 30.102 1.00 53.45 416 LYS A O 1
ATOM 3218 N N . LYS A 1 467 ? 91.133 91.392 31.794 1.00 49.88 417 LYS A N 1
ATOM 3219 C CA . LYS A 1 467 ? 90.365 92.606 32.082 1.00 53.08 417 LYS A CA 1
ATOM 3220 C C . LYS A 1 467 ? 90.464 93.621 30.943 1.00 56.48 417 LYS A C 1
ATOM 3221 O O . LYS A 1 467 ? 89.555 94.442 30.773 1.00 63.83 417 LYS A O 1
ATOM 3227 N N . LEU A 1 468 ? 91.535 93.568 30.140 1.00 52.81 418 LEU A N 1
ATOM 3228 C CA . LEU A 1 468 ? 91.613 94.443 28.976 1.00 47.87 418 LEU A CA 1
ATOM 3229 C C . LEU A 1 468 ? 90.696 93.991 27.840 1.00 46.58 418 LEU A C 1
ATOM 3230 O O . LEU A 1 468 ? 90.313 94.822 27.012 1.00 48.02 418 LEU A O 1
ATOM 3235 N N . LYS A 1 469 ? 90.323 92.707 27.787 1.00 51.23 419 LYS A N 1
ATOM 3236 C CA . LYS A 1 469 ? 89.293 92.285 26.839 1.00 58.65 419 LYS A CA 1
ATOM 3237 C C . LYS A 1 469 ? 87.895 92.581 27.374 1.00 50.49 419 LYS A C 1
ATOM 3238 O O . LYS A 1 469 ? 87.026 93.029 26.623 1.00 60.30 419 LYS A O 1
ATOM 3244 N N . ALA A 1 470 ? 87.670 92.345 28.672 1.00 51.15 420 ALA A N 1
ATOM 3245 C CA . ALA A 1 470 ? 86.386 92.618 29.311 1.00 53.48 420 ALA A CA 1
ATOM 3246 C C . ALA A 1 470 ? 86.049 94.101 29.331 1.00 62.25 420 ALA A C 1
ATOM 32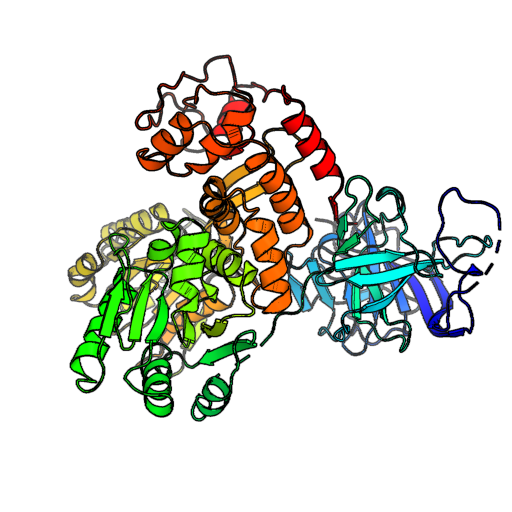47 O O . ALA A 1 470 ? 84.874 94.462 29.490 1.00 59.89 420 ALA A O 1
ATOM 3249 N N . LYS A 1 471 ? 87.050 94.965 29.201 1.00 67.14 421 LYS A N 1
ATOM 3250 C CA . LYS A 1 471 ? 86.822 96.381 28.970 1.00 69.07 421 LYS A CA 1
ATOM 3251 C C . LYS A 1 471 ? 86.887 96.730 27.489 1.00 65.33 421 LYS A C 1
ATOM 3252 O O . LYS A 1 471 ? 86.774 97.907 27.135 1.00 71.65 421 LYS A O 1
ATOM 3258 N N . GLY A 1 472 ? 87.074 95.731 26.620 1.00 62.16 422 GLY A N 1
ATOM 3259 C CA . GLY A 1 472 ? 86.799 95.858 25.200 1.00 57.18 422 GLY A CA 1
ATOM 3260 C C . GLY A 1 472 ? 87.988 95.983 24.267 1.00 54.03 422 GLY A C 1
ATOM 3261 O O . GLY A 1 472 ? 87.773 96.239 23.079 1.00 54.21 422 GLY A O 1
ATOM 3262 N N . TYR A 1 473 ? 89.223 95.811 24.732 1.00 54.29 423 TYR A N 1
ATOM 3263 C CA . TYR A 1 473 ? 90.388 96.006 23.878 1.00 57.27 423 TYR A CA 1
ATOM 3264 C C . TYR A 1 473 ? 90.913 94.668 23.358 1.00 53.72 423 TYR A C 1
ATOM 3265 O O . TYR A 1 473 ? 90.625 93.604 23.907 1.00 55.99 423 TYR A O 1
ATOM 3274 N N . ASN A 1 474 ? 91.739 94.749 22.309 1.00 56.99 424 ASN A N 1
ATOM 3275 C CA . ASN A 1 474 ? 92.353 93.587 21.651 1.00 51.32 424 ASN A CA 1
ATOM 3276 C C . ASN A 1 474 ? 93.628 93.153 22.392 1.00 53.47 424 ASN A C 1
ATOM 3277 O O . ASN A 1 474 ? 94.760 93.449 21.987 1.00 45.50 424 ASN A O 1
ATOM 3282 N N . SER A 1 475 ? 93.440 92.404 23.479 1.00 47.72 425 SER A N 1
ATOM 3283 C CA . SER A 1 475 ? 94.547 92.001 24.340 1.00 51.02 425 SER A CA 1
ATOM 3284 C C . SER A 1 475 ? 94.936 90.544 24.111 1.00 43.05 425 SER A C 1
ATOM 3285 O O . SER A 1 475 ? 94.117 89.719 23.707 1.00 38.36 425 SER A O 1
ATOM 3288 N N . GLY A 1 476 ? 96.204 90.234 24.396 1.00 46.66 426 GLY A N 1
ATOM 3289 C CA . GLY A 1 476 ? 96.675 88.861 24.463 1.00 41.18 426 GLY A CA 1
ATOM 3290 C C . GLY A 1 476 ? 97.760 88.735 25.517 1.00 42.30 426 GLY A C 1
ATOM 3291 O O . GLY A 1 476 ? 98.223 89.730 26.079 1.00 39.16 426 GLY A O 1
ATOM 3292 N N . TYR A 1 477 ? 98.177 87.497 25.787 1.00 37.16 427 TYR A N 1
ATOM 3293 C CA . TYR A 1 477 ? 99.202 87.282 26.800 1.00 35.29 427 TYR A CA 1
ATOM 3294 C C . TYR A 1 477 ? 100.232 86.273 26.327 1.00 40.60 427 TYR A C 1
ATOM 3295 O O . TYR A 1 477 ? 99.973 85.428 25.463 1.00 47.21 427 TYR A O 1
ATOM 3304 N N . TYR A 1 478 ? 101.390 86.331 26.982 1.00 43.16 428 TYR A N 1
ATOM 3305 C CA . TYR A 1 478 ? 102.489 85.414 26.712 1.00 43.08 428 TYR A CA 1
ATOM 3306 C C . TYR A 1 478 ? 103.298 85.226 27.984 1.00 42.80 428 TYR A C 1
ATOM 3307 O O . TYR A 1 478 ? 103.571 86.196 28.699 1.00 44.43 428 TYR A O 1
ATOM 3316 N N . TYR A 1 479 ? 103.657 83.974 28.263 1.00 37.10 429 TYR A N 1
ATOM 3317 C CA . TYR A 1 479 ? 104.554 83.640 29.355 1.00 44.27 429 TYR A CA 1
ATOM 3318 C C . TYR A 1 479 ? 105.303 82.366 28.973 1.00 51.39 429 TYR A C 1
ATOM 3319 O O . TYR A 1 479 ? 105.120 81.827 27.877 1.00 50.11 429 TYR A O 1
ATOM 3328 N N . SER A 1 480 ? 106.173 81.897 29.870 1.00 47.63 430 SER A N 1
ATOM 3329 C CA . SER A 1 480 ? 107.103 80.843 29.480 1.00 59.97 430 SER A CA 1
ATOM 3330 C C . SER A 1 480 ? 106.349 79.555 29.174 1.00 59.99 430 SER A C 1
ATOM 3331 O O . SER A 1 480 ? 105.320 79.253 29.790 1.00 56.16 430 SER A O 1
ATOM 3334 N N . GLY A 1 481 ? 106.850 78.806 28.191 1.00 57.20 431 GLY A N 1
ATOM 3335 C CA . GLY A 1 481 ? 106.200 77.584 27.769 1.00 61.73 431 GLY A CA 1
ATOM 3336 C C . GLY A 1 481 ? 105.014 77.782 26.857 1.00 65.26 431 GLY A C 1
ATOM 3337 O O . GLY A 1 481 ? 104.550 76.807 26.251 1.00 73.75 431 GLY A O 1
ATOM 3338 N N . GLU A 1 482 ? 104.499 79.002 26.744 1.00 60.77 432 GLU A N 1
ATOM 3339 C CA . GLU A 1 482 ? 103.472 79.297 25.763 1.00 61.71 432 GLU A CA 1
ATOM 3340 C C . GLU A 1 482 ? 104.065 79.266 24.357 1.00 70.17 432 GLU A C 1
ATOM 3341 O O . GLU A 1 482 ? 105.268 79.456 24.153 1.00 72.70 432 GLU A O 1
ATOM 3347 N N . ASP A 1 483 ? 103.200 79.032 23.378 1.00 74.40 433 ASP A N 1
ATOM 3348 C CA . ASP A 1 483 ? 103.639 78.947 21.996 1.00 76.70 433 ASP A CA 1
ATOM 3349 C C . ASP A 1 483 ? 103.565 80.320 21.338 1.00 67.74 433 ASP A C 1
ATOM 3350 O O . ASP A 1 483 ? 102.470 80.895 21.254 1.00 67.21 433 ASP A O 1
ATOM 3355 N N . PRO A 1 484 ? 104.679 80.858 20.832 1.00 64.88 434 PRO A N 1
ATOM 3356 C CA . PRO A 1 484 ? 104.676 82.250 20.350 1.00 51.78 434 PRO A CA 1
ATOM 3357 C C . PRO A 1 484 ? 103.717 82.500 19.200 1.00 54.44 434 PRO A C 1
ATOM 3358 O O . PRO A 1 484 ? 103.327 83.660 18.986 1.00 49.37 434 PRO A O 1
ATOM 3362 N N . SER A 1 485 ? 103.328 81.456 18.450 1.00 54.59 435 SER A N 1
ATOM 3363 C CA . SER A 1 485 ? 102.425 81.649 17.315 1.00 57.43 435 SER A CA 1
ATOM 3364 C C . SER A 1 485 ? 101.080 82.205 17.760 1.00 55.07 435 SER A C 1
ATOM 3365 O O . SER A 1 485 ? 100.429 82.932 17.000 1.00 56.49 435 SER A O 1
ATOM 3368 N N . ASN A 1 486 ? 100.661 81.893 18.991 1.00 46.80 436 ASN A N 1
ATOM 3369 C CA . ASN A 1 486 ? 99.346 82.274 19.501 1.00 40.72 436 ASN A CA 1
ATOM 3370 C C . ASN A 1 486 ? 99.129 83.783 19.605 1.00 45.88 436 ASN A C 1
ATOM 3371 O O . ASN A 1 486 ? 98.001 84.205 19.879 1.00 52.15 436 ASN A O 1
ATOM 3376 N N . LEU A 1 487 ? 100.155 84.612 19.409 1.00 40.96 437 LEU A N 1
ATOM 3377 C CA . LEU A 1 487 ? 99.917 86.046 19.406 1.00 40.88 437 LEU A CA 1
ATOM 3378 C C . LEU A 1 487 ? 99.550 86.593 18.029 1.00 46.05 437 LEU A C 1
ATOM 3379 O O . LEU A 1 487 ? 99.064 87.733 17.941 1.00 47.19 437 LEU A O 1
ATOM 3384 N N . ARG A 1 488 ? 99.734 85.810 16.958 1.00 45.97 438 ARG A N 1
ATOM 3385 C CA . ARG A 1 488 ? 99.453 86.326 15.618 1.00 47.24 438 ARG A CA 1
ATOM 3386 C C . ARG A 1 488 ? 97.997 86.765 15.450 1.00 49.78 438 ARG A C 1
ATOM 3387 O O . ARG A 1 488 ? 97.717 87.674 14.657 1.00 52.54 438 ARG A O 1
ATOM 3395 N N . VAL A 1 489 ? 97.067 86.178 16.201 1.00 43.80 439 VAL A N 1
ATOM 3396 C CA . VAL A 1 489 ? 95.692 86.651 16.135 1.00 43.98 439 VAL A CA 1
ATOM 3397 C C . VAL A 1 489 ? 95.480 87.934 16.918 1.00 55.92 439 VAL A C 1
ATOM 3398 O O . VAL A 1 489 ? 94.531 88.678 16.628 1.00 59.57 439 VAL A O 1
ATOM 3402 N N . VAL A 1 490 ? 96.311 88.209 17.924 1.00 54.91 440 VAL A N 1
ATOM 3403 C CA . VAL A 1 490 ? 96.206 89.498 18.590 1.00 48.84 440 VAL A CA 1
ATOM 3404 C C . VAL A 1 490 ? 96.837 90.588 17.731 1.00 51.42 440 VAL A C 1
ATOM 3405 O O . VAL A 1 490 ? 96.239 91.652 17.517 1.00 51.55 440 VAL A O 1
ATOM 3409 N N . THR A 1 491 ? 98.034 90.329 17.199 1.00 37.10 441 THR A N 1
ATOM 3410 C CA . THR A 1 491 ? 98.819 91.389 16.587 1.00 56.45 441 THR A CA 1
ATOM 3411 C C . THR A 1 491 ? 98.360 91.739 15.176 1.00 68.70 441 THR A C 1
ATOM 3412 O O . THR A 1 491 ? 98.762 92.785 14.654 1.00 79.32 441 THR A O 1
ATOM 3416 N N . SER A 1 492 ? 97.530 90.898 14.556 1.00 58.29 442 SER A N 1
ATOM 3417 C CA . SER A 1 492 ? 96.984 91.191 13.237 1.00 57.49 442 SER A CA 1
ATOM 3418 C C . SER A 1 492 ? 96.018 92.365 13.250 1.00 67.85 442 SER A C 1
ATOM 3419 O O . SER A 1 492 ? 95.755 92.949 12.193 1.00 69.41 442 SER A O 1
ATOM 3422 N N . GLN A 1 493 ? 95.479 92.711 14.414 1.00 66.26 443 GLN A N 1
ATOM 3423 C CA . GLN A 1 493 ? 94.374 93.656 14.541 1.00 64.78 443 GLN A CA 1
ATOM 3424 C C . GLN A 1 493 ? 94.835 94.823 15.418 1.00 59.78 443 GLN A C 1
ATOM 3425 O O . GLN A 1 493 ? 94.918 94.702 16.645 1.00 55.69 443 GLN A O 1
ATOM 3431 N N . SER A 1 494 ? 95.166 95.946 14.785 1.00 59.50 444 SER A N 1
ATOM 3432 C CA . SER A 1 494 ? 95.598 97.143 15.512 1.00 62.59 444 SER A CA 1
ATOM 3433 C C . SER A 1 494 ? 94.415 98.032 15.893 1.00 71.41 444 SER A C 1
ATOM 3434 O O . SER A 1 494 ? 93.449 98.152 15.131 1.00 70.02 444 SER A O 1
ATOM 3437 N N . PRO A 1 495 ? 94.483 98.661 17.081 1.00 74.13 445 PRO A N 1
ATOM 3438 C CA . PRO A 1 495 ? 95.550 98.526 18.081 1.00 68.26 445 PRO A CA 1
ATOM 3439 C C . PRO A 1 495 ? 95.473 97.224 18.886 1.00 62.84 445 PRO A C 1
ATOM 3440 O O . PRO A 1 495 ? 94.380 96.782 19.269 1.00 54.40 445 PRO A O 1
ATOM 3444 N N . TYR A 1 496 ? 96.628 96.617 19.139 1.00 54.31 446 TYR A N 1
ATOM 3445 C CA . TYR A 1 496 ? 96.708 95.470 20.023 1.00 49.60 446 TYR A CA 1
ATOM 3446 C C . TYR A 1 496 ? 97.473 95.842 21.282 1.00 57.35 446 TYR A C 1
ATOM 3447 O O . TYR A 1 496 ? 98.155 96.870 21.340 1.00 51.74 446 TYR A O 1
ATOM 3456 N N . VAL A 1 497 ? 97.339 94.994 22.300 1.00 50.35 447 VAL A N 1
ATOM 3457 C CA . VAL A 1 497 ? 98.146 95.102 23.507 1.00 49.66 447 VAL A CA 1
ATOM 3458 C C . VAL A 1 497 ? 98.512 93.696 23.949 1.00 47.74 447 VAL A C 1
ATOM 3459 O O . VAL A 1 497 ? 97.627 92.867 24.193 1.00 44.12 447 VAL A O 1
ATOM 3463 N N . VAL A 1 498 ? 99.811 93.428 24.032 1.00 40.64 448 VAL A N 1
ATOM 3464 C CA . VAL A 1 498 ? 100.350 92.157 24.490 1.00 30.14 448 VAL A CA 1
ATOM 3465 C C . VAL A 1 498 ? 100.903 92.347 25.899 1.00 31.84 448 VAL A C 1
ATOM 3466 O O . VAL A 1 498 ? 101.621 93.322 26.175 1.00 28.66 448 VAL A O 1
ATOM 3470 N N . VAL A 1 499 ? 100.540 91.436 26.797 1.00 26.01 449 VAL A N 1
ATOM 3471 C CA . VAL A 1 499 ? 101.001 91.432 28.180 1.00 31.88 449 VAL A CA 1
ATOM 3472 C C . VAL A 1 499 ? 101.900 90.216 28.343 1.00 36.14 449 VAL A C 1
ATOM 3473 O O . VAL A 1 499 ? 101.482 89.095 28.040 1.00 30.90 449 VAL A O 1
ATOM 3477 N N . ALA A 1 500 ? 103.133 90.427 28.807 1.00 35.94 450 ALA A N 1
ATOM 3478 C CA . ALA A 1 500 ? 104.124 89.359 28.786 1.00 30.33 450 ALA A CA 1
ATOM 3479 C C . ALA A 1 500 ? 105.031 89.429 30.008 1.00 32.52 450 ALA A C 1
ATOM 3480 O O . ALA A 1 500 ? 105.235 90.497 30.598 1.00 31.99 450 ALA A O 1
ATOM 3482 N N . THR A 1 501 ? 105.563 88.259 30.383 1.00 31.10 451 THR A N 1
ATOM 3483 C CA . THR A 1 501 ? 106.659 88.145 31.343 1.00 37.93 451 THR A CA 1
ATOM 3484 C C . THR A 1 501 ? 107.992 88.298 30.610 1.00 31.34 451 THR A C 1
ATOM 3485 O O . THR A 1 501 ? 108.045 88.525 29.396 1.00 36.98 451 THR A O 1
ATOM 3489 N N . ASN A 1 502 ? 109.094 88.144 31.341 1.00 42.30 452 ASN A N 1
ATOM 3490 C CA . ASN A 1 502 ? 110.406 88.170 30.688 1.00 51.24 452 ASN A CA 1
ATOM 3491 C C . ASN A 1 502 ? 110.585 87.046 29.665 1.00 64.61 452 ASN A C 1
ATOM 3492 O O . ASN A 1 502 ? 111.535 87.100 28.875 1.00 77.92 452 ASN A O 1
ATOM 3497 N N . ALA A 1 503 ? 109.697 86.041 29.653 1.00 49.00 453 ALA A N 1
ATOM 3498 C CA . ALA A 1 503 ? 109.814 84.932 28.709 1.00 49.85 453 ALA A CA 1
ATOM 3499 C C . ALA A 1 503 ? 109.750 85.375 27.251 1.00 50.61 453 ALA A C 1
ATOM 3500 O O . ALA A 1 503 ? 110.258 84.666 26.376 1.00 57.56 453 ALA A O 1
ATOM 3502 N N . ILE A 1 504 ? 109.128 86.518 26.963 1.00 42.53 454 ILE A N 1
ATOM 3503 C CA . ILE A 1 504 ? 109.049 87.006 25.590 1.00 51.19 454 ILE A CA 1
ATOM 3504 C C . ILE A 1 504 ? 110.414 87.382 25.008 1.00 79.43 454 ILE A C 1
ATOM 3505 O O . ILE A 1 504 ? 110.534 87.599 23.793 1.00 89.25 454 ILE A O 1
ATOM 3510 N N . GLU A 1 505 ? 111.459 87.432 25.827 1.00 82.25 455 GLU A N 1
ATOM 3511 C CA . GLU A 1 505 ? 112.748 87.934 25.370 1.00 85.25 455 GLU A CA 1
ATOM 3512 C C . GLU A 1 505 ? 113.911 87.352 26.160 1.00 85.19 455 GLU A C 1
ATOM 3513 O O . GLU A 1 505 ? 114.896 88.042 26.420 1.00 84.78 455 GLU A O 1
ATOM 3519 N N . GLY A 1 507 ? 112.242 85.128 21.887 1.00 71.48 457 GLY A N 1
ATOM 3520 C CA . GLY A 1 507 ? 112.236 85.371 20.452 1.00 75.08 457 GLY A CA 1
ATOM 3521 C C . GLY A 1 507 ? 110.846 85.446 19.836 1.00 83.93 457 GLY A C 1
ATOM 3522 O O . GLY A 1 507 ? 110.352 84.463 19.274 1.00 87.62 457 GLY A O 1
ATOM 3523 N N . VAL A 1 508 ? 110.219 86.624 19.934 1.00 86.70 458 VAL A N 1
ATOM 3524 C CA . VAL A 1 508 ? 108.849 86.863 19.489 1.00 77.87 458 VAL A CA 1
ATOM 3525 C C . VAL A 1 508 ? 108.813 88.163 18.685 1.00 71.50 458 VAL A C 1
ATOM 3526 O O . VAL A 1 508 ? 109.686 89.024 18.817 1.00 66.15 458 VAL A O 1
ATOM 3530 N N . THR A 1 509 ? 107.789 88.304 17.840 1.00 68.06 459 THR A N 1
ATOM 3531 C CA . THR A 1 509 ? 107.740 89.372 16.839 1.00 74.38 459 THR A CA 1
ATOM 3532 C C . THR A 1 509 ? 106.483 90.211 17.023 1.00 71.15 459 THR A C 1
ATOM 3533 O O . THR A 1 509 ? 105.369 89.739 16.765 1.00 76.01 459 THR A O 1
ATOM 3537 N N . LEU A 1 510 ? 106.659 91.462 17.445 1.00 61.68 460 LEU A N 1
ATOM 3538 C CA . LEU A 1 510 ? 105.536 92.349 17.733 1.00 61.95 460 LEU A CA 1
ATOM 3539 C C . LEU A 1 510 ? 105.510 93.476 16.709 1.00 61.49 460 LEU A C 1
ATOM 3540 O O . LEU A 1 510 ? 106.132 94.525 16.911 1.00 66.31 460 LEU A O 1
ATOM 3545 N N . PRO A 1 511 ? 104.800 93.308 15.598 1.00 64.81 461 PRO A N 1
ATOM 3546 C CA . PRO A 1 511 ? 104.894 94.280 14.506 1.00 63.88 461 PRO A CA 1
ATOM 3547 C C . PRO A 1 511 ? 104.338 95.639 14.895 1.00 67.81 461 PRO A C 1
ATOM 3548 O O . PRO A 1 511 ? 103.367 95.743 15.650 1.00 79.90 461 PRO A O 1
ATOM 3552 N N . ASP A 1 512 ? 104.976 96.689 14.371 1.00 59.47 462 ASP A N 1
ATOM 3553 C CA . ASP A 1 512 ? 104.472 98.053 14.500 1.00 53.80 462 ASP A CA 1
ATOM 3554 C C . ASP A 1 512 ? 104.337 98.456 15.968 1.00 44.95 462 ASP A C 1
ATOM 3555 O O . ASP A 1 512 ? 103.396 99.153 16.359 1.00 45.78 462 ASP A O 1
ATOM 3560 N N . LEU A 1 513 ? 105.275 97.993 16.791 1.00 39.47 463 LEU A N 1
ATOM 3561 C CA . LEU A 1 513 ? 105.204 98.244 18.227 1.00 45.71 463 LEU A CA 1
ATOM 3562 C C . LEU A 1 513 ? 105.468 99.717 18.523 1.00 45.48 463 LEU A C 1
ATOM 3563 O O . LEU A 1 513 ? 106.481 100.272 18.092 1.00 42.63 463 LEU A O 1
ATOM 3568 N N . ASP A 1 514 ? 104.551 100.348 19.254 1.00 45.69 464 ASP A N 1
ATOM 3569 C CA . ASP A 1 514 ? 104.641 101.769 19.564 1.00 45.68 464 ASP A CA 1
ATOM 3570 C C . ASP A 1 514 ? 105.115 102.041 20.992 1.00 51.41 464 ASP A C 1
ATOM 3571 O O . ASP A 1 514 ? 106.095 102.761 21.194 1.00 51.99 464 ASP A O 1
ATOM 3576 N N . VAL A 1 515 ? 104.427 101.487 21.993 1.00 50.39 465 VAL A N 1
ATOM 3577 C CA . VAL A 1 515 ? 104.660 101.854 23.385 1.00 52.23 465 VAL A CA 1
ATOM 3578 C C . VAL A 1 515 ? 104.852 100.600 24.234 1.00 49.64 465 VAL A C 1
ATOM 3579 O O . VAL A 1 515 ? 104.158 99.590 24.053 1.00 40.69 465 VAL A O 1
ATOM 3583 N N . VAL A 1 516 ? 105.806 100.671 25.156 1.00 40.34 466 VAL A N 1
ATOM 3584 C CA . VAL A 1 516 ? 106.031 99.650 26.171 1.00 35.90 466 VAL A CA 1
ATOM 3585 C C . VAL A 1 516 ? 105.594 100.197 27.528 1.00 32.82 466 VAL A C 1
ATOM 3586 O O . VAL A 1 516 ? 105.833 101.369 27.854 1.00 31.85 466 VAL A O 1
ATOM 3590 N N . VAL A 1 517 ? 104.913 99.358 28.300 1.00 30.28 467 VAL A N 1
ATOM 3591 C CA . VAL A 1 517 ? 104.608 99.632 29.696 1.00 33.44 467 VAL A CA 1
ATOM 3592 C C . VAL A 1 517 ? 105.318 98.576 30.526 1.00 36.96 467 VAL A C 1
ATOM 3593 O O . VAL A 1 517 ? 105.181 97.375 30.262 1.00 38.84 467 VAL A O 1
ATOM 3597 N N . ASP A 1 518 ? 106.074 99.020 31.525 1.00 38.27 468 ASP A N 1
ATOM 3598 C CA . ASP A 1 518 ? 107.072 98.186 32.177 1.00 26.76 468 ASP A CA 1
ATOM 3599 C C . ASP A 1 518 ? 106.914 98.305 33.682 1.00 25.64 468 ASP A C 1
ATOM 3600 O O . ASP A 1 518 ? 107.260 99.338 34.264 1.00 25.95 468 ASP A O 1
ATOM 3605 N N . THR A 1 519 ? 106.451 97.228 34.318 1.00 26.84 469 THR A N 1
ATOM 3606 C CA . THR A 1 519 ? 106.362 97.216 35.774 1.00 27.77 469 THR A CA 1
ATOM 3607 C C . THR A 1 519 ? 107.719 97.318 36.464 1.00 30.32 469 THR A C 1
ATOM 3608 O O . THR A 1 519 ? 107.759 97.567 37.669 1.00 35.16 469 THR A O 1
ATOM 3612 N N . GLY A 1 520 ? 108.824 97.119 35.747 1.00 31.81 470 GLY A N 1
ATOM 3613 C CA . GLY A 1 520 ? 110.112 97.036 36.406 1.00 24.26 470 GLY A CA 1
ATOM 3614 C C . GLY A 1 520 ? 110.377 95.726 37.102 1.00 32.31 470 GLY A C 1
ATOM 3615 O O . GLY A 1 520 ? 111.434 95.573 37.733 1.00 35.65 470 GLY A O 1
ATOM 3616 N N . LEU A 1 521 ? 109.454 94.769 37.003 1.00 32.87 471 LEU A N 1
ATOM 3617 C CA . LEU A 1 521 ? 109.484 93.584 37.835 1.00 29.66 471 LEU A CA 1
ATOM 3618 C C . LEU A 1 521 ? 109.642 92.305 37.019 1.00 31.64 471 LEU A C 1
ATOM 3619 O O . LEU A 1 521 ? 109.356 92.244 35.819 1.00 32.57 471 LEU A O 1
ATOM 3624 N N . LYS A 1 522 ? 110.113 91.276 37.716 1.00 35.58 472 LYS A N 1
ATOM 3625 C CA . LYS A 1 522 ? 110.207 89.931 37.186 1.00 31.30 472 LYS A CA 1
ATOM 3626 C C . LYS A 1 522 ? 109.985 88.970 38.345 1.00 31.40 472 LYS A C 1
ATOM 3627 O O . LYS A 1 522 ? 109.962 89.364 39.514 1.00 32.65 472 LYS A O 1
ATOM 3633 N N . CYS A 1 523 ? 109.776 87.704 38.019 1.00 30.90 473 CYS A N 1
ATOM 3634 C CA . CYS A 1 523 ? 109.526 86.698 39.042 1.00 39.56 473 CYS A CA 1
ATOM 3635 C C . CYS A 1 523 ? 110.427 85.504 38.762 1.00 40.24 473 CYS A C 1
ATOM 3636 O O . CYS A 1 523 ? 110.289 84.870 37.713 1.00 41.80 473 CYS A O 1
ATOM 3639 N N . GLU A 1 524 ? 111.358 85.222 39.693 1.00 38.82 474 GLU A N 1
ATOM 3640 C CA . GLU A 1 524 ? 112.367 84.168 39.578 1.00 36.56 474 GLU A CA 1
ATOM 3641 C C . GLU A 1 524 ? 112.481 83.419 40.895 1.00 34.40 474 GLU A C 1
ATOM 3642 O O . GLU A 1 524 ? 112.178 83.956 41.963 1.00 38.94 474 GLU A O 1
ATOM 3648 N N . LYS A 1 525 ? 113.006 82.200 40.823 1.00 30.95 475 LYS A N 1
ATOM 3649 C CA . LYS A 1 525 ? 113.356 81.490 42.043 1.00 37.06 475 LYS A CA 1
ATOM 3650 C C . LYS A 1 525 ? 114.505 82.197 42.748 1.00 36.92 475 LYS A C 1
ATOM 3651 O O . LYS A 1 525 ? 115.463 82.665 42.122 1.00 30.73 475 LYS A O 1
ATOM 3657 N N . ARG A 1 526 ? 114.409 82.259 44.061 1.00 37.45 476 ARG A N 1
ATOM 3658 C CA . ARG A 1 526 ? 115.466 82.804 44.889 1.00 36.46 476 ARG A CA 1
ATOM 3659 C C . ARG A 1 526 ? 115.743 81.815 46.007 1.00 28.14 476 ARG A C 1
ATOM 3660 O O . ARG A 1 526 ? 114.881 81.007 46.364 1.00 32.55 476 ARG A O 1
ATOM 3668 N N . ILE A 1 527 ? 116.955 81.872 46.548 1.00 31.67 477 ILE A N 1
ATOM 3669 C CA . ILE A 1 527 ? 117.339 81.030 47.671 1.00 40.27 477 ILE A CA 1
ATOM 3670 C C . ILE A 1 527 ? 117.691 81.902 48.869 1.00 34.90 477 ILE A C 1
ATOM 3671 O O . ILE A 1 527 ? 118.147 83.035 48.734 1.00 32.63 477 ILE A O 1
ATOM 3676 N N . ARG A 1 528 ? 117.442 81.374 50.050 1.00 34.94 478 ARG A N 1
ATOM 3677 C CA . ARG A 1 528 ? 117.995 81.921 51.272 1.00 35.89 478 ARG A CA 1
ATOM 3678 C C . ARG A 1 528 ? 118.686 80.791 52.017 1.00 38.23 478 ARG A C 1
ATOM 3679 O O . ARG A 1 528 ? 118.191 79.659 52.049 1.00 32.80 478 ARG A O 1
ATOM 3687 N N . LEU A 1 529 ? 119.849 81.094 52.576 1.00 31.95 479 LEU A N 1
ATOM 3688 C CA . LEU A 1 529 ? 120.704 80.090 53.182 1.00 32.42 479 LEU A CA 1
ATOM 3689 C C . LEU A 1 529 ? 120.791 80.366 54.669 1.00 32.63 479 LEU A C 1
ATOM 3690 O O . LEU A 1 529 ? 120.718 81.514 55.101 1.00 38.49 479 LEU A O 1
ATOM 3695 N N . SER A 1 530 ? 120.949 79.302 55.449 1.00 39.37 480 SER A N 1
ATOM 3696 C CA . SER A 1 530 ? 120.916 79.447 56.896 1.00 43.91 480 SER A CA 1
ATOM 3697 C C . SER A 1 530 ? 121.740 78.342 57.547 1.00 39.41 480 SER A C 1
ATOM 3698 O O . SER A 1 530 ? 121.898 77.251 56.995 1.00 37.61 480 SER A O 1
ATOM 3701 N N . SER A 1 531 ? 122.271 78.655 58.733 1.00 36.35 481 SER A N 1
ATOM 3702 C CA . SER A 1 531 ? 122.911 77.702 59.640 1.00 33.20 481 SER A CA 1
ATOM 3703 C C . SER A 1 531 ? 121.921 76.788 60.339 1.00 32.96 481 SER A C 1
ATOM 3704 O O . SER A 1 531 ? 122.347 75.822 60.974 1.00 34.65 481 SER A O 1
ATOM 3707 N N . LYS A 1 532 ? 120.632 77.109 60.305 1.00 42.15 482 LYS A N 1
ATOM 3708 C CA . LYS A 1 532 ? 119.595 76.283 60.907 1.00 47.45 482 LYS A CA 1
ATOM 3709 C C . LYS A 1 532 ? 118.850 75.538 59.812 1.00 40.82 482 LYS A C 1
ATOM 3710 O O . LYS A 1 532 ? 118.510 76.121 58.782 1.00 40.27 482 LYS A O 1
ATOM 3716 N N . MET A 1 533 ? 118.603 74.253 60.040 1.00 40.84 483 MET A N 1
ATOM 3717 C CA . MET A 1 533 ? 117.916 73.427 59.053 1.00 44.01 483 MET A CA 1
ATOM 3718 C C . MET A 1 533 ? 116.459 73.853 58.922 1.00 37.82 483 MET A C 1
ATOM 3719 O O . MET A 1 533 ? 115.823 74.202 59.906 1.00 44.87 483 MET A O 1
ATOM 3724 N N . PRO A 1 534 ? 115.942 73.876 57.685 1.00 40.74 484 PRO A N 1
ATOM 3725 C CA . PRO A 1 534 ? 116.688 73.565 56.456 1.00 37.77 484 PRO A CA 1
ATOM 3726 C C . PRO A 1 534 ? 117.668 74.666 56.046 1.00 32.28 484 PRO A C 1
ATOM 3727 O O . PRO A 1 534 ? 117.300 75.841 56.012 1.00 29.68 484 PRO A O 1
ATOM 3731 N N . PHE A 1 535 ? 118.908 74.264 55.738 1.00 34.80 485 PHE A N 1
ATOM 3732 C CA . PHE A 1 535 ? 119.941 75.218 55.351 1.00 29.57 485 PHE A CA 1
ATOM 3733 C C . PHE A 1 535 ? 119.587 75.923 54.053 1.00 32.52 485 PHE A C 1
ATOM 3734 O O . PHE A 1 535 ? 120.000 77.068 53.840 1.00 32.56 485 PHE A O 1
ATOM 3742 N N . ILE A 1 536 ? 118.829 75.257 53.181 1.00 26.00 486 ILE A N 1
ATOM 3743 C CA . ILE A 1 536 ? 118.462 75.768 51.869 1.00 26.91 486 ILE A CA 1
ATOM 3744 C C . ILE A 1 536 ? 116.947 75.926 51.805 1.00 29.74 486 ILE A C 1
ATOM 3745 O O . ILE A 1 536 ? 116.215 74.980 52.111 1.00 34.61 486 ILE A O 1
ATOM 3750 N N . VAL A 1 537 ? 116.476 77.125 51.446 1.00 30.02 487 VAL A N 1
ATOM 3751 C CA . VAL A 1 537 ? 115.064 77.361 51.142 1.00 34.15 487 VAL A CA 1
ATOM 3752 C C . VAL A 1 537 ? 114.960 78.072 49.794 1.00 34.64 487 VAL A C 1
ATOM 3753 O O . VAL A 1 537 ? 115.606 79.107 49.583 1.00 33.02 487 VAL A O 1
ATOM 3757 N N . THR A 1 538 ? 114.162 77.519 48.877 1.00 26.97 488 THR A N 1
ATOM 3758 C CA . THR A 1 538 ? 113.998 78.149 47.575 1.00 34.00 488 THR A CA 1
ATOM 3759 C C . THR A 1 538 ? 112.547 78.553 47.355 1.00 35.63 488 THR A C 1
ATOM 3760 O O . THR A 1 538 ? 111.622 77.958 47.921 1.00 35.52 488 THR A O 1
ATOM 3764 N N . GLY A 1 539 ? 112.361 79.550 46.486 1.00 31.11 489 GLY A N 1
ATOM 3765 C CA . GLY A 1 539 ? 111.031 79.957 46.074 1.00 32.87 489 GLY A CA 1
ATOM 3766 C C . GLY A 1 539 ? 110.960 81.113 45.093 1.00 35.35 489 GLY A C 1
ATOM 3767 O O . GLY A 1 539 ? 111.857 81.967 45.050 1.00 37.46 489 GLY A O 1
ATOM 3768 N N . LEU A 1 540 ? 109.882 81.155 44.307 1.00 33.80 490 LEU A N 1
ATOM 3769 C CA . LEU A 1 540 ? 109.652 82.288 43.414 1.00 43.28 490 LEU A CA 1
ATOM 3770 C C . LEU A 1 540 ? 109.485 83.570 44.228 1.00 38.27 490 LEU A C 1
ATOM 3771 O O . LEU A 1 540 ? 108.871 83.568 45.297 1.00 33.36 490 LEU A O 1
ATOM 3776 N N . LYS A 1 541 ? 110.089 84.654 43.745 1.00 33.75 491 LYS A N 1
ATOM 3777 C CA . LYS A 1 541 ? 110.003 85.957 44.389 1.00 36.58 491 LYS A CA 1
ATOM 3778 C C . LYS A 1 541 ? 109.912 87.030 43.320 1.00 33.04 491 LYS A C 1
ATOM 3779 O O . LYS A 1 541 ? 110.605 86.952 42.305 1.00 37.90 491 LYS A O 1
ATOM 3785 N N . ARG A 1 542 ? 109.045 88.015 43.543 1.00 42.38 492 ARG A N 1
ATOM 3786 C CA . ARG A 1 542 ? 109.048 89.210 42.713 1.00 39.67 492 ARG A CA 1
ATOM 3787 C C . ARG A 1 542 ? 110.265 90.050 43.058 1.00 40.29 492 ARG A C 1
ATOM 3788 O O . ARG A 1 542 ? 110.560 90.280 44.235 1.00 46.69 492 ARG A O 1
ATOM 3796 N N . MET A 1 543 ? 110.987 90.485 42.029 1.00 41.50 493 MET A N 1
ATOM 3797 C CA . MET A 1 543 ? 112.197 91.272 42.213 1.00 36.72 493 MET A CA 1
ATOM 3798 C C . MET A 1 543 ? 112.309 92.237 41.049 1.00 41.23 493 MET A C 1
ATOM 3799 O O . MET A 1 543 ? 111.760 92.003 39.965 1.00 37.67 493 MET A O 1
ATOM 3804 N N . ALA A 1 544 ? 113.010 93.340 41.299 1.00 36.73 494 ALA A N 1
ATOM 3805 C CA . ALA A 1 544 ? 113.327 94.282 40.242 1.00 42.99 494 ALA A CA 1
ATOM 3806 C C . ALA A 1 544 ? 114.197 93.603 39.197 1.00 44.12 494 ALA A C 1
ATOM 3807 O O . ALA A 1 544 ? 114.994 92.712 39.507 1.00 43.81 494 ALA A O 1
ATOM 3809 N N . VAL A 1 545 ? 114.028 94.026 37.945 1.00 38.54 495 VAL A N 1
ATOM 3810 C CA . VAL A 1 545 ? 114.830 93.501 36.851 1.00 35.51 495 VAL A CA 1
ATOM 3811 C C . VAL A 1 545 ? 116.222 94.084 36.987 1.00 41.50 495 VAL A C 1
ATOM 3812 O O . VAL A 1 545 ? 116.455 94.952 37.834 1.00 37.68 495 VAL A O 1
ATOM 3816 N N . THR A 1 546 ? 117.146 93.623 36.150 1.00 45.70 496 THR A N 1
ATOM 3817 C CA . THR A 1 546 ? 118.471 94.208 36.070 1.00 46.67 496 THR A CA 1
ATOM 3818 C C . THR A 1 546 ? 118.465 95.412 35.131 1.00 50.92 496 THR A C 1
ATOM 3819 O O . THR A 1 546 ? 117.540 95.612 34.338 1.00 42.58 496 THR A O 1
ATOM 3823 N N . ILE A 1 547 ? 119.528 96.219 35.229 1.00 54.11 497 ILE A N 1
ATOM 3824 C CA . ILE A 1 547 ? 119.729 97.317 34.285 1.00 52.72 497 ILE A CA 1
ATOM 3825 C C . ILE A 1 547 ? 119.691 96.798 32.859 1.00 54.57 497 ILE A C 1
ATOM 3826 O O . ILE A 1 547 ? 119.094 97.418 31.971 1.00 52.95 497 ILE A O 1
ATOM 3831 N N . GLY A 1 548 ? 120.332 95.652 32.616 1.00 55.65 498 GLY A N 1
ATOM 3832 C CA . GLY A 1 548 ? 120.333 95.087 31.278 1.00 51.32 498 GLY A CA 1
ATOM 3833 C C . GLY A 1 548 ? 118.964 94.598 30.851 1.00 49.64 498 GLY A C 1
ATOM 3834 O O . GLY A 1 548 ? 118.576 94.749 29.690 1.00 55.73 498 GLY A O 1
ATOM 3835 N N . GLU A 1 549 ? 118.214 94.002 31.781 1.00 47.48 499 GLU A N 1
ATOM 3836 C CA . GLU A 1 549 ? 116.847 93.582 31.471 1.00 44.00 499 GLU A CA 1
ATOM 3837 C C . GLU A 1 549 ? 115.967 94.789 31.151 1.00 44.53 499 GLU A C 1
ATOM 3838 O O . GLU A 1 549 ? 115.240 94.793 30.151 1.00 36.13 499 GLU A O 1
ATOM 3844 N N . GLN A 1 550 ? 116.051 95.842 31.974 1.00 53.49 500 GLN A N 1
ATOM 3845 C CA . GLN A 1 550 ? 115.262 97.045 31.718 1.00 46.89 500 GLN A CA 1
ATOM 3846 C C . GLN A 1 550 ? 115.584 97.631 30.346 1.00 49.45 500 GLN A C 1
ATOM 3847 O O . GLN A 1 550 ? 114.684 98.100 29.637 1.00 42.18 500 GLN A O 1
ATOM 3853 N N . ALA A 1 551 ? 116.855 97.563 29.930 1.00 44.97 501 ALA A N 1
ATOM 3854 C CA . ALA A 1 551 ? 117.243 98.133 28.642 1.00 37.81 501 ALA A CA 1
ATOM 3855 C C . ALA A 1 551 ? 116.601 97.370 27.495 1.00 42.59 501 ALA A C 1
ATOM 3856 O O . ALA A 1 551 ? 116.080 97.974 26.547 1.00 39.29 501 ALA A O 1
ATOM 3858 N N . GLN A 1 552 ? 116.613 96.034 27.571 1.00 44.20 502 GLN A N 1
ATOM 3859 C CA . GLN A 1 552 ? 115.965 95.228 26.539 1.00 48.38 502 GLN A CA 1
ATOM 3860 C C . GLN A 1 552 ? 114.466 95.491 26.497 1.00 47.35 502 GLN A C 1
ATOM 3861 O O . GLN A 1 552 ? 113.858 95.493 25.419 1.00 46.90 502 GLN A O 1
ATOM 3867 N N . ARG A 1 553 ? 113.849 95.708 27.660 1.00 40.11 503 ARG A N 1
ATOM 3868 C CA . ARG A 1 553 ? 112.420 96.011 27.681 1.00 42.65 503 ARG A CA 1
ATOM 3869 C C . ARG A 1 553 ? 112.143 97.332 26.972 1.00 36.85 503 ARG A C 1
ATOM 3870 O O . ARG A 1 553 ? 111.293 97.418 26.071 1.00 29.77 503 ARG A O 1
ATOM 3878 N N . ARG A 1 554 ? 112.875 98.370 27.363 1.00 33.00 504 ARG A N 1
ATOM 3879 C CA . ARG A 1 554 ? 112.750 99.669 26.713 1.00 37.15 504 ARG A CA 1
ATOM 3880 C C . ARG A 1 554 ? 113.072 99.561 25.226 1.00 44.00 504 ARG A C 1
ATOM 3881 O O . ARG A 1 554 ? 112.445 100.226 24.390 1.00 40.74 504 ARG A O 1
ATOM 3889 N N . GLY A 1 555 ? 114.018 98.694 24.876 1.00 43.30 505 GLY A N 1
ATOM 3890 C CA . GLY A 1 555 ? 114.458 98.564 23.502 1.00 46.46 505 GLY A CA 1
ATOM 3891 C C . GLY A 1 555 ? 113.542 97.791 22.570 1.00 49.72 505 GLY A C 1
ATOM 3892 O O . GLY A 1 555 ? 113.937 97.516 21.434 1.00 51.82 505 GLY A O 1
ATOM 3893 N N . ARG A 1 556 ? 112.337 97.413 23.017 1.00 40.12 506 ARG A N 1
ATOM 3894 C CA . ARG A 1 556 ? 111.378 96.838 22.075 1.00 35.45 506 ARG A CA 1
ATOM 3895 C C . ARG A 1 556 ? 110.809 97.902 21.165 1.00 44.14 506 ARG A C 1
ATOM 3896 O O . ARG A 1 556 ? 110.213 97.568 20.136 1.00 48.04 506 ARG A O 1
ATOM 3904 N N . VAL A 1 557 ? 110.932 99.173 21.544 1.00 37.32 507 VAL A N 1
ATOM 3905 C CA . VAL A 1 557 ? 110.327 100.226 20.752 1.00 45.27 507 VAL A CA 1
ATOM 3906 C C . VAL A 1 557 ? 111.432 101.135 20.240 1.00 52.39 507 VAL A C 1
ATOM 3907 O O . VAL A 1 557 ? 112.615 100.924 20.541 1.00 44.03 507 VAL A O 1
ATOM 3911 N N . GLY A 1 558 ? 111.057 102.145 19.461 1.00 46.03 508 GLY A N 1
ATOM 3912 C CA . GLY A 1 558 ? 112.060 103.024 18.891 1.00 56.90 508 GLY A CA 1
ATOM 3913 C C . GLY A 1 558 ? 112.939 102.318 17.888 1.00 61.95 508 GLY A C 1
ATOM 3914 O O . GLY A 1 558 ? 114.115 102.669 17.732 1.00 57.02 508 GLY A O 1
ATOM 3915 N N . ARG A 1 559 ? 112.399 101.307 17.216 1.00 68.76 509 ARG A N 1
ATOM 3916 C CA . ARG A 1 559 ? 113.211 100.444 16.375 1.00 71.60 509 ARG A CA 1
ATOM 3917 C C . ARG A 1 559 ? 113.108 100.816 14.901 1.00 70.74 509 ARG A C 1
ATOM 3918 O O . ARG A 1 559 ? 114.123 100.900 14.203 1.00 66.09 509 ARG A O 1
ATOM 3926 N N . VAL A 1 560 ? 111.889 101.006 14.412 1.00 69.63 510 VAL A N 1
ATOM 3927 C CA . VAL A 1 560 ? 111.679 101.457 13.046 1.00 75.97 510 VAL A CA 1
ATOM 3928 C C . VAL A 1 560 ? 110.930 102.772 12.991 1.00 78.90 510 VAL A C 1
ATOM 3929 O O . VAL A 1 560 ? 111.067 103.510 12.001 1.00 86.17 510 VAL A O 1
ATOM 3933 N N . LYS A 1 561 ? 110.161 103.086 14.019 1.00 73.72 511 LYS A N 1
ATOM 3934 C CA . LYS A 1 561 ? 109.463 104.330 14.259 1.00 73.90 511 LYS A CA 1
ATOM 3935 C C . LYS A 1 561 ? 109.884 104.786 15.653 1.00 75.66 511 LYS A C 1
ATOM 3936 O O . LYS A 1 561 ? 110.596 104.050 16.345 1.00 59.96 511 LYS A O 1
ATOM 3942 N N . PRO A 1 562 ? 109.508 105.980 16.099 1.00 80.59 512 PRO A N 1
ATOM 3943 C CA . PRO A 1 562 ? 109.776 106.355 17.492 1.00 75.07 512 PRO A CA 1
ATOM 3944 C C . PRO A 1 562 ? 108.897 105.561 18.448 1.00 70.83 512 PRO A C 1
ATOM 3945 O O . PRO A 1 562 ? 107.827 105.066 18.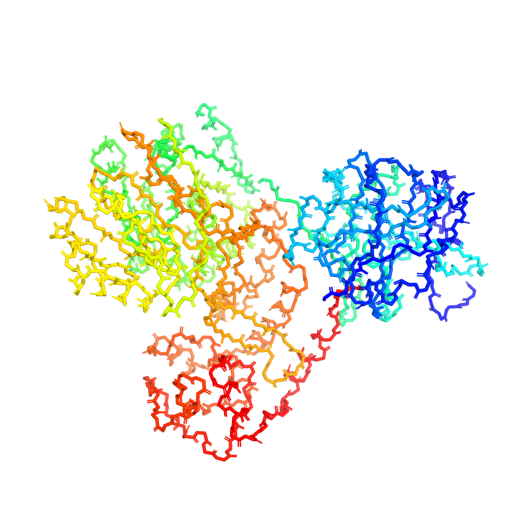086 1.00 74.48 512 PRO A O 1
ATOM 3949 N N . GLY A 1 563 ? 109.368 105.456 19.691 1.00 55.11 513 GLY A N 1
ATOM 3950 C CA . GLY A 1 563 ? 108.598 104.792 20.720 1.00 43.75 513 GLY A CA 1
ATOM 3951 C C . GLY A 1 563 ? 108.302 105.594 21.974 1.00 46.41 513 GLY A C 1
ATOM 3952 O O . GLY A 1 563 ? 108.936 106.620 22.236 1.00 56.72 513 GLY A O 1
ATOM 3953 N N . ARG A 1 564 ? 107.326 105.129 22.755 1.00 47.83 514 ARG A N 1
ATOM 3954 C CA . ARG A 1 564 ? 107.045 105.627 24.094 1.00 42.61 514 ARG A CA 1
ATOM 3955 C C . ARG A 1 564 ? 107.230 104.492 25.095 1.00 41.59 514 ARG A C 1
ATOM 3956 O O . ARG A 1 564 ? 107.058 103.318 24.767 1.00 45.57 514 ARG A O 1
ATOM 3964 N N . TYR A 1 565 ? 107.604 104.851 26.316 1.00 34.61 515 TYR A N 1
ATOM 3965 C CA . TYR A 1 565 ? 108.051 103.871 27.298 1.00 34.22 515 TYR A CA 1
ATOM 3966 C C . TYR A 1 565 ? 107.616 104.393 28.661 1.00 41.35 515 TYR A C 1
ATOM 3967 O O . TYR A 1 565 ? 108.166 105.381 29.159 1.00 37.95 515 TYR A O 1
ATOM 3976 N N . TYR A 1 566 ? 106.601 103.754 29.224 1.00 42.65 516 TYR A N 1
ATOM 3977 C CA . TYR A 1 566 ? 106.147 104.045 30.571 1.00 29.23 516 TYR A CA 1
ATOM 3978 C C . TYR A 1 566 ? 106.704 102.998 31.515 1.00 28.93 516 TYR A C 1
ATOM 3979 O O . TYR A 1 566 ? 106.662 101.798 31.226 1.00 33.14 516 TYR A O 1
ATOM 3988 N N . ARG A 1 567 ? 107.226 103.449 32.645 1.00 27.00 517 ARG A N 1
ATOM 3989 C CA . ARG A 1 567 ? 107.732 102.502 33.616 1.00 31.10 517 ARG A CA 1
ATOM 3990 C C . ARG A 1 567 ? 107.384 102.960 35.019 1.00 39.17 517 ARG A C 1
ATOM 3991 O O . ARG A 1 567 ? 107.203 104.154 35.289 1.00 35.84 517 ARG A O 1
ATOM 3999 N N . SER A 1 568 ? 107.270 101.976 35.904 1.00 31.43 518 SER A N 1
ATOM 4000 C CA . SER A 1 568 ? 107.176 102.252 37.321 1.00 36.65 518 SER A CA 1
ATOM 4001 C C . SER A 1 568 ? 108.452 102.946 37.804 1.00 40.43 518 SER A C 1
ATOM 4002 O O . SER A 1 568 ? 109.467 103.015 37.095 1.00 37.57 518 SER A O 1
ATOM 4005 N N . GLN A 1 569 ? 108.411 103.441 39.040 1.00 36.53 519 GLN A N 1
ATOM 4006 C CA . GLN A 1 569 ? 109.633 104.001 39.611 1.00 56.18 519 GLN A CA 1
ATOM 4007 C C . GLN A 1 569 ? 110.535 102.942 40.227 1.00 54.51 519 GLN A C 1
ATOM 4008 O O . GLN A 1 569 ? 111.581 103.292 40.784 1.00 65.24 519 GLN A O 1
ATOM 4014 N N . GLU A 1 570 ? 110.158 101.668 40.140 1.00 52.40 520 GLU A N 1
ATOM 4015 C CA . GLU A 1 570 ? 110.998 100.592 40.642 1.00 47.25 520 GLU A CA 1
ATOM 4016 C C . GLU A 1 570 ? 112.399 100.701 40.059 1.00 48.70 520 GLU A C 1
ATOM 4017 O O . GLU A 1 570 ? 112.580 101.065 38.893 1.00 56.02 520 GLU A O 1
ATOM 4023 N N . THR A 1 571 ? 113.395 100.386 40.883 1.00 38.92 521 THR A N 1
ATOM 4024 C CA . THR A 1 571 ? 114.781 100.677 40.556 1.00 40.46 521 THR A CA 1
ATOM 4025 C C . THR A 1 571 ? 115.509 99.405 40.145 1.00 39.84 521 THR A C 1
ATOM 4026 O O . THR A 1 571 ? 115.518 98.424 40.902 1.00 43.24 521 THR A O 1
ATOM 4030 N N . PRO A 1 572 ? 116.113 99.368 38.964 1.00 42.00 522 PRO A N 1
ATOM 4031 C CA . PRO A 1 572 ? 116.787 98.143 38.519 1.00 46.15 522 PRO A CA 1
ATOM 4032 C C . PRO A 1 572 ? 118.083 97.903 39.281 1.00 57.93 522 PRO A C 1
ATOM 4033 O O . PRO A 1 572 ? 118.770 98.841 39.690 1.00 61.18 522 PRO A O 1
ATOM 4037 N N . VAL A 1 573 ? 118.409 96.614 39.474 1.00 55.66 523 VAL A N 1
ATOM 4038 C CA . VAL A 1 573 ? 119.608 96.215 40.203 1.00 51.79 523 VAL A CA 1
ATOM 4039 C C . VAL A 1 573 ? 120.764 96.048 39.230 1.00 50.66 523 VAL A C 1
ATOM 4040 O O . VAL A 1 573 ? 120.581 95.946 38.016 1.00 52.44 523 VAL A O 1
ATOM 4044 N N . GLY A 1 574 ? 121.978 96.028 39.778 1.00 50.69 524 GLY A N 1
ATOM 4045 C CA . GLY A 1 574 ? 123.165 96.008 38.947 1.00 49.13 524 GLY A CA 1
ATOM 4046 C C . GLY A 1 574 ? 123.425 94.697 38.240 1.00 55.23 524 GLY A C 1
ATOM 4047 O O . GLY A 1 574 ? 123.624 94.678 37.021 1.00 53.14 524 GLY A O 1
ATOM 4048 N N . SER A 1 575 ? 123.421 93.595 38.988 1.00 61.08 525 SER A N 1
ATOM 4049 C CA . SER A 1 575 ? 123.840 92.305 38.462 1.00 64.75 525 SER A CA 1
ATOM 4050 C C . SER A 1 575 ? 122.693 91.304 38.462 1.00 54.45 525 SER A C 1
ATOM 4051 O O . SER A 1 575 ? 121.810 91.337 39.323 1.00 41.43 525 SER A O 1
ATOM 4054 N N . LYS A 1 576 ? 122.720 90.410 37.476 1.00 53.67 526 LYS A N 1
ATOM 4055 C CA . LYS A 1 576 ? 121.838 89.259 37.511 1.00 43.37 526 LYS A CA 1
ATOM 4056 C C . LYS A 1 576 ? 122.234 88.343 38.666 1.00 46.92 526 LYS A C 1
ATOM 4057 O O . LYS A 1 576 ? 123.407 87.979 38.811 1.00 37.43 526 LYS A O 1
ATOM 4063 N N . ASP A 1 577 ? 121.247 87.978 39.493 1.00 38.91 527 ASP A N 1
ATOM 4064 C CA . ASP A 1 577 ? 121.467 87.082 40.623 1.00 37.24 527 ASP A CA 1
ATOM 4065 C C . ASP A 1 577 ? 121.323 85.645 40.125 1.00 33.03 527 ASP A C 1
ATOM 4066 O O . ASP A 1 577 ? 120.211 85.187 39.851 1.00 37.59 527 ASP A O 1
ATOM 4071 N N . TYR A 1 578 ? 122.451 84.933 40.013 1.00 28.34 528 TYR A N 1
ATOM 4072 C CA . TYR A 1 578 ? 122.509 83.592 39.443 1.00 25.01 528 TYR A CA 1
ATOM 4073 C C . TYR A 1 578 ? 122.620 82.487 40.491 1.00 27.88 528 TYR A C 1
ATOM 4074 O O . TYR A 1 578 ? 122.906 81.331 40.132 1.00 31.30 528 TYR A O 1
ATOM 4083 N N . HIS A 1 579 ? 122.410 82.794 41.773 1.00 28.12 529 HIS A N 1
ATOM 4084 C CA . HIS A 1 579 ? 122.708 81.782 42.782 1.00 34.81 529 HIS A CA 1
ATOM 4085 C C . HIS A 1 579 ? 121.719 80.630 42.766 1.00 36.57 529 HIS A C 1
ATOM 4086 O O . HIS A 1 579 ? 122.111 79.490 43.044 1.00 34.72 529 HIS A O 1
ATOM 4093 N N . TYR A 1 580 ? 120.449 80.881 42.444 1.00 29.91 530 TYR A N 1
ATOM 4094 C CA . TYR A 1 580 ? 119.526 79.757 42.341 1.00 31.95 530 TYR A CA 1
ATOM 4095 C C . TYR A 1 580 ? 119.905 78.844 41.184 1.00 32.32 530 TYR A C 1
ATOM 4096 O O . TYR A 1 580 ? 119.827 77.619 41.303 1.00 31.60 530 TYR A O 1
ATOM 4105 N N . ASP A 1 581 ? 120.279 79.427 40.044 1.00 25.53 531 ASP A N 1
ATOM 4106 C CA . ASP A 1 581 ? 120.715 78.621 38.915 1.00 25.41 531 ASP A CA 1
ATOM 4107 C C . ASP A 1 581 ? 122.011 77.897 39.232 1.00 33.37 531 ASP A C 1
ATOM 4108 O O . ASP A 1 581 ? 122.218 76.764 38.788 1.00 36.72 531 ASP A O 1
ATOM 4113 N N . LEU A 1 582 ? 122.894 78.539 40.002 1.00 32.85 532 LEU A N 1
ATOM 4114 C CA . LEU A 1 582 ? 124.123 77.882 40.416 1.00 29.13 532 LEU A CA 1
ATOM 4115 C C . LEU A 1 582 ? 123.815 76.739 41.371 1.00 32.66 532 LEU A C 1
ATOM 4116 O O . LEU A 1 582 ? 124.428 75.668 41.282 1.00 39.52 532 LEU A O 1
ATOM 4121 N N . LEU A 1 583 ? 122.838 76.934 42.262 1.00 37.24 533 LEU A N 1
ATOM 4122 C CA . LEU A 1 583 ? 122.377 75.847 43.116 1.00 32.06 533 LEU A CA 1
ATOM 4123 C C . LEU A 1 583 ? 121.936 74.645 42.279 1.00 36.88 533 LEU A C 1
ATOM 4124 O O . LEU A 1 583 ? 122.362 73.509 42.528 1.00 26.21 533 LEU A O 1
ATOM 4129 N N . GLN A 1 584 ? 121.108 74.891 41.254 1.00 31.55 534 GLN A N 1
ATOM 4130 C CA . GLN A 1 584 ? 120.611 73.807 40.416 1.00 35.06 534 GLN A CA 1
ATOM 4131 C C . GLN A 1 584 ? 121.742 73.163 39.615 1.00 41.62 534 GLN A C 1
ATOM 4132 O O . GLN A 1 584 ? 121.712 71.953 39.372 1.00 43.72 534 GLN A O 1
ATOM 4138 N N . ALA A 1 585 ? 122.747 73.955 39.214 1.00 35.88 535 ALA A N 1
ATOM 4139 C CA . ALA A 1 585 ? 123.887 73.465 38.439 1.00 33.78 535 ALA A CA 1
ATOM 4140 C C . ALA A 1 585 ? 124.746 72.455 39.200 1.00 35.16 535 ALA A C 1
ATOM 4141 O O . ALA A 1 585 ? 125.473 71.681 38.566 1.00 37.60 535 ALA A O 1
ATOM 4143 N N . GLN A 1 586 ? 124.704 72.475 40.537 1.00 35.12 536 GLN A N 1
ATOM 4144 C CA . GLN A 1 586 ? 125.469 71.530 41.345 1.00 38.01 536 GLN A CA 1
ATOM 4145 C C . GLN A 1 586 ? 125.156 70.094 40.976 1.00 40.37 536 GLN A C 1
ATOM 4146 O O . GLN A 1 586 ? 125.976 69.196 41.210 1.00 41.27 536 GLN A O 1
ATOM 4152 N N . ARG A 1 587 ? 123.971 69.873 40.418 1.00 37.99 537 ARG A N 1
ATOM 4153 C CA . ARG A 1 587 ? 123.530 68.543 40.042 1.00 45.52 537 ARG A CA 1
ATOM 4154 C C . ARG A 1 587 ? 124.511 67.895 39.082 1.00 43.91 537 ARG A C 1
ATOM 4155 O O . ARG A 1 587 ? 124.814 66.706 39.196 1.00 49.46 537 ARG A O 1
ATOM 4163 N N . TYR A 1 588 ? 125.027 68.662 38.151 1.00 50.06 538 TYR A N 1
ATOM 4164 C CA . TYR A 1 588 ? 125.864 68.138 37.076 1.00 44.93 538 TYR A CA 1
ATOM 4165 C C . TYR A 1 588 ? 127.232 67.785 37.527 1.00 38.55 538 TYR A C 1
ATOM 4166 O O . TYR A 1 588 ? 128.054 67.422 36.678 1.00 45.76 538 TYR A O 1
ATOM 4175 N N . GLY A 1 589 ? 127.476 67.879 38.830 1.00 38.37 539 GLY A N 1
ATOM 4176 C CA . GLY A 1 589 ? 128.746 67.486 39.408 1.00 39.79 539 GLY A CA 1
ATOM 4177 C C . GLY A 1 589 ? 128.621 66.300 40.352 1.00 45.00 539 GLY A C 1
ATOM 4178 O O . GLY A 1 589 ? 129.631 65.761 40.826 1.00 39.79 539 GLY A O 1
ATOM 4179 N N . ILE A 1 590 ? 127.379 65.891 40.635 1.00 46.77 540 ILE A N 1
ATOM 4180 C CA . ILE A 1 590 ? 127.141 64.799 41.578 1.00 55.29 540 ILE A CA 1
ATOM 4181 C C . ILE A 1 590 ? 127.841 63.524 41.118 1.00 54.83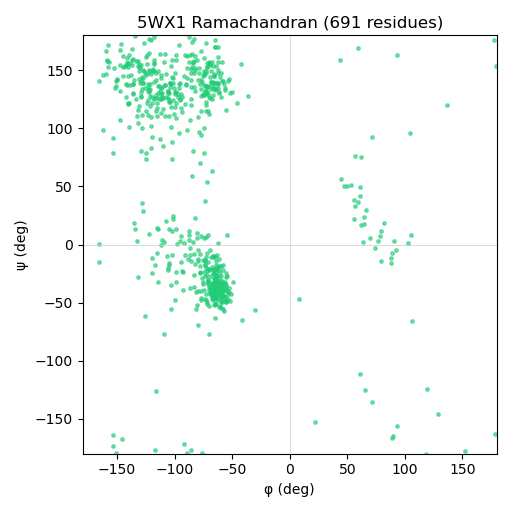 540 ILE A C 1
ATOM 4182 O O . ILE A 1 590 ? 128.554 62.881 41.893 1.00 57.39 540 ILE A O 1
ATOM 4187 N N . GLU A 1 591 ? 127.655 63.151 39.847 1.00 69.01 541 GLU A N 1
ATOM 4188 C CA . GLU A 1 591 ? 128.244 61.922 39.317 1.00 72.70 541 GLU A CA 1
ATOM 4189 C C . GLU A 1 591 ? 129.759 61.888 39.513 1.00 71.26 541 GLU A C 1
ATOM 4190 O O . GLU A 1 591 ? 130.312 60.896 40.004 1.00 69.81 541 GLU A O 1
ATOM 4196 N N . ASP A 1 592 ? 130.446 62.965 39.138 1.00 68.83 542 ASP A N 1
ATOM 4197 C CA . ASP A 1 592 ? 131.898 63.040 39.222 1.00 59.68 542 ASP A CA 1
ATOM 4198 C C . ASP A 1 592 ? 132.387 63.530 40.578 1.00 61.05 542 ASP A C 1
ATOM 4199 O O . ASP A 1 592 ? 133.596 63.731 40.753 1.00 59.64 542 ASP A O 1
ATOM 4204 N N . GLY A 1 593 ? 131.483 63.749 41.528 1.00 50.05 543 GLY A N 1
ATOM 4205 C CA . GLY A 1 593 ? 131.900 64.278 42.820 1.00 47.61 543 GLY A CA 1
ATOM 4206 C C . GLY A 1 593 ? 132.671 65.577 42.736 1.00 48.62 543 GLY A C 1
ATOM 4207 O O . GLY A 1 593 ? 133.626 65.780 43.492 1.00 49.82 543 GLY A O 1
ATOM 4208 N N . ILE A 1 594 ? 132.283 66.464 41.824 1.00 50.05 544 ILE A N 1
ATOM 4209 C CA . ILE A 1 594 ? 132.924 67.765 41.662 1.00 42.03 544 ILE A CA 1
ATOM 4210 C C . ILE A 1 594 ? 132.082 68.814 42.377 1.00 42.02 544 ILE A C 1
ATOM 4211 O O . ILE A 1 594 ? 130.858 68.868 42.206 1.00 41.71 544 ILE A O 1
ATOM 4216 N N . ASN A 1 595 ? 132.725 69.638 43.188 1.00 44.01 545 ASN A N 1
ATOM 4217 C CA . ASN A 1 595 ? 132.032 70.770 43.787 1.00 47.01 545 ASN A CA 1
ATOM 4218 C C . ASN A 1 595 ? 131.841 71.811 42.684 1.00 48.91 545 ASN A C 1
ATOM 4219 O O . ASN A 1 595 ? 132.771 72.545 42.341 1.00 40.26 545 ASN A O 1
ATOM 4224 N N . ILE A 1 596 ? 130.633 71.856 42.107 1.00 41.80 546 ILE A N 1
ATOM 4225 C CA . ILE A 1 596 ? 130.357 72.784 41.010 1.00 35.30 546 ILE A CA 1
ATOM 4226 C C . ILE A 1 596 ? 130.503 74.231 41.475 1.00 34.14 546 ILE A C 1
ATOM 4227 O O . ILE A 1 596 ? 131.034 75.080 40.746 1.00 32.11 546 ILE A O 1
ATOM 4232 N N . THR A 1 597 ? 130.030 74.539 42.685 1.00 36.20 547 THR A N 1
ATOM 4233 C CA . THR A 1 597 ? 130.109 75.911 43.182 1.00 34.16 547 THR A CA 1
ATOM 4234 C C . THR A 1 597 ? 131.547 76.393 43.253 1.00 41.51 547 THR A C 1
ATOM 4235 O O . THR A 1 597 ? 131.852 77.532 42.874 1.00 39.53 547 THR A O 1
ATOM 4239 N N . LYS A 1 598 ? 132.447 75.538 43.747 1.00 45.38 548 LYS A N 1
ATOM 4240 C CA . LYS A 1 598 ? 133.834 75.951 43.903 1.00 43.47 548 LYS A CA 1
ATOM 4241 C C . LYS A 1 598 ? 134.545 75.998 42.558 1.00 31.46 548 LYS A C 1
ATOM 4242 O O . LYS A 1 598 ? 135.330 76.915 42.295 1.00 35.12 548 LYS A O 1
ATOM 4248 N N . SER A 1 599 ? 134.263 75.033 41.675 1.00 30.91 549 SER A N 1
ATOM 4249 C CA . SER A 1 599 ? 134.800 75.127 40.321 1.00 37.78 549 SER A CA 1
ATOM 4250 C C . SER A 1 599 ? 134.321 76.397 39.642 1.00 44.53 549 SER A C 1
ATOM 4251 O O . SER A 1 599 ? 135.074 77.038 38.896 1.00 43.24 549 SER A O 1
ATOM 4254 N N . PHE A 1 600 ? 133.071 76.787 39.899 1.00 40.39 550 PHE A N 1
ATOM 4255 C CA . PHE A 1 600 ? 132.588 78.039 39.339 1.00 35.30 550 PHE A CA 1
ATOM 4256 C C . PHE A 1 600 ? 133.340 79.234 39.924 1.00 32.67 550 PHE A C 1
ATOM 4257 O O . PHE A 1 600 ? 133.698 80.167 39.196 1.00 32.32 550 PHE A O 1
ATOM 4265 N N . ARG A 1 601 ? 133.567 79.238 41.243 1.00 26.61 551 ARG A N 1
ATOM 4266 C CA . ARG A 1 601 ? 134.146 80.424 41.878 1.00 31.21 551 ARG A CA 1
ATOM 4267 C C . ARG A 1 601 ? 135.586 80.627 41.427 1.00 35.52 551 ARG A C 1
ATOM 4268 O O . ARG A 1 601 ? 136.019 81.759 41.201 1.00 39.44 551 ARG A O 1
ATOM 4276 N N . GLU A 1 602 ? 136.337 79.536 41.277 1.00 40.49 552 GLU A N 1
ATOM 4277 C CA . GLU A 1 602 ? 137.693 79.615 40.736 1.00 49.29 552 GLU A CA 1
ATOM 4278 C C . GLU A 1 602 ? 137.671 80.031 39.273 1.00 45.44 552 GLU A C 1
ATOM 4279 O O . GLU A 1 602 ? 138.435 80.910 38.855 1.00 49.58 552 GLU A O 1
ATOM 4285 N N . MET A 1 603 ? 136.805 79.400 38.468 1.00 41.66 553 MET A N 1
ATOM 4286 C CA . MET A 1 603 ? 136.629 79.847 37.091 1.00 37.69 553 MET A CA 1
ATOM 4287 C C . MET A 1 603 ? 136.335 81.338 37.036 1.00 34.26 553 MET A C 1
ATOM 4288 O O . MET A 1 603 ? 136.958 82.076 36.261 1.00 41.97 553 MET A O 1
ATOM 4293 N N . ASN A 1 604 ? 135.384 81.804 37.850 1.00 23.26 554 ASN A N 1
ATOM 4294 C CA . ASN A 1 604 ? 134.996 83.207 37.758 1.00 32.03 554 ASN A CA 1
ATOM 4295 C C . ASN A 1 604 ? 136.149 84.137 38.110 1.00 33.56 554 ASN A C 1
ATOM 4296 O O . ASN A 1 604 ? 136.230 85.234 37.558 1.00 36.61 554 ASN A O 1
ATOM 4301 N N . TYR A 1 605 ? 137.034 83.748 39.033 1.00 37.64 555 TYR A N 1
ATOM 4302 C CA . TYR A 1 605 ? 138.159 84.632 39.323 1.00 44.51 555 TYR A CA 1
ATOM 4303 C C . TYR A 1 605 ? 139.106 84.702 38.139 1.00 44.46 555 TYR A C 1
ATOM 4304 O O . TYR A 1 605 ? 139.646 85.768 37.827 1.00 51.03 555 TYR A O 1
ATOM 4313 N N . ASP A 1 606 ? 139.317 83.568 37.480 1.00 42.38 556 ASP A N 1
ATOM 4314 C CA . ASP A 1 606 ? 140.159 83.513 36.294 1.00 50.09 556 ASP A CA 1
ATOM 4315 C C . ASP A 1 606 ? 139.612 84.388 35.165 1.00 49.76 556 ASP A C 1
ATOM 4316 O O . ASP A 1 606 ? 140.320 85.258 34.645 1.00 45.69 556 ASP A O 1
ATOM 4321 N N . TRP A 1 607 ? 138.343 84.179 34.788 1.00 48.91 557 TRP A N 1
ATOM 4322 C CA . TRP A 1 607 ? 137.761 84.763 33.584 1.00 39.53 557 TRP A CA 1
ATOM 4323 C C . TRP A 1 607 ? 137.017 86.063 33.834 1.00 38.36 557 TRP A C 1
ATOM 4324 O O . TRP A 1 607 ? 136.707 86.765 32.868 1.00 56.68 557 TRP A O 1
ATOM 4335 N N . SER A 1 608 ? 136.702 86.388 35.090 1.00 41.83 558 SER A N 1
ATOM 4336 C CA . SER A 1 608 ? 136.180 87.710 35.482 1.00 37.48 558 SER A CA 1
ATOM 4337 C C . SER A 1 608 ? 134.859 88.033 34.789 1.00 40.41 558 SER A C 1
ATOM 4338 O O . SER A 1 608 ? 134.663 89.126 34.261 1.00 48.32 558 SER A O 1
ATOM 4341 N N . LEU A 1 609 ? 133.921 87.093 34.833 1.00 39.21 559 LEU A N 1
ATOM 4342 C CA . LEU A 1 609 ? 132.691 87.259 34.071 1.00 37.24 559 LEU A CA 1
ATOM 4343 C C . LEU A 1 609 ? 131.496 87.676 34.913 1.00 31.84 559 LEU A C 1
ATOM 4344 O O . LEU A 1 609 ? 130.648 88.423 34.427 1.00 44.01 559 LEU A O 1
ATOM 4349 N N . TYR A 1 610 ? 131.393 87.218 36.148 1.00 33.57 560 TYR A N 1
ATOM 4350 C CA . TYR A 1 610 ? 130.227 87.491 36.965 1.00 35.58 560 TYR A CA 1
ATOM 4351 C C . TYR A 1 610 ? 130.634 88.190 38.253 1.00 32.43 560 TYR A C 1
ATOM 4352 O O . TYR A 1 610 ? 131.736 87.998 38.769 1.00 36.58 560 TYR A O 1
ATOM 4361 N N . GLU A 1 611 ? 129.722 89.002 38.758 1.00 25.66 561 GLU A N 1
ATOM 4362 C CA . GLU A 1 611 ? 129.877 89.562 40.084 1.00 31.23 561 GLU A CA 1
ATOM 4363 C C . GLU A 1 611 ? 129.652 88.479 41.125 1.00 34.45 561 GLU A C 1
ATOM 4364 O O . GLU A 1 611 ? 128.905 87.521 40.907 1.00 30.05 561 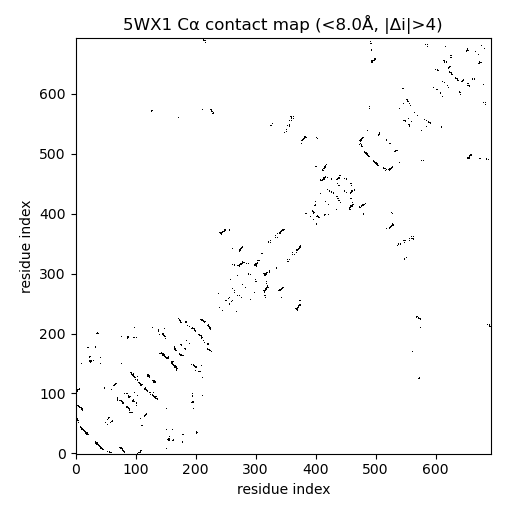GLU A O 1
ATOM 4370 N N . GLU A 1 612 ? 130.285 88.655 42.275 1.00 31.26 562 GLU A N 1
ATOM 4371 C CA . GLU A 1 612 ? 130.261 87.668 43.342 1.00 34.62 562 GLU A CA 1
ATOM 4372 C C . GLU A 1 612 ? 129.539 88.223 44.561 1.00 36.67 562 GLU A C 1
ATOM 4373 O O . GLU A 1 612 ? 129.839 89.332 45.022 1.00 32.34 562 GLU A O 1
ATOM 4379 N N . ASP A 1 613 ? 128.606 87.440 45.086 1.00 32.77 563 ASP A N 1
ATOM 4380 C CA . ASP A 1 613 ? 128.131 87.599 46.452 1.00 25.78 563 ASP A CA 1
ATOM 4381 C C . ASP A 1 613 ? 129.036 86.743 47.331 1.00 32.13 563 ASP A C 1
ATOM 4382 O O . ASP A 1 613 ? 128.864 85.522 47.418 1.00 29.84 563 ASP A O 1
ATOM 4387 N N . SER A 1 614 ? 130.033 87.370 47.963 1.00 32.84 564 SER A N 1
ATOM 4388 C CA . SER A 1 614 ? 131.031 86.566 48.664 1.00 30.72 564 SER A CA 1
ATOM 4389 C C . SER A 1 614 ? 130.394 85.716 49.755 1.00 31.36 564 SER A C 1
ATOM 4390 O O . SER A 1 614 ? 130.744 84.542 49.912 1.00 32.56 564 SER A O 1
ATOM 4393 N N . LEU A 1 615 ? 129.467 86.295 50.526 1.00 26.72 565 LEU A N 1
ATOM 4394 C CA . LEU A 1 615 ? 128.794 85.541 51.575 1.00 29.76 565 LEU A CA 1
ATOM 4395 C C . LEU A 1 615 ? 128.026 84.353 50.995 1.00 35.50 565 LEU A C 1
ATOM 4396 O O . LEU A 1 615 ? 128.221 83.205 51.418 1.00 31.71 565 LEU A O 1
ATOM 4401 N N . MET A 1 616 ? 127.167 84.608 50.007 1.00 28.45 566 MET A N 1
ATOM 4402 C CA . MET A 1 616 ? 126.317 83.549 49.479 1.00 29.06 566 MET A CA 1
ATOM 4403 C C . MET A 1 616 ? 127.122 82.510 48.710 1.00 30.19 566 MET A C 1
ATOM 4404 O O . MET A 1 616 ? 126.836 81.310 48.807 1.00 31.30 566 MET A O 1
ATOM 4409 N N . ILE A 1 617 ? 128.108 82.939 47.916 1.00 26.19 567 ILE A N 1
ATOM 4410 C CA . ILE A 1 617 ? 128.892 81.948 47.183 1.00 25.68 567 ILE A CA 1
ATOM 4411 C C . ILE A 1 617 ? 129.604 81.021 48.159 1.00 34.21 567 ILE A C 1
ATOM 4412 O O . ILE A 1 617 ? 129.642 79.799 47.964 1.00 37.01 567 ILE A O 1
ATOM 4417 N N . THR A 1 618 ? 130.118 81.577 49.260 1.00 28.90 568 THR A N 1
ATOM 4418 C CA . THR A 1 618 ? 130.790 80.749 50.253 1.00 24.10 568 THR A CA 1
ATOM 4419 C C . THR A 1 618 ? 129.812 79.803 50.940 1.00 33.23 568 THR A C 1
ATOM 4420 O O . THR A 1 618 ? 130.117 78.622 51.138 1.00 27.88 568 THR A O 1
ATOM 4424 N N . GLN A 1 619 ? 128.632 80.299 51.321 1.00 30.27 569 GLN A N 1
ATOM 4425 C CA . GLN A 1 619 ? 127.649 79.405 51.919 1.00 33.98 569 GLN A CA 1
ATOM 4426 C C . GLN A 1 619 ? 127.268 78.275 50.966 1.00 33.78 569 GLN A C 1
ATOM 4427 O O . GLN A 1 619 ? 127.088 77.128 51.396 1.00 30.14 569 GLN A O 1
ATOM 4433 N N . LEU A 1 620 ? 127.133 78.581 49.669 1.00 26.75 570 LEU A N 1
ATOM 4434 C CA . LEU A 1 620 ? 126.775 77.554 48.694 1.00 23.83 570 LEU A CA 1
ATOM 4435 C C . LEU A 1 620 ? 127.903 76.542 48.525 1.00 28.19 570 LEU A C 1
ATOM 4436 O O . LEU A 1 620 ? 127.653 75.355 48.295 1.00 32.58 570 LEU A O 1
ATOM 4441 N N . GLU A 1 621 ? 129.151 76.997 48.635 1.00 30.73 571 GLU A N 1
ATOM 4442 C CA . GLU A 1 621 ? 130.294 76.103 48.514 1.00 26.42 571 GLU A CA 1
ATOM 4443 C C . GLU A 1 621 ? 130.312 75.093 49.651 1.00 27.86 571 GLU A C 1
ATOM 4444 O O . GLU A 1 621 ? 130.556 73.902 49.436 1.00 31.03 571 GLU A O 1
ATOM 4450 N N . ILE A 1 622 ? 130.047 75.557 50.870 1.00 30.76 572 ILE A N 1
ATOM 4451 C CA . ILE A 1 622 ? 130.044 74.677 52.032 1.00 30.99 572 ILE A CA 1
ATOM 4452 C C . ILE A 1 622 ? 128.968 73.620 51.877 1.00 36.07 572 ILE A C 1
ATOM 4453 O O . ILE A 1 622 ? 129.207 72.424 52.088 1.00 33.80 572 ILE A O 1
ATOM 4458 N N . LEU A 1 623 ? 127.765 74.049 51.472 1.00 32.89 573 LEU A N 1
ATOM 4459 C CA . LEU A 1 623 ? 126.688 73.101 51.250 1.00 27.70 573 LEU A CA 1
ATOM 4460 C C . LEU A 1 623 ? 126.991 72.155 50.102 1.00 34.27 573 LEU A C 1
ATOM 4461 O O . LEU A 1 623 ? 126.586 70.988 50.143 1.00 34.13 573 LEU A O 1
ATOM 4466 N N . ASN A 1 624 ? 127.703 72.632 49.080 1.00 32.34 574 ASN A N 1
ATOM 4467 C CA . ASN A 1 624 ? 128.072 71.770 47.969 1.00 34.74 574 ASN A CA 1
ATOM 4468 C C . ASN A 1 624 ? 129.032 70.680 48.425 1.00 35.21 574 ASN A C 1
ATOM 4469 O O . ASN A 1 624 ? 129.032 69.576 47.851 1.00 33.24 574 ASN A O 1
ATOM 4474 N N . ASN A 1 625 ? 129.849 70.969 49.452 1.00 37.50 575 ASN A N 1
ATOM 4475 C CA . ASN A 1 625 ? 130.711 69.936 50.033 1.00 34.18 575 ASN A CA 1
ATOM 4476 C C . ASN A 1 625 ? 129.871 68.845 50.671 1.00 36.32 575 ASN A C 1
ATOM 4477 O O . ASN A 1 625 ? 130.127 67.653 50.475 1.00 42.64 575 ASN A O 1
ATOM 4482 N N . LEU A 1 626 ? 128.845 69.238 51.431 1.00 36.47 576 LEU A N 1
ATOM 4483 C CA . LEU A 1 626 ? 127.944 68.241 51.994 1.00 36.25 576 LEU A CA 1
ATOM 4484 C C . LEU A 1 626 ? 127.316 67.392 50.893 1.00 41.71 576 LEU A C 1
ATOM 4485 O O . LEU A 1 626 ? 127.280 66.157 51.000 1.00 39.21 576 LEU A O 1
ATOM 4490 N N . LEU A 1 627 ? 126.874 68.033 49.803 1.00 34.28 577 LEU A N 1
ATOM 4491 C CA . LEU A 1 627 ? 126.231 67.303 48.710 1.00 36.63 577 LEU A CA 1
ATOM 4492 C C . LEU A 1 627 ? 127.133 66.205 48.137 1.00 44.10 577 LEU A C 1
ATOM 4493 O O . LEU A 1 627 ? 126.651 65.114 47.796 1.00 35.78 577 LEU A O 1
ATOM 4498 N N . ILE A 1 628 ? 128.434 66.463 48.015 1.00 47.88 578 ILE A N 1
ATOM 4499 C CA . ILE A 1 628 ? 129.329 65.498 47.382 1.00 48.98 578 ILE A CA 1
ATOM 4500 C C . ILE A 1 628 ? 130.233 64.804 48.405 1.00 54.25 578 ILE A C 1
ATOM 4501 O O . ILE A 1 628 ? 131.262 64.240 48.033 1.00 53.84 578 ILE A O 1
ATOM 4506 N N . SER A 1 629 ? 129.861 64.811 49.687 1.00 42.84 579 SER A N 1
ATOM 4507 C CA . SER A 1 629 ? 130.693 64.126 50.670 1.00 51.91 579 SER A CA 1
ATOM 4508 C C . SER A 1 629 ? 130.576 62.606 50.547 1.00 56.11 579 SER A C 1
ATOM 4509 O O . SER A 1 629 ? 131.582 61.894 50.638 1.00 58.52 579 SER A O 1
ATOM 4512 N N . GLU A 1 630 ? 129.367 62.092 50.350 1.00 49.78 580 GLU A N 1
ATOM 4513 C CA . GLU A 1 630 ? 129.157 60.686 50.054 1.00 42.31 580 GLU A CA 1
ATOM 4514 C C . GLU A 1 630 ? 128.519 60.561 48.682 1.00 48.14 580 GLU A C 1
ATOM 4515 O O . GLU A 1 630 ? 127.847 61.479 48.207 1.00 50.75 580 GLU A O 1
ATOM 4521 N N . GLU A 1 631 ? 128.707 59.405 48.059 1.00 57.17 581 GLU A N 1
ATOM 4522 C CA . GLU A 1 631 ? 128.174 59.192 46.723 1.00 62.22 581 GLU A CA 1
ATOM 4523 C C . GLU A 1 631 ? 126.663 58.971 46.783 1.00 56.06 581 GLU A C 1
ATOM 4524 O O . GLU A 1 631 ? 126.131 58.407 47.741 1.00 48.84 581 GLU A O 1
ATOM 4530 N N . LEU A 1 632 ? 125.965 59.461 45.767 1.00 61.66 582 LEU A N 1
ATOM 4531 C CA . LEU A 1 632 ? 124.505 59.424 45.833 1.00 76.73 582 LEU A CA 1
ATOM 4532 C C . LEU A 1 632 ? 124.015 57.997 45.631 1.00 81.76 582 LEU A C 1
ATOM 4533 O O . LEU A 1 632 ? 124.439 57.335 44.677 1.00 84.95 582 LEU A O 1
ATOM 4538 N N . PRO A 1 633 ? 123.145 57.491 46.504 1.00 76.31 583 PRO A N 1
ATOM 4539 C CA . PRO A 1 633 ? 122.529 56.184 46.256 1.00 74.19 583 PRO A CA 1
ATOM 4540 C C . PRO A 1 633 ? 121.943 56.122 44.853 1.00 71.61 583 PRO A C 1
ATOM 4541 O O . PRO A 1 633 ? 121.246 57.041 44.407 1.00 72.76 583 PRO A O 1
ATOM 4545 N N . MET A 1 634 ? 122.272 55.044 44.138 1.00 67.90 584 MET A N 1
ATOM 4546 C CA . MET A 1 634 ? 121.870 54.915 42.741 1.00 62.17 584 MET A CA 1
ATOM 4547 C C . MET A 1 634 ? 120.376 55.130 42.563 1.00 59.70 584 MET A C 1
ATOM 4548 O O . MET A 1 634 ? 119.943 55.793 41.614 1.00 55.09 584 MET A O 1
ATOM 4553 N N . ALA A 1 635 ? 119.572 54.592 43.482 1.00 70.16 585 ALA A N 1
ATOM 4554 C CA . ALA A 1 635 ? 118.128 54.746 43.374 1.00 73.13 585 ALA A CA 1
ATOM 4555 C C . ALA A 1 635 ? 117.714 56.214 43.421 1.00 70.35 585 ALA A C 1
ATOM 4556 O O . ALA A 1 635 ? 116.745 56.599 42.756 1.00 60.92 585 ALA A O 1
ATOM 4558 N N . VAL A 1 636 ? 118.440 57.042 44.184 1.00 70.97 586 VAL A N 1
ATOM 4559 C CA . VAL A 1 636 ? 118.185 58.485 44.195 1.00 61.36 586 VAL A CA 1
ATOM 4560 C C . VAL A 1 636 ? 118.482 59.080 42.828 1.00 62.50 586 VAL A C 1
ATOM 4561 O O . VAL A 1 636 ? 117.667 59.815 42.263 1.00 52.16 586 VAL A O 1
ATOM 4565 N N . LYS A 1 637 ? 119.672 58.788 42.288 1.00 67.00 587 LYS A N 1
ATOM 4566 C CA . LYS A 1 637 ? 120.065 59.354 40.999 1.00 67.10 587 LYS A CA 1
ATOM 4567 C C . LYS A 1 637 ? 119.098 58.956 39.901 1.00 71.45 587 LYS A C 1
ATOM 4568 O O . LYS A 1 637 ? 118.836 59.734 38.979 1.00 75.12 587 LYS A O 1
ATOM 4574 N N . ASN A 1 638 ? 118.551 57.745 39.979 1.00 79.85 588 ASN A N 1
ATOM 4575 C CA . ASN A 1 638 ? 117.538 57.343 39.011 1.00 84.55 588 ASN A CA 1
ATOM 4576 C C . ASN A 1 638 ? 116.237 58.109 39.227 1.00 76.07 588 ASN A C 1
ATOM 4577 O O . ASN A 1 638 ? 115.693 58.711 38.286 1.00 80.24 588 ASN A O 1
ATOM 4582 N N . ILE A 1 639 ? 115.716 58.095 40.465 1.00 60.46 589 ILE A N 1
ATOM 4583 C CA . ILE A 1 639 ? 114.476 58.810 40.751 1.00 60.55 589 ILE A CA 1
ATOM 4584 C C . ILE A 1 639 ? 114.602 60.280 40.360 1.00 71.15 589 ILE A C 1
ATOM 4585 O O . ILE A 1 639 ? 113.641 60.884 39.865 1.00 70.97 589 ILE A O 1
ATOM 4590 N N . MET A 1 640 ? 115.794 60.866 40.532 1.00 74.44 590 MET A N 1
ATOM 4591 C CA . MET A 1 640 ? 116.025 62.236 40.079 1.00 72.15 590 MET A CA 1
ATOM 4592 C C . MET A 1 640 ? 115.820 62.356 38.573 1.00 78.73 590 MET A C 1
ATOM 4593 O O . MET A 1 640 ? 115.184 63.306 38.098 1.00 81.83 590 MET A O 1
ATOM 4598 N N . ALA A 1 641 ? 116.317 61.375 37.811 1.00 79.77 591 ALA A N 1
ATOM 4599 C CA . ALA A 1 641 ? 116.353 61.498 36.356 1.00 78.54 591 ALA A CA 1
ATOM 4600 C C . ALA A 1 641 ? 114.973 61.350 35.725 1.00 70.98 591 ALA A C 1
ATOM 4601 O O . ALA A 1 641 ? 114.728 61.893 34.645 1.00 68.16 591 ALA A O 1
ATOM 4603 N N . ARG A 1 642 ? 114.062 60.631 36.366 1.00 76.67 592 ARG A N 1
ATOM 4604 C CA . ARG A 1 642 ? 112.757 60.368 35.783 1.00 77.12 592 ARG A CA 1
ATOM 4605 C C . ARG A 1 642 ? 111.626 61.110 36.479 1.00 76.13 592 ARG A C 1
ATOM 4606 O O . ARG A 1 642 ? 110.464 60.950 36.089 1.00 68.72 592 ARG A O 1
ATOM 4614 N N . THR A 1 643 ? 111.922 61.925 37.482 1.00 83.61 593 THR A N 1
ATOM 4615 C CA . THR A 1 643 ? 110.862 62.571 38.234 1.00 86.63 593 THR A CA 1
ATOM 4616 C C . THR A 1 643 ? 110.428 63.870 37.562 1.00 80.71 593 THR A C 1
ATOM 4617 O O . THR A 1 643 ? 111.221 64.549 36.898 1.00 76.63 593 THR A O 1
ATOM 4621 N N . ASP A 1 644 ? 109.137 64.183 37.710 1.00 70.93 594 ASP A N 1
ATOM 4622 C CA . ASP A 1 644 ? 108.583 65.465 37.296 1.00 75.03 594 ASP A CA 1
ATOM 4623 C C . ASP A 1 644 ? 108.704 66.534 38.385 1.00 76.73 594 ASP A C 1
ATOM 4624 O O . ASP A 1 644 ? 108.338 67.692 38.145 1.00 75.72 594 ASP A O 1
ATOM 4629 N N . HIS A 1 645 ? 109.223 66.163 39.557 1.00 71.42 595 HIS A N 1
ATOM 4630 C CA . HIS A 1 645 ? 109.590 67.107 40.603 1.00 63.91 595 HIS A CA 1
ATOM 4631 C C . HIS A 1 645 ? 110.500 68.200 40.034 1.00 55.43 595 HIS A C 1
ATOM 4632 O O . HIS A 1 645 ? 111.492 67.886 39.357 1.00 59.73 595 HIS A O 1
ATOM 4639 N N . PRO A 1 646 ? 110.204 69.482 40.286 1.00 50.05 596 PRO A N 1
ATOM 4640 C CA . PRO A 1 646 ? 110.922 70.562 39.581 1.00 45.20 596 PRO A CA 1
ATOM 4641 C C . PRO A 1 646 ? 112.318 70.861 40.105 1.00 54.61 596 PRO A C 1
ATOM 4642 O O . PRO A 1 646 ? 113.099 71.500 39.383 1.00 55.70 596 PRO A O 1
ATOM 4646 N N . GLU A 1 647 ? 112.658 70.440 41.327 1.00 48.83 597 GLU A N 1
ATOM 4647 C CA . GLU A 1 647 ? 113.984 70.654 41.906 1.00 54.65 597 GLU A CA 1
ATOM 4648 C C . GLU A 1 647 ? 114.572 69.308 42.338 1.00 64.69 597 GLU A C 1
ATOM 4649 O O . GLU A 1 647 ? 114.674 69.013 43.538 1.00 66.14 597 GLU A O 1
ATOM 4655 N N . PRO A 1 648 ? 114.999 68.479 41.377 1.00 59.29 598 PRO A N 1
ATOM 4656 C CA . PRO A 1 648 ? 115.510 67.140 41.725 1.00 58.11 598 PRO A CA 1
ATOM 4657 C C . PRO A 1 648 ? 116.659 67.158 42.720 1.00 55.71 598 PRO A C 1
ATOM 4658 O O . PRO A 1 648 ? 116.775 66.224 43.529 1.00 48.95 598 PRO A O 1
ATOM 4662 N N . ILE A 1 649 ? 117.511 68.191 42.690 1.00 45.54 599 ILE A N 1
ATOM 4663 C CA . ILE A 1 649 ? 118.608 68.295 43.651 1.00 45.57 599 ILE A CA 1
ATOM 4664 C C . ILE A 1 649 ? 118.108 68.348 45.094 1.00 46.67 599 ILE A C 1
ATOM 4665 O O . ILE A 1 649 ? 118.876 68.079 46.031 1.00 44.65 599 ILE A O 1
ATOM 4670 N N . GLN A 1 650 ? 116.831 68.676 45.305 1.00 39.16 600 GLN A N 1
ATOM 4671 C CA . GLN A 1 650 ? 116.295 68.679 46.662 1.00 43.27 600 GLN A CA 1
ATOM 4672 C C . GLN A 1 650 ? 116.334 67.277 47.273 1.00 44.78 600 GLN A C 1
ATOM 4673 O O . GLN A 1 650 ? 116.604 67.116 48.470 1.00 37.75 600 GLN A O 1
ATOM 4679 N N . LEU A 1 651 ? 116.053 66.252 46.460 1.00 42.99 601 LEU A N 1
ATOM 4680 C CA . LEU A 1 651 ? 116.135 64.866 46.916 1.00 36.28 601 LEU A CA 1
ATOM 4681 C C . LEU A 1 651 ? 117.578 64.449 47.152 1.00 37.86 601 LEU A C 1
ATOM 4682 O O . LEU A 1 651 ? 117.867 63.657 48.057 1.00 44.68 601 LEU A O 1
ATOM 4687 N N . ALA A 1 652 ? 118.495 64.928 46.316 1.00 35.48 602 ALA A N 1
ATOM 4688 C CA . ALA A 1 652 ? 119.908 64.672 46.559 1.00 34.44 602 ALA A CA 1
ATOM 4689 C C . ALA A 1 652 ? 120.342 65.237 47.912 1.00 39.81 602 ALA A C 1
ATOM 4690 O O . ALA A 1 652 ? 120.978 64.540 48.709 1.00 45.53 602 ALA A O 1
ATOM 4692 N N . TYR A 1 653 ? 119.994 66.502 48.198 1.00 37.94 603 TYR A N 1
ATOM 4693 C CA . TYR A 1 653 ? 120.381 67.098 49.479 1.00 41.39 603 TYR A CA 1
ATOM 4694 C C . TYR A 1 653 ? 119.671 66.420 50.645 1.00 36.76 603 TYR A C 1
ATOM 4695 O O . TYR A 1 653 ? 120.279 66.182 51.695 1.00 35.33 603 TYR A O 1
ATOM 4704 N N . ASN A 1 654 ? 118.380 66.122 50.492 1.00 32.86 604 ASN A N 1
ATOM 4705 C CA . ASN A 1 654 ? 117.641 65.569 51.618 1.00 43.02 604 ASN A CA 1
ATOM 4706 C C . ASN A 1 654 ? 117.969 64.093 51.881 1.00 46.54 604 ASN A C 1
ATOM 4707 O O . ASN A 1 654 ? 117.643 63.589 52.962 1.00 51.08 604 ASN A O 1
ATOM 4712 N N . SER A 1 655 ? 118.639 63.403 50.953 1.00 35.59 605 SER A N 1
ATOM 4713 C CA . SER A 1 655 ? 119.014 62.020 51.215 1.00 42.55 605 SER A CA 1
ATOM 4714 C C . SER A 1 655 ? 119.978 61.911 52.393 1.00 48.46 605 SER A C 1
ATOM 4715 O O . SER A 1 655 ? 120.062 60.840 53.007 1.00 47.96 605 SER A O 1
ATOM 4718 N N . TYR A 1 656 ? 120.677 63.008 52.744 1.00 38.22 606 TYR A N 1
ATOM 4719 C CA . TYR A 1 656 ? 121.605 62.995 53.875 1.00 37.62 606 TYR A CA 1
ATOM 4720 C C . TYR A 1 656 ? 120.898 62.946 55.217 1.00 41.14 606 TYR A C 1
ATOM 4721 O O . TYR A 1 656 ? 121.571 62.798 56.241 1.00 49.77 606 TYR A O 1
ATOM 4730 N N . GLU A 1 657 ? 119.571 63.074 55.236 1.00 49.02 607 GLU A N 1
ATOM 4731 C CA . GLU A 1 657 ? 118.806 63.071 56.475 1.00 43.86 607 GLU A CA 1
ATOM 4732 C C . GLU A 1 657 ? 117.613 62.127 56.398 1.00 51.16 607 GLU A C 1
ATOM 4733 O O . GLU A 1 657 ? 117.170 61.606 57.426 1.00 67.02 607 GLU A O 1
ATOM 4739 N N . THR A 1 658 ? 117.076 61.903 55.200 1.00 44.52 608 THR A N 1
ATOM 4740 C CA . THR A 1 658 ? 115.923 61.023 55.067 1.00 55.82 608 THR A CA 1
ATOM 4741 C C . THR A 1 658 ? 115.815 60.533 53.634 1.00 63.07 608 THR A C 1
ATOM 4742 O O . THR A 1 658 ? 116.131 61.258 52.688 1.00 60.65 608 THR A O 1
ATOM 4746 N N . GLN A 1 659 ? 115.340 59.296 53.490 1.00 71.79 609 GLN A N 1
ATOM 4747 C CA . GLN A 1 659 ? 115.119 58.697 52.183 1.00 76.80 609 GLN A CA 1
ATOM 4748 C C . GLN A 1 659 ? 113.652 58.702 51.762 1.00 73.94 609 GLN A C 1
ATOM 4749 O O . GLN A 1 659 ? 113.356 58.399 50.608 1.00 76.82 609 GLN A O 1
ATOM 4755 N N . VAL A 1 660 ? 112.733 59.057 52.654 1.00 71.67 610 VAL A N 1
ATOM 4756 C CA . VAL A 1 660 ? 111.308 59.107 52.324 1.00 80.78 610 VAL A CA 1
ATOM 4757 C C . VAL A 1 660 ? 110.944 60.551 52.027 1.00 74.65 610 VAL A C 1
ATOM 4758 O O . VAL A 1 660 ? 110.960 61.398 52.935 1.00 65.73 610 VAL A O 1
ATOM 4762 N N . PRO A 1 661 ? 110.668 60.910 50.770 1.00 71.18 611 PRO A N 1
ATOM 4763 C CA . PRO A 1 661 ? 110.220 62.269 50.485 1.00 71.13 611 PRO A CA 1
ATOM 4764 C C . PRO A 1 661 ? 108.847 62.472 51.086 1.00 69.86 611 PRO A C 1
ATOM 4765 O O . PRO A 1 661 ? 108.109 61.521 51.357 1.00 70.46 611 PRO A O 1
ATOM 4769 N N . VAL A 1 662 ? 108.526 63.732 51.328 1.00 57.48 612 VAL A N 1
ATOM 4770 C CA . VAL A 1 662 ? 107.281 64.072 51.990 1.00 52.45 612 VAL A CA 1
ATOM 4771 C C . VAL A 1 662 ? 106.447 64.929 51.051 1.00 67.86 612 VAL A C 1
ATOM 4772 O O . VAL A 1 662 ? 106.971 65.668 50.208 1.00 63.55 612 VAL A O 1
ATOM 4776 N N . LEU A 1 663 ? 105.128 64.790 51.189 1.00 75.18 613 LEU A N 1
ATOM 4777 C CA . LEU A 1 663 ? 104.152 65.596 50.477 1.00 66.29 613 LEU A CA 1
ATOM 4778 C C . LEU A 1 663 ? 103.648 66.670 51.427 1.00 62.54 613 LEU A C 1
ATOM 4779 O O . LEU A 1 663 ? 102.979 66.367 52.419 1.00 60.55 613 LEU A O 1
ATOM 4784 N N . PHE A 1 664 ? 103.984 67.911 51.133 1.00 53.93 614 PHE A N 1
ATOM 4785 C CA . PHE A 1 664 ? 103.535 69.004 51.979 1.00 56.84 614 PHE A CA 1
ATOM 4786 C C . PHE A 1 664 ? 102.210 69.551 51.459 1.00 61.26 614 PHE A C 1
ATOM 4787 O O . PHE A 1 664 ? 101.988 69.581 50.240 1.00 52.92 614 PHE A O 1
ATOM 4795 N N . PRO A 1 665 ? 101.330 69.971 52.370 1.00 62.96 615 PRO A N 1
ATOM 4796 C CA . PRO A 1 665 ? 100.051 70.547 51.942 1.00 66.97 615 PRO A CA 1
ATOM 4797 C C . PRO A 1 665 ? 100.287 71.822 51.154 1.00 69.46 615 PRO A C 1
ATOM 4798 O O . PRO A 1 665 ? 101.148 72.634 51.497 1.00 70.42 615 PRO A O 1
ATOM 4802 N N . LYS A 1 666 ? 99.518 71.990 50.086 1.00 60.62 616 LYS A N 1
ATOM 4803 C CA . LYS A 1 666 ? 99.740 73.136 49.226 1.00 56.02 616 LYS A CA 1
ATOM 4804 C C . LYS A 1 666 ? 99.293 74.424 49.908 1.00 60.81 616 LYS A C 1
ATOM 4805 O O . LYS A 1 666 ? 98.452 74.436 50.813 1.00 60.31 616 LYS A O 1
ATOM 4811 N N . ILE A 1 667 ? 99.877 75.520 49.448 1.00 65.51 617 ILE A N 1
ATOM 4812 C CA . ILE A 1 667 ? 99.548 76.864 49.899 1.00 63.36 617 ILE A CA 1
ATOM 4813 C C . ILE A 1 667 ? 98.706 77.530 48.818 1.00 63.35 617 ILE A C 1
ATOM 4814 O O . ILE A 1 667 ? 98.946 77.339 47.619 1.00 50.74 617 ILE A O 1
ATOM 4819 N N . ARG A 1 668 ? 97.677 78.261 49.236 1.00 69.40 618 ARG A N 1
ATOM 4820 C CA . ARG A 1 668 ? 96.932 79.122 48.325 1.00 74.47 618 ARG A CA 1
ATOM 4821 C C . ARG A 1 668 ? 96.595 80.400 49.070 1.00 76.00 618 ARG A C 1
ATOM 4822 O O . ARG A 1 668 ? 95.957 80.351 50.127 1.00 71.64 618 ARG A O 1
ATOM 4830 N N . ASN A 1 669 ? 97.049 81.531 48.528 1.00 70.43 619 ASN A N 1
ATOM 4831 C CA . ASN A 1 669 ? 96.797 82.847 49.110 1.00 77.69 619 ASN A CA 1
ATOM 4832 C C . ASN A 1 669 ? 97.225 82.898 50.580 1.00 76.60 619 ASN A C 1
ATOM 4833 O O . ASN A 1 669 ? 96.463 83.292 51.466 1.00 68.61 619 ASN A O 1
ATOM 4838 N N . GLY A 1 670 ? 98.466 82.479 50.836 1.00 78.86 620 GLY A N 1
ATOM 4839 C CA . GLY A 1 670 ? 99.044 82.581 52.166 1.00 73.20 620 GLY A CA 1
ATOM 4840 C C . GLY A 1 670 ? 98.376 81.744 53.231 1.00 75.34 620 GLY A C 1
ATOM 4841 O O . GLY A 1 670 ? 98.564 82.007 54.422 1.00 80.16 620 GLY A O 1
ATOM 4842 N N . GLU A 1 671 ? 97.598 80.740 52.837 1.00 74.26 621 GLU A N 1
ATOM 4843 C CA . GLU A 1 671 ? 96.882 79.875 53.761 1.00 75.58 621 GLU A CA 1
ATOM 4844 C C . GLU A 1 671 ? 97.137 78.423 53.373 1.00 69.87 621 GLU A C 1
ATOM 4845 O O . GLU A 1 671 ? 97.424 78.120 52.212 1.00 66.94 621 GLU A O 1
ATOM 4851 N N . VAL A 1 672 ? 97.051 77.529 54.355 1.00 72.10 622 VAL A N 1
ATOM 4852 C CA . VAL A 1 672 ? 97.344 76.113 54.146 1.00 75.47 622 VAL A CA 1
ATOM 4853 C C . VAL A 1 672 ? 96.087 75.416 53.640 1.00 78.24 622 VAL A C 1
ATOM 4854 O O . VAL A 1 672 ? 95.059 75.396 54.324 1.00 80.77 622 VAL A O 1
ATOM 4858 N N . THR A 1 673 ? 96.168 74.835 52.448 1.00 76.61 623 THR A N 1
ATOM 4859 C CA . THR A 1 673 ? 95.034 74.129 51.880 1.00 78.03 623 THR A CA 1
ATOM 4860 C C . THR A 1 673 ? 95.106 72.656 52.272 1.00 83.07 623 THR A C 1
ATOM 4861 O O . THR A 1 673 ? 95.926 72.248 53.098 1.00 83.88 623 THR A O 1
ATOM 4865 N N . ASP A 1 674 ? 94.227 71.847 51.679 1.00 85.56 624 ASP A N 1
ATOM 4866 C CA . ASP A 1 674 ? 94.207 70.402 51.860 1.00 85.85 624 ASP A CA 1
ATOM 4867 C C . ASP A 1 674 ? 94.535 69.678 50.558 1.00 84.36 624 ASP A C 1
ATOM 4868 O O . ASP A 1 674 ? 94.294 68.473 50.440 1.00 89.48 624 ASP A O 1
ATOM 4873 N N . SER A 1 675 ? 95.052 70.397 49.568 1.00 78.93 625 SER A N 1
ATOM 4874 C CA . SER A 1 675 ? 95.528 69.789 48.337 1.00 78.75 625 SER A CA 1
ATOM 4875 C C . SER A 1 675 ? 96.979 69.356 48.509 1.00 80.94 625 SER A C 1
ATOM 4876 O O . SER A 1 675 ? 97.683 69.799 49.422 1.00 83.01 625 SER A O 1
ATOM 4879 N N . TYR A 1 676 ? 97.426 68.486 47.607 1.00 72.84 626 TYR A N 1
ATOM 4880 C CA . TYR A 1 676 ? 98.805 68.028 47.604 1.00 61.06 626 TYR A CA 1
ATOM 4881 C C . TYR A 1 676 ? 99.281 67.884 46.173 1.00 63.20 626 TYR A C 1
ATOM 4882 O O . TYR A 1 676 ? 98.631 67.218 45.365 1.00 60.14 626 TYR A O 1
ATOM 4891 N N . ASP A 1 677 ? 100.404 68.525 45.866 1.00 73.82 627 ASP A N 1
ATOM 4892 C CA . ASP A 1 677 ? 101.106 68.318 44.604 1.00 79.80 627 ASP A CA 1
ATOM 4893 C C . ASP A 1 677 ? 101.857 67.001 44.704 1.00 85.17 627 ASP A C 1
ATOM 4894 O O . ASP A 1 677 ? 102.977 66.936 45.212 1.00 90.14 627 ASP A O 1
ATOM 4899 N N . ASN A 1 678 ? 101.229 65.932 44.224 1.00 89.03 628 ASN A N 1
ATOM 4900 C CA . ASN A 1 678 ? 101.916 64.652 44.172 1.00 87.95 628 ASN A CA 1
ATOM 4901 C C . ASN A 1 678 ? 102.939 64.653 43.044 1.00 85.94 628 ASN A C 1
ATOM 4902 O O . ASN A 1 678 ? 102.748 65.275 41.997 1.00 85.34 628 ASN A O 1
ATOM 4907 N N . TYR A 1 679 ? 104.044 63.960 43.273 1.00 85.89 629 TYR A N 1
ATOM 4908 C CA . TYR A 1 679 ? 105.118 63.908 42.301 1.00 93.64 629 TYR A CA 1
ATOM 4909 C C . TYR A 1 679 ? 105.437 62.468 41.929 1.00 94.92 629 TYR A C 1
ATOM 4910 O O . TYR A 1 679 ? 105.207 61.523 42.694 1.00 92.26 629 TYR A O 1
ATOM 4919 N N . THR A 1 680 ? 106.000 62.343 40.736 1.00 94.86 630 THR A N 1
ATOM 4920 C CA . THR A 1 680 ? 106.311 61.060 40.129 1.00 92.48 630 THR A CA 1
ATOM 4921 C C . THR A 1 680 ? 107.324 60.264 40.956 1.00 99.25 630 THR A C 1
ATOM 4922 O O . THR A 1 680 ? 108.311 60.816 41.447 1.00 101.77 630 THR A O 1
ATOM 4926 N N . PHE A 1 681 ? 107.043 58.969 41.153 1.00 105.22 631 PHE A N 1
ATOM 4927 C CA . PHE A 1 681 ? 107.987 57.995 41.713 1.00 98.87 631 PHE A CA 1
ATOM 4928 C C . PHE A 1 681 ? 108.406 58.274 43.149 1.00 83.83 631 PHE A C 1
ATOM 4929 O O . PHE A 1 681 ? 109.240 57.557 43.707 1.00 78.82 631 PHE A O 1
ATOM 4937 N N . LEU A 1 682 ? 107.857 59.316 43.745 1.00 77.25 632 LEU A N 1
ATOM 4938 C CA . LEU A 1 682 ? 108.211 59.695 45.105 1.00 80.23 632 LEU A CA 1
ATOM 4939 C C . LEU A 1 682 ? 107.157 59.076 46.008 1.00 87.36 632 LEU A C 1
ATOM 4940 O O . LEU A 1 682 ? 106.068 59.631 46.173 1.00 87.43 632 LEU A O 1
ATOM 4945 N N . ASN A 1 683 ? 107.451 57.895 46.568 1.00 88.39 633 ASN A N 1
ATOM 4946 C CA . ASN A 1 683 ? 106.421 57.306 47.414 1.00 97.70 633 ASN A CA 1
ATOM 4947 C C . ASN A 1 683 ? 106.386 58.065 48.731 1.00 96.39 633 ASN A C 1
ATOM 4948 O O . ASN A 1 683 ? 106.935 57.626 49.749 1.00 101.35 633 ASN A O 1
ATOM 4953 N N . ALA A 1 684 ? 105.754 59.227 48.691 1.00 88.78 634 ALA A N 1
ATOM 4954 C CA . ALA A 1 684 ? 105.847 60.202 49.755 1.00 79.04 634 ALA A CA 1
ATOM 4955 C C . ALA A 1 684 ? 104.878 59.879 50.876 1.00 80.22 634 ALA A C 1
ATOM 4956 O O . ALA A 1 684 ? 104.103 58.926 50.818 1.00 92.87 634 ALA A O 1
ATOM 4958 N N . ARG A 1 685 ? 104.948 60.691 51.916 1.00 79.98 635 ARG A N 1
ATOM 4959 C CA . ARG A 1 685 ? 104.006 60.652 53.012 1.00 79.50 635 ARG A CA 1
ATOM 4960 C C . ARG A 1 685 ? 103.435 62.046 53.205 1.00 84.29 635 ARG A C 1
ATOM 4961 O O . ARG A 1 685 ? 104.102 63.053 52.945 1.00 83.87 635 ARG A O 1
ATOM 4969 N N . LYS A 1 686 ? 102.190 62.097 53.659 1.00 84.09 636 LYS A N 1
ATOM 4970 C CA . LYS A 1 686 ? 101.625 63.374 54.065 1.00 83.86 636 LYS A CA 1
ATOM 4971 C C . LYS A 1 686 ? 102.380 63.900 55.281 1.00 77.93 636 LYS A C 1
ATOM 4972 O O . LYS A 1 686 ? 102.658 63.155 56.228 1.00 77.30 636 LYS A O 1
ATOM 4974 N N . LEU A 1 687 ? 102.743 65.178 55.226 1.00 75.56 637 LEU A N 1
ATOM 4975 C CA . LEU A 1 687 ? 103.326 65.881 56.356 1.00 81.14 637 LEU A CA 1
ATOM 4976 C C . LEU A 1 687 ? 102.616 65.506 57.652 1.00 82.76 637 LEU A C 1
ATOM 4977 O O . LEU A 1 687 ? 103.202 64.866 58.534 1.00 82.96 637 LEU A O 1
ATOM 4982 N N . GLY A 1 688 ? 101.339 65.868 57.750 1.00 82.38 638 GLY A N 1
ATOM 4983 C CA . GLY A 1 688 ? 100.543 65.572 58.920 1.00 80.09 638 GLY A CA 1
ATOM 4984 C C . GLY A 1 688 ? 101.092 66.199 60.182 1.00 81.51 638 GLY A C 1
ATOM 4985 O O . GLY A 1 688 ? 101.075 67.424 60.343 1.00 79.61 638 GLY A O 1
ATOM 4986 N N . ASP A 1 689 ? 101.587 65.355 61.083 1.00 85.10 639 ASP A N 1
ATOM 4987 C CA . ASP A 1 689 ? 102.112 65.786 62.367 1.00 90.71 639 ASP A CA 1
ATOM 4988 C C . ASP A 1 689 ? 103.631 65.714 62.434 1.00 82.89 639 ASP A C 1
ATOM 4989 O O . ASP A 1 689 ? 104.227 66.254 63.377 1.00 71.10 639 ASP A O 1
ATOM 4994 N N . ASP A 1 690 ? 104.266 65.092 61.444 1.00 79.12 640 ASP A N 1
ATOM 4995 C CA . ASP A 1 690 ? 105.655 64.648 61.513 1.00 82.58 640 ASP A CA 1
ATOM 4996 C C . ASP A 1 690 ? 106.475 65.346 60.422 1.00 71.38 640 ASP A C 1
ATOM 4997 O O . ASP A 1 690 ? 106.555 64.868 59.288 1.00 68.19 640 ASP A O 1
ATOM 5002 N N . VAL A 1 691 ? 107.092 66.471 60.754 1.00 62.47 641 VAL A N 1
ATOM 5003 C CA . VAL A 1 691 ? 107.795 67.240 59.725 1.00 68.50 641 VAL A CA 1
ATOM 5004 C C . VAL A 1 691 ? 109.185 66.638 59.516 1.00 60.45 641 VAL A C 1
ATOM 5005 O O . VAL A 1 691 ? 109.885 66.362 60.496 1.00 60.99 641 VAL A O 1
ATOM 5009 N N . PRO A 1 692 ? 109.590 66.400 58.272 1.00 49.85 642 PRO A N 1
ATOM 5010 C CA . PRO A 1 692 ? 110.813 65.647 58.011 1.00 43.09 642 PRO A CA 1
ATOM 5011 C C . PRO A 1 692 ? 112.051 66.516 58.154 1.00 46.87 642 PRO A C 1
ATOM 5012 O O . PRO A 1 692 ? 111.980 67.748 58.040 1.00 40.15 642 PRO A O 1
ATOM 5016 N N . PRO A 1 693 ? 113.272 65.870 58.393 1.00 42.02 643 PRO A N 1
ATOM 5017 C CA . PRO A 1 693 ? 114.529 66.632 58.549 1.00 40.09 643 PRO A CA 1
ATOM 5018 C C . PRO A 1 693 ? 115.115 67.099 57.223 1.00 34.24 643 PRO A C 1
ATOM 5019 O O . PRO A 1 693 ? 116.158 66.645 56.757 1.00 39.75 643 PRO A O 1
ATOM 5023 N N . TYR A 1 694 ? 114.455 68.054 56.588 1.00 35.40 644 TYR A N 1
ATOM 5024 C CA . TYR A 1 694 ? 114.922 68.530 55.294 1.00 44.88 644 TYR A CA 1
ATOM 5025 C C . TYR A 1 694 ? 116.189 69.372 55.438 1.00 38.63 644 TYR A C 1
ATOM 5026 O O . TYR A 1 694 ? 116.321 70.183 56.360 1.00 32.31 644 TYR A O 1
ATOM 5035 N N . VAL A 1 695 ? 117.145 69.127 54.543 1.00 40.08 645 VAL A N 1
ATOM 5036 C CA . VAL A 1 695 ? 118.254 70.056 54.348 1.00 36.38 645 VAL A CA 1
ATOM 5037 C C . VAL A 1 695 ? 117.819 71.171 53.409 1.00 34.45 645 VAL A C 1
ATOM 5038 O O . VAL A 1 695 ? 118.297 72.310 53.511 1.00 33.70 645 VAL A O 1
ATOM 5042 N N . TYR A 1 696 ? 116.851 70.871 52.549 1.00 32.39 646 TYR A N 1
ATOM 5043 C CA . TYR A 1 696 ? 116.489 71.687 51.403 1.00 36.69 646 TYR A CA 1
ATOM 5044 C C . TYR A 1 696 ? 114.969 71.678 51.312 1.00 39.38 646 TYR A C 1
ATOM 5045 O O . TYR A 1 696 ? 114.364 70.612 51.188 1.00 42.92 646 TYR A O 1
ATOM 5054 N N . ALA A 1 697 ? 114.359 72.862 51.371 1.00 35.61 647 ALA A N 1
ATOM 5055 C CA . ALA A 1 697 ? 112.912 73.010 51.435 1.00 32.57 647 ALA A CA 1
ATOM 5056 C C . ALA A 1 697 ? 112.502 74.186 50.564 1.00 37.85 647 ALA A C 1
ATOM 5057 O O . ALA A 1 697 ? 113.296 75.095 50.320 1.00 38.81 647 ALA A O 1
ATOM 5059 N N . THR A 1 698 ? 111.256 74.165 50.091 1.00 34.43 648 THR A N 1
ATOM 5060 C CA . THR A 1 698 ? 110.716 75.299 49.360 1.00 33.21 648 THR A CA 1
ATOM 5061 C C . THR A 1 698 ? 110.077 76.272 50.334 1.00 37.05 648 THR A C 1
ATOM 5062 O O . THR A 1 698 ? 109.743 75.920 51.470 1.00 34.92 648 THR A O 1
ATOM 5066 N N . GLU A 1 699 ? 109.882 77.507 49.864 1.00 31.62 649 GLU A N 1
ATOM 5067 C CA . GLU A 1 699 ? 109.197 78.503 50.681 1.00 32.43 649 GLU A CA 1
ATOM 5068 C C . GLU A 1 699 ? 107.827 78.006 51.141 1.00 43.38 649 GLU A C 1
ATOM 5069 O O . GLU A 1 699 ? 107.452 78.162 52.310 1.00 45.75 649 GLU A O 1
ATOM 5075 N N . ASP A 1 700 ? 107.058 77.412 50.229 1.00 34.24 650 ASP A N 1
ATOM 5076 C CA . ASP A 1 700 ? 105.726 76.954 50.603 1.00 44.58 650 ASP A CA 1
ATOM 5077 C C . ASP A 1 700 ? 105.800 75.844 51.639 1.00 46.68 650 ASP A C 1
ATOM 5078 O O . ASP A 1 700 ? 104.989 75.805 52.576 1.00 48.22 650 ASP A O 1
ATOM 5083 N N . GLU A 1 701 ? 106.767 74.931 51.489 1.00 39.96 651 GLU A N 1
ATOM 5084 C CA . GLU A 1 701 ? 106.969 73.909 52.509 1.00 40.88 651 GLU A CA 1
ATOM 5085 C C . GLU A 1 701 ? 107.293 74.543 53.858 1.00 44.03 651 GLU A C 1
ATOM 5086 O O . GLU A 1 701 ? 106.716 74.161 54.885 1.00 46.47 651 GLU A O 1
ATOM 5092 N N . ASP A 1 702 ? 108.179 75.543 53.872 1.00 39.61 652 ASP A N 1
ATOM 5093 C CA . ASP A 1 702 ? 108.501 76.225 55.126 1.00 41.15 652 ASP A CA 1
ATOM 5094 C C . ASP A 1 702 ? 107.293 76.979 55.668 1.00 48.53 652 ASP A C 1
ATOM 5095 O O . ASP A 1 702 ? 107.060 76.996 56.881 1.00 46.88 652 ASP A O 1
ATOM 5100 N N . LEU A 1 703 ? 106.520 77.619 54.789 1.00 50.05 653 LEU A N 1
ATOM 5101 C CA . LEU A 1 703 ? 105.331 78.331 55.246 1.00 43.87 653 LEU A CA 1
ATOM 5102 C C . LEU A 1 703 ? 104.308 77.359 55.819 1.00 53.09 653 LEU A C 1
ATOM 5103 O O . LEU A 1 703 ? 103.694 77.628 56.859 1.00 54.35 653 LEU A O 1
ATOM 5108 N N . ALA A 1 704 ? 104.116 76.221 55.151 1.00 45.10 654 ALA A N 1
ATOM 5109 C CA . ALA A 1 704 ? 103.196 75.215 55.663 1.00 48.45 654 ALA A CA 1
ATOM 5110 C C . ALA A 1 704 ? 103.575 74.800 57.083 1.00 58.28 654 ALA A C 1
ATOM 5111 O O . ALA A 1 704 ? 102.721 74.763 57.977 1.00 59.61 654 ALA A O 1
ATOM 5113 N N . VAL A 1 705 ? 104.860 74.510 57.320 1.00 57.62 655 VAL A N 1
ATOM 5114 C CA . VAL A 1 705 ? 105.281 74.102 58.658 1.00 47.54 655 VAL A CA 1
ATOM 5115 C C . VAL A 1 705 ? 104.930 75.185 59.672 1.00 49.24 655 VAL A C 1
ATOM 5116 O O . VAL A 1 705 ? 104.398 74.900 60.750 1.00 59.85 655 VAL A O 1
ATOM 5120 N N . GLU A 1 706 ? 105.193 76.442 59.326 1.00 44.33 656 GLU A N 1
ATOM 5121 C CA . GLU A 1 706 ? 104.991 77.542 60.261 1.00 58.76 656 GLU A CA 1
ATOM 5122 C C . GLU A 1 706 ? 103.508 77.767 60.542 1.00 67.64 656 GLU A C 1
ATOM 5123 O O . GLU A 1 706 ? 103.116 78.002 61.693 1.00 68.94 656 GLU A O 1
ATOM 5129 N N . LEU A 1 707 ? 102.671 77.706 59.506 1.00 59.98 657 LEU A N 1
ATOM 5130 C CA . LEU A 1 707 ? 101.253 77.969 59.704 1.00 64.32 657 LEU A CA 1
ATOM 5131 C C . LEU A 1 707 ? 100.621 76.907 60.588 1.00 63.75 657 LEU A C 1
ATOM 5132 O O . LEU A 1 707 ? 99.708 77.204 61.369 1.00 65.09 657 LEU A O 1
ATOM 5137 N N . LEU A 1 708 ? 101.107 75.671 60.491 1.00 63.42 658 LEU A N 1
ATOM 5138 C CA . LEU A 1 708 ? 100.616 74.553 61.290 1.00 60.06 658 LEU A CA 1
ATOM 5139 C C . LEU A 1 708 ? 101.190 74.516 62.700 1.00 64.32 658 LEU A C 1
ATOM 5140 O O . LEU A 1 708 ? 100.925 73.552 63.426 1.00 61.77 658 LEU A O 1
ATOM 5145 N N . GLY A 1 709 ? 101.968 75.520 63.102 1.00 71.52 659 GLY A N 1
ATOM 5146 C CA . GLY A 1 709 ? 102.586 75.535 64.411 1.00 73.46 659 GLY A CA 1
ATOM 5147 C C . GLY A 1 709 ? 103.687 74.518 64.620 1.00 81.11 659 GLY A C 1
ATOM 5148 O O . GLY A 1 709 ? 104.189 74.408 65.746 1.00 85.59 659 GLY A O 1
ATOM 5149 N N . LEU A 1 710 ? 104.083 73.782 63.575 1.00 77.29 660 LEU A N 1
ATOM 5150 C CA . LEU A 1 710 ? 105.084 72.722 63.646 1.00 69.78 660 LEU A CA 1
ATOM 5151 C C . LEU A 1 710 ? 106.498 73.296 63.730 1.00 68.15 660 LEU A C 1
ATOM 5152 O O . LEU A 1 710 ? 106.706 74.513 63.720 1.00 68.19 660 LEU A O 1
ATOM 5157 N N . ASP A 1 711 ? 107.493 72.407 63.789 1.00 68.88 661 ASP A N 1
ATOM 5158 C CA . ASP A 1 711 ? 108.894 72.810 63.843 1.00 67.60 661 ASP A CA 1
ATOM 5159 C C . ASP A 1 711 ? 109.743 71.926 62.937 1.00 61.19 661 ASP A C 1
ATOM 5160 O O . ASP A 1 711 ? 109.466 70.733 62.777 1.00 59.23 661 ASP A O 1
ATOM 5165 N N . TRP A 1 712 ? 110.796 72.536 62.320 1.00 57.35 662 TRP A N 1
ATOM 5166 C CA . TRP A 1 712 ? 111.728 71.719 61.528 1.00 51.40 662 TRP A CA 1
ATOM 5167 C C . TRP A 1 712 ? 112.701 70.979 62.451 1.00 54.78 662 TRP A C 1
ATOM 5168 O O . TRP A 1 712 ? 113.185 71.563 63.424 1.00 57.24 662 TRP A O 1
ATOM 5179 N N . PRO A 1 713 ? 112.986 69.708 62.175 1.00 48.25 663 PRO A N 1
ATOM 5180 C CA . PRO A 1 713 ? 113.943 68.958 62.989 1.00 45.60 663 PRO A CA 1
ATOM 5181 C C . PRO A 1 713 ? 115.347 69.547 62.949 1.00 50.78 663 PRO A C 1
ATOM 5182 O O . PRO A 1 713 ? 115.728 70.312 62.063 1.00 50.98 663 PRO A O 1
ATOM 5186 N N . ASP A 1 714 ? 116.136 69.149 63.953 1.00 44.20 664 ASP A N 1
ATOM 5187 C CA . ASP A 1 714 ? 117.554 69.420 63.987 1.00 50.25 664 ASP A CA 1
ATOM 5188 C C . ASP A 1 714 ? 118.294 68.356 63.185 1.00 43.93 664 ASP A C 1
ATOM 5189 O O . ASP A 1 714 ? 117.798 67.249 63.000 1.00 39.13 664 ASP A O 1
ATOM 5194 N N . PRO A 1 715 ? 119.487 68.676 62.690 1.00 39.03 665 PRO A N 1
ATOM 5195 C CA . PRO A 1 715 ? 120.258 67.690 61.918 1.00 40.76 665 PRO A CA 1
ATOM 5196 C C . PRO A 1 715 ? 120.516 66.439 62.739 1.00 51.34 665 PRO A C 1
ATOM 5197 O O . PRO A 1 715 ? 120.790 66.514 63.940 1.00 47.22 665 PRO A O 1
ATOM 5201 N N . GLY A 1 716 ? 120.423 65.282 62.077 1.00 57.35 666 GLY A N 1
ATOM 5202 C CA . GLY A 1 716 ? 120.625 64.004 62.735 1.00 46.28 666 GLY A CA 1
ATOM 5203 C C . GLY A 1 716 ? 121.943 63.320 62.422 1.00 47.77 666 GLY A C 1
ATOM 5204 O O . GLY A 1 716 ? 122.384 62.455 63.181 1.00 51.26 666 GLY A O 1
ATOM 5205 N N . ASN A 1 717 ? 122.592 63.697 61.322 1.00 43.08 667 ASN A N 1
ATOM 5206 C CA . ASN A 1 717 ? 123.822 63.058 60.875 1.00 42.36 667 ASN A CA 1
ATOM 5207 C C . ASN A 1 717 ? 124.996 64.024 61.009 1.00 54.03 667 ASN A C 1
ATOM 5208 O O . ASN A 1 717 ? 124.852 65.234 60.795 1.00 47.01 667 ASN A O 1
ATOM 5213 N N . GLN A 1 718 ? 126.160 63.478 61.378 1.00 42.02 668 GLN A N 1
ATOM 5214 C CA . GLN A 1 718 ? 127.304 64.321 61.693 1.00 45.07 668 GLN A CA 1
ATOM 5215 C C . GLN A 1 718 ? 127.797 65.110 60.478 1.00 43.24 668 GLN A C 1
ATOM 5216 O O . GLN A 1 718 ? 128.345 66.209 60.646 1.00 41.20 668 GLN A O 1
ATOM 5222 N N . GLY A 1 719 ? 127.616 64.587 59.262 1.00 36.92 669 GLY A N 1
ATOM 5223 C CA . GLY A 1 719 ? 127.928 65.379 58.084 1.00 26.37 669 GLY A CA 1
ATOM 5224 C C . GLY A 1 719 ? 127.052 66.615 57.971 1.00 32.23 669 GLY A C 1
ATOM 5225 O O . GLY A 1 719 ? 127.519 67.678 57.550 1.00 37.09 669 GLY A O 1
ATOM 5226 N N . THR A 1 720 ? 125.781 66.504 58.369 1.00 33.88 670 THR A N 1
ATOM 5227 C CA . THR A 1 720 ? 124.868 67.638 58.308 1.00 36.18 670 THR A CA 1
ATOM 5228 C C . THR A 1 720 ? 125.109 68.630 59.450 1.00 39.25 670 THR A C 1
ATOM 5229 O O . THR A 1 720 ? 125.032 69.849 59.245 1.00 36.23 670 THR A O 1
ATOM 5233 N N . VAL A 1 721 ? 125.384 68.127 60.657 1.00 38.89 671 VAL A N 1
ATOM 5234 C CA . VAL A 1 721 ? 125.795 68.989 61.763 1.00 36.76 671 VAL A CA 1
ATOM 5235 C C . VAL A 1 721 ? 127.008 69.816 61.362 1.00 34.23 671 VAL A C 1
ATOM 5236 O O . VAL A 1 721 ? 127.033 71.043 61.515 1.00 37.81 671 VAL A O 1
ATOM 5240 N N . GLU A 1 722 ? 128.017 69.154 60.810 1.00 31.86 672 GLU A N 1
ATOM 5241 C CA . GLU A 1 722 ? 129.246 69.847 60.449 1.00 38.93 672 GLU A CA 1
ATOM 5242 C C . GLU A 1 722 ? 129.016 70.903 59.376 1.00 32.79 672 GLU A C 1
ATOM 5243 O O . GLU A 1 722 ? 129.665 71.960 59.399 1.00 31.42 672 GLU A O 1
ATOM 5249 N N . ALA A 1 723 ? 128.115 70.641 58.419 1.00 28.28 673 ALA A N 1
ATOM 5250 C CA . ALA A 1 723 ? 127.799 71.675 57.437 1.00 33.45 673 ALA A CA 1
ATOM 5251 C C . ALA A 1 723 ? 127.181 72.885 58.123 1.00 33.81 673 ALA A C 1
ATOM 5252 O O . ALA A 1 723 ? 127.551 74.033 57.839 1.00 36.61 673 ALA A O 1
ATOM 5254 N N . GLY A 1 724 ? 126.259 72.641 59.055 1.00 31.54 674 GLY A N 1
ATOM 5255 C CA . GLY A 1 724 ? 125.612 73.745 59.742 1.00 33.32 674 GLY A CA 1
ATOM 5256 C C . GLY A 1 724 ? 126.597 74.575 60.537 1.00 32.52 674 GLY A C 1
ATOM 5257 O O . GLY A 1 724 ? 126.491 75.800 60.592 1.00 40.22 674 GLY A O 1
ATOM 5258 N N . ARG A 1 725 ? 127.586 73.923 61.136 1.00 31.96 675 ARG A N 1
ATOM 5259 C CA . ARG A 1 725 ? 128.566 74.674 61.913 1.00 34.90 675 ARG A CA 1
ATOM 5260 C C . ARG A 1 725 ? 129.544 75.409 61.010 1.00 33.89 675 ARG A C 1
ATOM 5261 O O . ARG A 1 725 ? 130.003 76.492 61.365 1.00 35.60 675 ARG A O 1
ATOM 5269 N N . ALA A 1 726 ? 129.860 74.842 59.839 1.00 27.30 676 ALA A N 1
ATOM 5270 C CA . ALA A 1 726 ? 130.751 75.523 58.909 1.00 26.03 676 ALA A CA 1
ATOM 5271 C C . ALA A 1 726 ? 130.067 76.732 58.276 1.00 33.08 676 ALA A C 1
ATOM 5272 O O . ALA A 1 726 ? 130.741 77.723 57.947 1.00 35.57 676 ALA A O 1
ATOM 5274 N N . LEU A 1 727 ? 128.734 76.678 58.121 1.00 27.69 677 LEU A N 1
ATOM 5275 C CA . LEU A 1 727 ? 127.970 77.841 57.661 1.00 28.56 677 LEU A CA 1
ATOM 5276 C C . LEU A 1 727 ? 128.056 79.011 58.640 1.00 31.31 677 LEU A C 1
ATOM 5277 O O . LEU A 1 727 ? 127.902 80.172 58.235 1.00 32.72 677 LEU A O 1
ATOM 5282 N N . LYS A 1 728 ? 128.276 78.736 59.928 1.00 30.25 678 LYS A N 1
ATOM 5283 C CA . LYS A 1 728 ? 128.460 79.814 60.891 1.00 31.50 678 LYS A CA 1
ATOM 5284 C C . LYS A 1 728 ? 129.799 80.496 60.741 1.00 35.96 678 LYS A C 1
ATOM 5285 O O . LYS A 1 728 ? 130.006 81.550 61.349 1.00 35.90 678 LYS A O 1
ATOM 5291 N N . GLN A 1 729 ? 130.705 79.926 59.950 1.00 32.94 679 GLN A N 1
ATOM 5292 C CA . GLN A 1 729 ? 132.073 80.422 59.860 1.00 26.73 679 GLN A CA 1
ATOM 5293 C C . GLN A 1 729 ? 132.325 81.324 58.651 1.00 26.57 679 GLN A C 1
ATOM 5294 O O . GLN A 1 729 ? 133.496 81.556 58.317 1.00 31.42 679 GLN A O 1
ATOM 5300 N N . VAL A 1 730 ? 131.264 81.796 57.971 1.00 21.40 680 VAL A N 1
ATOM 5301 C CA . VAL A 1 730 ? 131.302 82.924 57.024 1.00 28.61 680 VAL A CA 1
ATOM 5302 C C . VAL A 1 730 ? 130.305 83.959 57.492 1.00 27.47 680 VAL A C 1
ATOM 5303 O O . VAL A 1 730 ? 129.136 83.626 57.734 1.00 27.78 680 VAL A O 1
ATOM 5307 N N . VAL A 1 731 ? 130.728 85.214 57.547 1.00 24.26 681 VAL A N 1
ATOM 5308 C CA . VAL A 1 731 ? 129.844 86.286 57.987 1.00 33.23 681 VAL A CA 1
ATOM 5309 C C . VAL A 1 731 ? 130.272 87.562 57.285 1.00 30.90 681 VAL A C 1
ATOM 5310 O O . VAL A 1 731 ? 131.465 87.790 57.052 1.00 27.28 681 VAL A O 1
ATOM 5314 N N . GLY A 1 732 ? 129.290 88.377 56.918 1.00 26.04 682 GLY A N 1
ATOM 5315 C CA . GLY A 1 732 ? 129.569 89.772 56.642 1.00 21.92 682 GLY A CA 1
ATOM 5316 C C . GLY A 1 732 ? 130.137 90.364 57.911 1.00 22.55 682 GLY A C 1
ATOM 5317 O O . GLY A 1 732 ? 129.540 90.221 58.976 1.00 29.06 682 GLY A O 1
ATOM 5318 N N . LEU A 1 733 ? 131.297 91.003 57.835 1.00 20.00 683 LEU A N 1
ATOM 5319 C CA . LEU A 1 733 ? 131.988 91.385 59.053 1.00 24.67 683 LEU A CA 1
ATOM 5320 C C . LEU A 1 733 ? 131.372 92.606 59.750 1.00 48.65 683 LEU A C 1
ATOM 5321 O O . LEU A 1 733 ? 130.660 93.438 59.165 1.00 41.41 683 LEU A O 1
#

B-factor: mean 53.18, std 19.41, range [16.04, 113.42]

Sequence (693 aa):
RHIPVVTDIYSIEDHRLEDTTHLQYAPNAIKGSGPAVCKKVTEHEKCTTSIMLTAFFGVMPRGTTPRAPVRFPTSLLKIRRGLETGWAYTHQGGISSVDHVTCGKDLLVCDTMGRTRVVCQSNNKMTDESEYGVKTDSGCPEGARCYVFNPEAVNISGTKGAMVHLQKTGGEFTCVTASGTPAFFDLKNLKGWAGLPIFEASSGRVVGRVKVGKNEDSKPTKLMSGIQTVTEMVKKITTMNRGEFRQITLATGAGKTTELPRSVIEEIGRHKRVLVLIPLRAAAESVYQYMRQKHPSIAFNLRIGEMKEGDMATGITYASYGYFCQMPQPKLRAAMVEYSFIFLDEYHCATPEQLAIMGKIHRFSENLRVVAMTHPIEEFIAPEVMKGEDLGSEYLDIAGLKIPVEEMKSNMLVFVPTRNMAVETAKKLKAKGYNSGYYYSGEDPSNLRVVTSQSPYVVVATNAIEGVTLPDLDVVVDTGLKCEKRIRLSSKMPFIVTGLKRMAVTIGEQAQRRGRVGRVKPGRYYRSQETPVGSKDYHYDLLQAQRYGIEDGINITKSFREMNYDWSLYEEDSLMITQLEILNNLLISEELPMAVKNIMARTDHPEPIQLAYNSYETQVPVLFPKIRNGEVTDSYDNYTFLNARKLGDDVPPYVYATEDEDLAVELLGLDWPDPGNQGTVEAGRALKQVVGL

Nearest PDB structures (foldseek):
  5wx1-assembly1_A  TM=1.001E+00  e=0.000E+00  Classical swine fever virus
  4cbl-assembly2_B  TM=9.460E-01  e=4.732E-82  Classical swine fever virus
  4cbg-assembly2_B  TM=9.472E-01  e=3.069E-81  Classical swine fever virus
  4cbg-assembly4_D  TM=8.310E-01  e=6.057E-81  Classical swine fever virus
  4cbl-assembly4_D  TM=8.216E-01  e=1.220E-79  Classical swine fever virus

Foldseek 3Di:
DFAKEFFKKFAKDWDKDQACQQFAADPPDADRQGIFRDIDGDDMDGAPDDPVVVDSLVHDDDDAAEDQQQPDHQTKTWMDRNPATAIWTQDPFGIKFFCVRGVLQWYFGQGVVGTYIQHFPDHFNQLRMTDSGDDDAAADDAFFKKWFWDQAGAGNNRDGIHIFIWTHHFQWTFTARSRRHGAADDVVVCGNHGNTFIAGTHPRGGHFTFWKWFDDPPGGIITGNWAFFDVPCLVVLQVDDQQDEAEAEDDPPPPCVAVSLVVNCVVVDLFAEAEEEDADLVVLVVNQVVRVPVPVPHDEAEFEDAQPPPDLDTGYYRYYLVSLLVDDLVSSQVVQLSHQAHEYEALQVLFLSSLLSLLRNLVVRSSYYYYYYYAAAAEAEFEFAPPPDDDDDQWDQQQRTTDGCVCLQAAEEEEHADPVSQVVRQVVCVVVPGLEDEDEPPDDQVVCCVSQVDPPGYYYYYCNVVPHDRPRHAEYEYAQKHWDKDWDAALFPLRIAIDIDIDGAAPVSVVVRSVVASPPHYHYYYYHPDDHHHGDDNLVSNLLSLLSCLVVLDLSLVSSSSSCSVNSHGIHSPLSSVLSSLLSCLLSVDHADPVLVVCLVPKPPPRSVQCSSFVQFDNQAAWEAFDDPLDGDRDTDDMPPRNHYYPPQPHGQGNHYYPRRVSSCVNVVHDHDGGDDPSSNVSSVSSVRMDGD

GO terms:
  GO:0005515 protein binding (F, IPI)

Solvent-accessible surface area: 30741 Å² total; per-residue (Å²): 102,47,12,0,12,0,32,14,3,2,12,15,100,82,67,183,35,142,56,2,54,81,29,30,33,33,42,150,51,166,138,94,17,34,97,9,5,0,18,108,47,82,101,78,35,156,10,112,22,46,155,72,83,69,36,1,110,50,90,51,26,144,72,5,84,84,19,66,15,99,51,26,70,90,1,2,0,32,0,116,24,11,157,87,37,0,3,0,1,19,31,147,13,0,0,0,0,0,12,51,3,0,32,20,70,44,0,3,0,7,17,118,107,39,17,0,57,0,64,23,103,61,55,29,131,23,16,19,25,0,12,0,8,108,66,53,26,49,68,17,75,124,34,18,70,1,0,0,10,7,1,58,15,80,6,69,63,61,78,113,3,0,2,1,9,0,64,27,50,20,13,21,14,15,0,8,45,1,65,30,74,96,13,134,13,69,13,162,45,1,135,9,12,0,0,0,0,0,8,15,12,90,27,9,147,28,14,10,2,1,6,4,0,5,9,76,134,112,67,28,0,20,3,0,15,19,32,105,53,127,130,106,34,23,68,111,1,40,105,3,97,101,42,82,46,92,44,20,103,49,66,118,71,45,23,29,14,13,53,17,0,45,34,0,0,102,138,31,23,50,83,91,18,0,0,0,0,5,30,127,136,76,41,0,64,68,28,33,76,115,0,116,74,89,27,114,101,13,44,20,22,38,33,37,38,90,48,97,140,77,26,124,26,65,0,0,0,0,0,5,1,28,13,4,14,96,21,64,26,96,40,0,106,56,28,0,35,79,8,22,5,1,0,0,4,50,18,81,41,1,34,26,48,0,0,0,0,0,0,0,0,31,134,3,18,103,41,2,50,1,0,0,0,39,131,91,28,93,86,75,101,2,70,102,16,77,83,90,52,130,43,40,99,118,96,20,35,0,12,30,3,59,0,37,37,123,14,11,148,24,5,0,0,0,0,0,6,21,124,115,43,0,50,84,1,0,92,64,1,116,94,133,67,62,16,6,6,72,18,34,55,83,55,76,56,68,100,6,185,117,15,16,92,107,79,61,3,4,0,0,0,14,38,40,1,64,100,27,115,17,63,81,14,25,0,0,0,0,8,2,39,9,36,42,58,100,8,114,24,47,37,134,4,10,1,0,6,0,8,113,75,155,25,17,0,12,107,39,22,21,57,83,0,79,26,19,3,13,147,120,68,80,2,82,2,10,60,3,105,63,102,39,74,43,18,58,60,3,2,33,31,0,0,24,0,0,71,50,0,20,119,44,39,11,16,0,0,92,2,2,26,84,0,3,68,81,10,19,16,15,49,8,24,7,59,41,1,2,24,0,13,20,0,0,76,8,1,44,66,121,165,10,74,124,67,26,43,72,61,9,75,190,20,92,19,79,4,26,1,4,21,0,0,8,33,33,26,17,154,72,30,10,14,17,9,82,34,167,116,42,121,45,40,123,61,89,70,114,60,43,124,10,145,28,64,62,2,53,132,88,17,2,33,9,0,0,0,34,40,74,26,34,64,0,4,126,85,73,61,38,114,30,40,107,40,63,72,119,39,0,49,100,8,4,157,37,6,106,73,5,52,30,11

CATH classification: 3.40.50.300 (+1 more: 3.40.50.300)

Secondary structure (DSSP, 8-state):
-PPPEEEEEEEEEEEEES--GGGBB-TT-------EEEEEEEEEEE-------HHHHS---TTPEE--TTSS-SEEEEEEETTEEEEEEEETTEEEE-HHHHTTPPEEEEETTEEEEE---EEETTTTEEEEE---PPP--TT-EEEEEEEEEEBTTS-EEEEEEEEE-SSSEEEE-TTS-B----GGGTTT-TT-EEEETTT--EEEE--EEE--TTS--EEE-------TTHHHHHHPPTTEEEEE---TTS-TTTHHHHHHHHHH-TTSEEEEEESSHHHHHHHHHHHHHH-TTS-EEEESSS--SS----EEEEEEHHHHHTS-HHHHHHHHHT-SEEEE--GGG--HHHHHHHHHHHTTGGG-EEEEE---EEEEEPPBP-SSS---SSEEEETTEEEEGGGGGS-EEEE-SSHHHHHHHHHHHHHTT-EEEEE-TTS-GGGGHHHHTSSSEEEEE-GGG-----TT--EEEE-SEEEEEEEEE-SSSSSEEEEEEEEEPBHHHHHHHHTTSSSSS-EEEEE-S---BSS---HHHHHHHGGGGTTTT--HHHHHHHHHHHH--S---HHHHHHHHHHHHHHTTSPPPHHHHHHHHH---S-THHHHHHTTT-SS-EEPEEEETTEEEEEE---TT---EE-TT-----SEEEHHHHHHHHHTT--PPPP-SHHHHHHHHHHTTEEE-

Organism: NCBI:txid11096

InterPro domains:
  IPR000280 Pestivirus NS3, peptidase S31 [PF05578] (1590-1800)
  IPR000280 Pestivirus NS3, peptidase S31 [PR00729] (1644-1672)
  IPR000280 Pestivirus NS3, peptidase S31 [PR00729] (1681-1709)
  IPR000280 Pestivirus NS3, peptidase S31 [PR00729] (1738-1766)
  IPR000280 Pestivirus NS3, peptidase S31 [PS51535] (1590-1763)
  IPR001650 Helicase, C-terminal domain-like [PF00271] (1984-2099)
  IPR001650 Helicase, C-terminal domain-like [PS51194] (1978-2179)
  IPR001650 Helicase, C-terminal domain-like [SM00490] (2001-2100)
  IPR002166 RNA dependent RNA polymerase, hepatitis C virus [PF00998] (3460-3692)
  IPR007094 RNA-directed RNA polymerase, catalytic domain [PS50507] (3519-3642)
  IPR008751 Peptidase C53, pestivirus Npro [PF05550] (1-168)
  IPR008751 Peptidase C53, pestivirus Npro [PS51876] (1-168)
  IPR011492 Non-structural protein NS3-like, DEAD-box helicase, flavivirus [PF07652] (1807-1947)
  IPR014001 Helicase superfamily 1/2, ATP-binding domain [PS51192] (1802-1960)
  IPR014001 Helicase superfamily 1/2, ATP-binding domain [SM00487] (1777-1977)
  IPR021824 Capsid protein C, pestivirus [PF11889] (171-225)
  IPR022120 Pestivirus nonstructural protein 2 [PF12387] (1323-1522)
  IPR027417 P-loop containing nucleoside triphosphate hydrolase [G3DSA:3.40.50.300] (1802-1963)
  IPR027417 P-loop containing nucleoside triphosphate hydrolase [G3DSA:3.40.50.300] (1964-2114)
  IPR027417 P-loop containing nucleoside triphosphate hydrolase [SSF52540] (1809-2106)

Radius of gyration: 27.88 Å; Cα contacts (8 Å, |Δi|>4): 1563; chains: 1; bounding box: 75×67×73 Å